Protein AF-A0A059F449-F1 (afdb_monomer)

Foldseek 3Di:
DVVVLLVVFWDFDFQDQVPFHTDTDTAGPQAEEEDEAELQDFFFLLSLLVLLQRLVRHDQHYEYEHEQLDQPRHAPVSVVRRVVLCVVLHPHDYHYHYLVVCFLVLLVVLLLCLVVLFKWKDLPDPVRVVVCLVVLHDDPRSPDHSVRRNVLSVVVFVVNNQSIFMWTDFGSPDPLSLRNGHTFKHFAPRAHNPHGPNGRIGGDCLSSVLQVCLLSLGQAYEEACVCVSSPVSSLVNLVVLQVRDDDLVVLVVSVVVCVVPDPVLVVVVVVCLVPCVVVPDPSLPVVDPPVVVVVLSVVVVVVVVVPPDDDDDDDPPDPSPSSPPRRGRRNRDHHYQYAHGEAEPLADDDPVVLVVLCVVVVHDCQCLQHRGSNNVVLLQADSVLSSVVSSSNPRRNDHDYDYCVSSLVSRCVVVVQVAFEWAKEFPVFKDKAFEPDDDFFAWDWDQSDPVHCVNPTDTAGTDRMKIFGNVLCVVDQPHWAAEPPPAIWYDDPRYIYGDNDDNVPGPHYTYMHHPPQKDKAKEKEAARCDDPNDGDPVRIDITIMIIHNRCLVDARWHDHPQAFIWHCNDRRYTNGNPPTGRPPPD

Organism: NCBI:txid1288291

pLDDT: mean 83.12, std 19.84, range [27.7, 98.69]

Nearest PDB structures (foldseek):
  7wak-assembly1_A  TM=8.424E-01  e=1.335E-43  Plasmodium falciparum 3D7
  7wru-assembly1_A  TM=8.513E-01  e=3.571E-42  Gallus gallus
  1qrt-assembly1_A  TM=7.940E-01  e=1.886E-40  Escherichia coli
  4p2b-assembly1_A  TM=7.651E-01  e=1.302E-36  Toxoplasma gondii
  3aii-assembly1_A  TM=7.739E-01  e=7.321E-32  Methanothermobacter thermautotrophicus str. Delta H

InterPro domains:
  IPR000924 Glutamyl/glutaminyl-tRNA synthetase [PR00987] (34-46)
  IPR000924 Glutamyl/glutaminyl-tRNA synthetase [PR00987] (48-59)
  IPR000924 Glutamyl/glutaminyl-tRNA synthetase [PR00987] (203-213)
  IPR000924 Glutamyl/glutaminyl-tRNA synthetase [PR00987] (219-227)
  IPR001412 Aminoacyl-tRNA synthetase, class I, conserved site [PS00178] (37-48)
  IPR011035 Large ribosomal subunit protein bL25/Gln-tRNA synthetase, anti-codon-binding domain superfamily [SSF50715] (420-578)
  IPR014729 Rossmann-like alpha/beta/alpha sandwich fold [G3DSA:3.40.50.620] (34-241)
  IPR020056 Large ribosomal subunit protein bL25/Gln-tRNA synthetase, N-terminal [G3DSA:2.40.240.10] (431-517)
  IPR020058 Glutamyl/glutaminyl-tRNA synthetase, class Ib, catalytic domain [PF00749] (34-261)
  IPR020058 Glutamyl/glutaminyl-tRNA synthetase, class Ib, catalytic domain [PF00749] (332-416)
  IPR020059 Glutamyl/glutaminyl-tRNA synthetase, class Ib, anti-codon binding domain [PF03950] (421-492)
  IPR020061 Glutamine-tRNA ligase, alpha-bundle domain superfamily [G3DSA:1.10.1160.10] (341-417)
  IPR049437 tRNA synthetases class I (E and Q), anti-codon binding domain [PF20974] (509-569)
  IPR050132 Glutamine/Glutamate--tRNA Ligase [PTHR43097] (28-250)

Secondary structure (DSSP, 8-state):
-HHHHHHHHEEEEEEEETTTEEEEEEEESS--EEE---SSS--BHHHHHHHHHHHHH--S-EEEEE----TTT--HHHHHHHHHHHHHH-SS--EEEEGGGGHHHHHHHHHHHHHTTSEEEE---HHHHHHHHHHTPPPGGGG--HHHHHHHHHHHHTTS--S-EEEE-S-TT-SSGGGSS-EEEEE--SPBTTTBTS-SEEE-HHHHHHHHHHHTT-SEEEEEGGGGGGHHHHHHHHHHHTT----HHHHHHHHHHHTTT-SHHHHHHHHHHHHGGGT--TTTTTTS-HHHHHHHHHHHHHHHHGGGS-----TT---TTSGGGTSS-----PEEEEEPPEEETT----HHHHHHHHHHTT--TT-TTS-BHHHHHHTT--HHHHHHHHHHH-S-SS-EEE-SHHHHHHHHHHHHHHPEEE-EEEGGGEEEEEEESS---EEEEEES-TT-GGG-EEEEEE-SEEEEEHHHHHHHTTS-EEETTS-EEEEETTEEEEE-S-TTT-S-EE--EESTTEEEEEEEEE--SEETTEE-TTSEEEEEEEEEGGGGG--SEEEETTTEEEEEEETTEEEEPTT-------

Sequence (586 aa):
MESEISNITQEKLRIKGKDQGNLEINIHKQPILRFAPEPSGYLHLGHAKAFFLNHHFSKDFFRVRIDDTNPLKETLEYENSIKKDLLMISSKRLFFSRSSDYFNALIFYAHKFIELGYAYADNTPVEQMRDERDKGIENENRNNSVEKNKEIFVSMLNQKNKEYCLRAKIDIKHKNKSLRDPVIFRFNFVHHYIYGDKYFVYPTYDFACPIIDSIECITNVFRSNEYRDRNAQYNWFIKKLKTVTFNKCELSEYIKEEKKENSKIIEDFLFFKNNCNELIHESNFNIYKKENILSLFNFLDEKITNHNNSDKITNNDFNDELIIFNYYLPKFAPEIVDFSRMSFENTILSKRNLKEIISDNKLTWDDPRIPTIRGIIRKGLNIEALKEYVLMQGVAQKNSVFSWDKLWSINKKVIDDLSGRYFCIEEKDLVEFVISDVTLNYYKSVPLHRKNPSLGEKSLFYGDIIYLNKNDVNLIKDSEFTLMYFSCAKIIGNKIFLTDSDVRKSKHKIHWVPKQNSVRIKLINYTDLLREDKFNHESKEEEWGVAEEEVLKAKGVVQFERMGYYYVDQKGIFNLVPYTVQVKKY

Solvent-accessible surface area (backbone atoms only — not comparable to full-atom values): 32582 Å² total; per-residue (Å²): 105,77,77,60,42,54,63,75,51,39,41,80,46,69,40,66,10,84,84,56,52,73,39,77,41,81,39,47,77,80,28,27,23,52,39,66,53,55,26,61,53,82,58,27,58,57,50,49,48,56,42,50,53,35,60,66,66,18,63,90,47,34,37,36,31,39,41,54,56,54,45,88,61,42,41,68,67,28,42,55,49,46,52,52,52,49,62,73,70,46,97,60,74,74,43,81,49,45,50,57,81,42,47,69,61,53,51,52,50,50,52,52,30,22,75,71,63,38,31,34,43,41,60,67,55,70,69,59,47,49,53,31,44,75,72,35,53,85,59,77,45,76,72,55,52,52,67,60,28,49,53,48,51,54,33,31,70,68,66,70,44,62,70,37,31,34,25,37,55,72,37,46,71,43,88,57,64,61,40,21,41,39,69,33,33,37,52,45,94,55,49,30,81,87,60,38,82,78,52,44,55,38,48,31,67,76,48,46,49,44,53,49,38,17,62,72,54,26,40,39,45,70,43,54,52,89,47,53,76,44,50,62,39,34,52,48,50,42,58,51,43,56,68,65,81,83,60,72,66,68,51,55,57,53,50,64,60,48,70,77,76,56,75,64,62,59,53,57,48,56,53,48,64,75,58,35,82,81,68,70,47,82,67,82,41,82,88,51,64,67,67,64,56,52,54,50,51,55,59,48,52,63,52,60,70,60,60,84,59,89,80,87,88,69,99,76,80,75,75,69,69,70,75,68,70,68,83,70,74,39,70,50,73,49,44,76,43,62,22,36,62,64,44,46,65,64,57,77,83,53,69,67,62,47,52,49,54,29,61,80,66,73,55,57,75,52,34,52,65,36,57,21,54,58,0,36,39,53,30,46,51,47,66,68,30,54,46,51,46,44,55,42,42,43,69,25,77,65,72,49,76,35,73,63,66,62,50,37,53,46,24,50,62,60,46,56,80,69,26,45,55,42,41,56,38,49,55,96,35,62,38,77,34,36,52,47,100,65,94,63,73,52,74,44,83,41,65,21,29,90,93,39,66,90,75,38,65,42,69,46,65,43,48,47,37,32,32,37,43,47,71,58,50,70,74,39,56,94,41,71,28,19,43,67,98,70,47,15,32,37,61,57,90,64,32,33,42,73,43,91,57,63,63,87,76,43,88,42,77,40,67,58,28,30,60,68,73,43,35,79,31,40,41,32,43,67,52,55,43,32,54,95,92,35,81,33,86,76,23,63,44,77,48,53,27,41,21,41,48,63,63,62,76,59,67,56,46,32,27,34,58,86,48,27,34,28,12,52,71,47,88,50,33,29,24,44,24,66,96,38,67,46,80,79,84,124

Mean predicted aligned error: 10.11 Å

Radius of gyration: 31.67 Å; Cα contacts (8 Å, |Δi|>4): 987; chains: 1; bounding box: 74×51×98 Å

Structure (mmCIF, N/CA/C/O backbone):
data_AF-A0A059F449-F1
#
_entry.id   AF-A0A059F449-F1
#
loop_
_atom_site.group_PDB
_atom_site.id
_atom_site.type_symbol
_atom_site.label_atom_id
_atom_site.label_alt_id
_atom_site.label_comp_id
_atom_site.label_asym_id
_atom_site.label_entity_id
_atom_site.label_seq_id
_atom_site.pdbx_PDB_ins_code
_atom_site.Cartn_x
_atom_site.Cartn_y
_atom_site.Cartn_z
_atom_site.occupancy
_atom_site.B_iso_or_equiv
_atom_site.auth_seq_id
_atom_site.auth_comp_id
_atom_site.auth_asym_id
_atom_site.auth_atom_id
_atom_site.pdbx_PDB_model_num
ATOM 1 N N . MET A 1 1 ? -13.875 30.190 25.301 1.00 30.31 1 MET A N 1
ATOM 2 C CA . MET A 1 1 ? -12.682 29.506 25.852 1.00 30.31 1 MET A CA 1
ATOM 3 C C . MET A 1 1 ? -12.266 28.254 25.070 1.00 30.31 1 MET A C 1
ATOM 5 O O . MET A 1 1 ? -11.286 28.387 24.355 1.00 30.31 1 MET A O 1
ATOM 9 N N . GLU A 1 2 ? -12.949 27.091 25.080 1.00 28.62 2 GLU A N 1
ATOM 10 C CA . GLU A 1 2 ? -12.524 25.931 24.235 1.00 28.62 2 GLU A CA 1
ATOM 11 C C . GLU A 1 2 ? -12.517 26.252 22.722 1.00 28.62 2 GLU A C 1
ATOM 13 O O . GLU A 1 2 ? -11.577 25.899 22.011 1.00 28.62 2 GLU A O 1
ATOM 18 N N . SER A 1 3 ? -13.516 27.000 22.240 1.00 29.41 3 SER A N 1
ATOM 19 C CA . SER A 1 3 ? -13.619 27.450 20.842 1.00 29.41 3 SER A CA 1
ATOM 20 C C . SER A 1 3 ? -12.566 28.490 20.429 1.00 29.41 3 SER A C 1
ATOM 22 O O . SER A 1 3 ? -12.249 28.605 19.250 1.00 29.41 3 SER A O 1
ATOM 24 N N . GLU A 1 4 ? -12.009 29.244 21.380 1.00 27.70 4 GLU A N 1
ATOM 25 C CA . GLU A 1 4 ? -10.984 30.268 21.117 1.00 27.70 4 GLU A CA 1
ATOM 26 C C . GLU A 1 4 ? -9.575 29.666 21.108 1.00 27.70 4 GLU A C 1
ATOM 28 O O . GLU A 1 4 ? -8.729 30.100 20.335 1.00 27.70 4 GLU A O 1
ATOM 33 N N . ILE A 1 5 ? -9.341 28.617 21.901 1.00 32.59 5 ILE A N 1
ATOM 34 C CA . ILE A 1 5 ? -8.067 27.884 21.970 1.00 32.59 5 ILE A CA 1
ATOM 35 C C . ILE A 1 5 ? -7.846 27.030 20.713 1.00 32.59 5 ILE A C 1
ATOM 37 O O . ILE A 1 5 ? -6.749 27.035 20.156 1.00 32.59 5 ILE A O 1
ATOM 41 N N . SER A 1 6 ? -8.902 26.367 20.224 1.00 39.59 6 SER A N 1
ATOM 42 C CA . SER A 1 6 ? -8.900 25.592 18.971 1.00 39.59 6 SER A CA 1
ATOM 43 C C . SER A 1 6 ? -8.407 26.409 17.770 1.00 39.59 6 SER A C 1
ATOM 45 O O . SER A 1 6 ? -7.678 25.898 16.926 1.00 39.59 6 SER A O 1
ATOM 47 N N . ASN A 1 7 ? -8.762 27.697 17.705 1.00 39.16 7 ASN A N 1
ATOM 48 C CA . ASN A 1 7 ? -8.421 28.577 16.585 1.00 39.16 7 ASN A CA 1
ATOM 49 C C . ASN A 1 7 ? -6.954 29.053 16.586 1.00 39.16 7 ASN A C 1
ATOM 51 O O . ASN A 1 7 ? -6.486 29.557 15.569 1.00 39.16 7 ASN A O 1
ATOM 55 N N . ILE A 1 8 ? -6.216 28.914 17.697 1.00 43.34 8 ILE A N 1
ATOM 56 C CA . ILE A 1 8 ? -4.829 29.409 17.822 1.00 43.34 8 ILE A CA 1
ATOM 57 C C . ILE A 1 8 ? -3.807 28.353 17.367 1.00 43.34 8 ILE A C 1
ATOM 59 O O . ILE A 1 8 ? -2.717 28.699 16.895 1.00 43.34 8 ILE A O 1
ATOM 63 N N . THR A 1 9 ? -4.145 27.066 17.479 1.00 51.50 9 THR A N 1
ATOM 64 C CA . THR A 1 9 ? -3.235 25.935 17.213 1.00 51.50 9 THR A CA 1
ATOM 65 C C . THR A 1 9 ? -3.599 25.114 15.983 1.00 51.50 9 THR A C 1
ATOM 67 O O . THR A 1 9 ? -2.811 24.267 15.560 1.00 51.50 9 THR A O 1
ATOM 70 N N . GLN A 1 10 ? -4.745 25.398 15.368 1.00 56.56 10 GLN A N 1
ATOM 71 C CA . GLN A 1 10 ? -5.161 24.816 14.100 1.00 56.56 10 GLN A CA 1
ATOM 72 C C . GLN A 1 10 ? -4.946 25.796 12.946 1.00 56.56 10 GLN A C 1
ATOM 74 O O . GLN A 1 10 ? -5.046 27.012 13.097 1.00 56.56 10 GLN A O 1
ATOM 79 N N . GLU A 1 11 ? -4.670 25.251 11.771 1.00 63.41 11 GLU A N 1
ATOM 80 C CA . GLU A 1 11 ? -4.626 25.974 10.510 1.00 63.41 11 GLU A CA 1
ATOM 81 C C . GLU A 1 11 ? -5.592 25.321 9.526 1.00 63.41 11 GLU A C 1
ATOM 83 O O . GLU A 1 11 ? -5.731 24.095 9.460 1.00 63.41 11 GLU A O 1
ATOM 88 N N . LYS A 1 12 ? -6.267 26.153 8.733 1.00 62.06 12 LYS A N 1
ATOM 89 C CA . LYS A 1 12 ? -7.050 25.669 7.602 1.00 62.06 12 LYS A CA 1
ATOM 90 C C . LYS A 1 12 ? -6.103 25.342 6.460 1.00 62.06 12 LYS A C 1
ATOM 92 O O . LYS A 1 12 ? -5.614 26.236 5.771 1.00 62.06 12 LYS A O 1
ATOM 97 N N . LEU A 1 13 ? -5.876 24.056 6.224 1.00 63.91 13 LEU A N 1
ATOM 98 C CA . LEU A 1 13 ? -5.194 23.605 5.022 1.00 63.91 13 LEU A CA 1
ATOM 99 C C . LEU A 1 13 ? -6.217 23.393 3.917 1.00 63.91 13 LEU A C 1
ATOM 101 O O . LEU A 1 13 ? -7.069 22.505 3.975 1.00 63.91 13 LEU A O 1
ATOM 105 N N . ARG A 1 14 ? -6.093 24.193 2.860 1.00 56.81 14 ARG A N 1
ATOM 106 C CA . ARG A 1 14 ? -6.814 23.955 1.615 1.00 56.81 14 ARG A CA 1
ATOM 107 C C . ARG A 1 14 ? -6.062 22.908 0.807 1.00 56.81 14 ARG A C 1
ATOM 109 O O . ARG A 1 14 ? -5.086 23.220 0.125 1.00 56.81 14 ARG A O 1
ATOM 116 N N . ILE A 1 15 ? -6.531 21.668 0.859 1.00 62.03 15 ILE A N 1
ATOM 117 C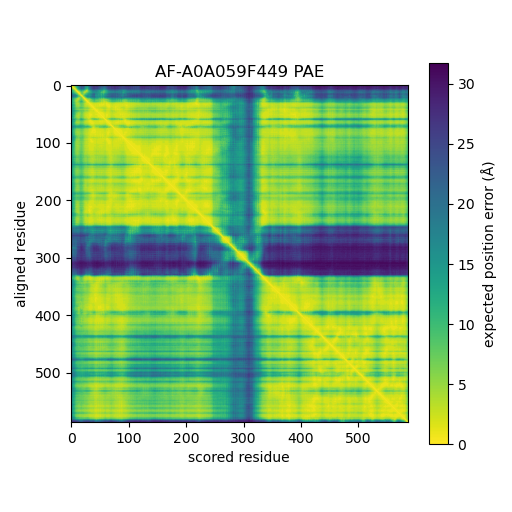 CA . ILE A 1 15 ? -5.985 20.594 0.034 1.00 62.03 15 ILE A CA 1
ATOM 118 C C . ILE A 1 15 ? -6.555 20.766 -1.365 1.00 62.03 15 ILE A C 1
ATOM 120 O O . ILE A 1 15 ? -7.749 20.565 -1.599 1.00 62.03 15 ILE A O 1
ATOM 124 N N . LYS A 1 16 ? -5.691 21.176 -2.295 1.00 54.19 16 LYS A N 1
ATOM 125 C CA . LYS A 1 16 ? -6.050 21.301 -3.704 1.00 54.19 16 LYS A CA 1
ATOM 126 C C . LYS A 1 16 ? -5.995 19.934 -4.376 1.00 54.19 16 LYS A C 1
ATOM 128 O O . LYS A 1 16 ? -4.931 19.518 -4.823 1.00 54.19 16 LYS A O 1
ATOM 133 N N . GLY A 1 17 ? -7.133 19.251 -4.469 1.00 56.28 17 GLY A N 1
ATOM 134 C CA . GLY A 1 17 ? -7.284 18.142 -5.405 1.00 56.28 17 GLY A CA 1
ATOM 135 C C . GLY A 1 17 ? -7.456 18.719 -6.805 1.00 56.28 17 GLY A C 1
ATOM 136 O O . GLY A 1 17 ? -8.468 19.369 -7.065 1.00 56.28 17 GLY A O 1
ATOM 137 N N . LYS A 1 18 ? -6.485 18.510 -7.706 1.00 55.72 18 LYS A N 1
ATOM 138 C CA . LYS A 1 18 ? -6.590 19.015 -9.093 1.00 55.72 18 LYS A CA 1
ATOM 139 C C . LYS A 1 18 ? -7.835 18.469 -9.804 1.00 55.72 18 LYS A C 1
ATOM 141 O O . LYS A 1 18 ? -8.430 19.194 -10.593 1.00 55.72 18 LYS A O 1
ATOM 146 N N . ASP A 1 19 ? -8.252 17.252 -9.443 1.00 55.97 19 ASP A N 1
ATOM 147 C CA . ASP A 1 19 ? -9.297 16.504 -10.151 1.00 55.97 19 ASP A CA 1
ATOM 148 C C . ASP A 1 19 ? -10.572 16.247 -9.317 1.00 55.97 19 ASP A C 1
ATOM 150 O O . ASP A 1 19 ? -11.588 15.838 -9.872 1.00 55.97 19 ASP A O 1
ATOM 154 N N . GLN A 1 20 ? -10.558 16.465 -7.990 1.00 55.06 20 GLN A N 1
ATOM 155 C CA . GLN A 1 20 ? -11.680 16.092 -7.094 1.00 55.06 20 GLN A CA 1
ATOM 156 C C . GLN A 1 20 ? -12.221 17.245 -6.229 1.00 55.06 20 GLN A C 1
ATOM 158 O O . GLN A 1 20 ? -13.019 17.023 -5.317 1.00 55.06 20 GLN A O 1
ATOM 163 N N . GLY A 1 21 ? -11.826 18.482 -6.542 1.00 54.12 21 GLY A N 1
ATOM 164 C CA . GLY A 1 21 ? -12.233 19.680 -5.812 1.00 54.12 21 GLY A CA 1
ATOM 165 C C . GLY A 1 21 ? -11.354 19.972 -4.594 1.00 54.12 21 GLY A C 1
ATOM 166 O O . GLY A 1 21 ? -10.579 19.139 -4.124 1.00 54.12 21 GLY A O 1
ATOM 167 N N . ASN A 1 22 ? -11.454 21.203 -4.095 1.00 58.97 22 ASN A N 1
ATOM 168 C CA . ASN A 1 22 ? -10.685 21.650 -2.937 1.00 58.97 22 ASN A CA 1
ATOM 169 C C . ASN A 1 22 ? -11.450 21.314 -1.655 1.00 58.97 22 ASN A C 1
ATOM 171 O O . ASN A 1 22 ? -12.608 21.708 -1.526 1.00 58.97 22 ASN A O 1
ATOM 175 N N . LEU A 1 23 ? -10.793 20.657 -0.702 1.00 66.19 23 LEU A N 1
ATOM 176 C CA . LEU A 1 23 ? -11.318 20.483 0.651 1.00 66.19 23 LEU A CA 1
ATOM 177 C C . LEU A 1 23 ? -10.516 21.376 1.600 1.00 66.19 23 LEU A C 1
ATOM 179 O O . LEU A 1 23 ? -9.285 21.339 1.593 1.00 66.19 23 LEU A O 1
ATOM 183 N N . GLU A 1 24 ? -11.204 22.185 2.401 1.00 67.69 24 GLU A N 1
ATOM 184 C CA . GLU A 1 24 ? -10.587 22.795 3.579 1.00 67.69 24 GLU A CA 1
ATOM 185 C C . GLU A 1 24 ? -10.649 21.786 4.717 1.00 67.69 24 GLU A C 1
ATOM 187 O O . GLU A 1 24 ? -11.732 21.345 5.101 1.00 67.69 24 GLU A O 1
ATOM 192 N N . ILE A 1 25 ? -9.483 21.408 5.231 1.00 75.44 25 ILE A N 1
ATOM 193 C CA . ILE A 1 25 ? -9.374 20.615 6.449 1.00 75.44 25 ILE A CA 1
ATOM 194 C C . ILE A 1 25 ? -8.778 21.476 7.555 1.00 75.44 25 ILE A C 1
ATOM 196 O O . ILE A 1 25 ? -7.895 22.300 7.307 1.00 75.44 25 ILE A O 1
ATOM 200 N N . ASN A 1 26 ? -9.239 21.255 8.780 1.00 74.88 26 ASN A N 1
ATOM 201 C CA . ASN A 1 26 ? -8.560 21.773 9.957 1.00 74.88 26 ASN A CA 1
ATOM 202 C C . ASN A 1 26 ? -7.421 20.813 10.288 1.00 74.88 26 ASN A C 1
ATOM 204 O O . ASN A 1 26 ? -7.654 19.635 10.566 1.00 74.88 26 ASN A O 1
ATOM 208 N N . ILE A 1 27 ? -6.188 21.305 10.238 1.00 76.19 27 ILE A N 1
ATOM 209 C CA . ILE A 1 27 ? -5.017 20.558 10.683 1.00 76.19 27 ILE A CA 1
ATOM 210 C C . ILE A 1 27 ? -4.402 21.255 11.888 1.00 76.19 27 ILE A C 1
ATOM 212 O O . ILE A 1 27 ? -4.465 22.475 12.002 1.00 76.19 27 ILE A O 1
ATOM 216 N N . HIS A 1 28 ? -3.777 20.503 12.783 1.00 69.81 28 HIS A N 1
ATOM 217 C CA . HIS A 1 28 ? -2.973 21.109 13.838 1.00 69.81 28 HIS A CA 1
ATOM 218 C C . HIS A 1 28 ? -1.656 21.678 13.269 1.00 69.81 28 HIS A C 1
ATOM 220 O O . HIS A 1 28 ? -1.083 21.096 12.349 1.00 69.81 28 HIS A O 1
ATOM 226 N N . LYS A 1 29 ? -1.132 22.778 13.833 1.00 67.94 29 LYS A N 1
ATOM 227 C CA . LYS A 1 29 ? 0.147 23.403 13.421 1.00 67.94 29 LYS A CA 1
ATOM 228 C C . LYS A 1 29 ? 1.335 22.450 13.507 1.00 67.94 29 LYS A C 1
ATOM 230 O O . LYS A 1 29 ? 2.242 22.512 12.682 1.00 67.94 29 LYS A O 1
ATOM 235 N N . GLN A 1 30 ? 1.334 21.575 14.508 1.00 70.00 30 GLN A N 1
ATOM 236 C CA . GLN A 1 30 ? 2.271 20.459 14.653 1.00 70.00 30 GLN A CA 1
ATOM 237 C C . GLN A 1 30 ? 1.461 19.160 14.591 1.00 70.00 30 GLN A C 1
ATOM 239 O O . GLN A 1 30 ? 0.990 18.697 15.632 1.00 70.00 30 GLN A O 1
ATOM 244 N N . PRO A 1 31 ? 1.174 18.637 13.388 1.00 76.81 31 PRO A N 1
ATOM 245 C CA . PRO A 1 31 ? 0.259 17.524 13.239 1.00 76.81 31 PRO A CA 1
ATOM 246 C C . PRO A 1 31 ? 0.945 16.182 13.511 1.00 76.81 31 PRO A C 1
ATOM 248 O O . PRO A 1 31 ? 1.947 15.833 12.878 1.00 76.81 31 PRO A O 1
ATOM 251 N N . ILE A 1 32 ? 0.362 15.416 14.434 1.00 81.00 32 ILE A N 1
ATOM 252 C CA . ILE A 1 32 ? 0.744 14.036 14.751 1.00 81.00 32 ILE A CA 1
ATOM 253 C C . ILE A 1 32 ? -0.328 13.127 14.156 1.00 81.00 32 ILE A C 1
ATOM 255 O O . ILE A 1 32 ? -1.487 13.146 14.577 1.00 81.00 32 ILE A O 1
ATOM 259 N N . LEU A 1 33 ? 0.061 12.357 13.142 1.00 89.38 33 LEU A N 1
ATOM 260 C CA . LEU A 1 33 ? -0.819 11.447 12.411 1.00 89.38 33 LEU A CA 1
ATOM 261 C C . LEU A 1 33 ? -0.360 10.004 12.593 1.00 89.38 33 LEU A C 1
ATOM 263 O O . LEU A 1 33 ? 0.787 9.728 12.962 1.00 89.38 33 LEU A O 1
ATOM 267 N N . ARG A 1 34 ? -1.262 9.078 12.260 1.00 93.25 34 ARG A N 1
ATOM 268 C CA . ARG A 1 34 ? -0.962 7.649 12.232 1.00 93.25 34 ARG A CA 1
ATOM 269 C C . ARG A 1 34 ? -1.584 6.914 11.060 1.00 93.25 34 ARG A C 1
ATOM 271 O O . ARG A 1 34 ? -2.739 7.152 10.696 1.00 93.25 34 ARG A O 1
ATOM 278 N N . PHE A 1 35 ? -0.846 5.940 10.548 1.00 96.44 35 PHE A N 1
ATOM 279 C CA . PHE A 1 35 ? -1.390 4.887 9.702 1.00 96.44 35 PHE A CA 1
ATOM 280 C C . PHE A 1 35 ? -1.597 3.628 10.545 1.00 96.44 35 PHE A C 1
ATOM 282 O O . PHE A 1 35 ? -0.652 3.150 11.166 1.00 96.44 35 PHE A O 1
ATOM 289 N N . ALA A 1 36 ? -2.830 3.114 10.579 1.00 95.62 36 ALA A N 1
ATOM 290 C CA . ALA A 1 36 ? -3.209 1.998 11.443 1.00 95.62 36 ALA A CA 1
ATOM 291 C C . ALA A 1 36 ? -3.716 0.780 10.641 1.00 95.62 36 ALA A C 1
ATOM 293 O O . ALA A 1 36 ? -4.929 0.607 10.513 1.00 95.62 36 ALA A O 1
ATOM 294 N N . PRO A 1 37 ? -2.832 -0.006 9.994 1.00 95.31 37 PRO A N 1
ATOM 295 C CA . PRO A 1 37 ? -3.234 -1.204 9.265 1.00 95.31 37 PRO A CA 1
ATOM 296 C C . PRO A 1 37 ? -3.425 -2.407 10.198 1.00 95.31 37 PRO A C 1
ATOM 298 O O . PRO A 1 37 ? -2.612 -2.649 11.088 1.00 95.31 37 PRO A O 1
ATOM 301 N N . GLU A 1 38 ? -4.433 -3.229 9.912 1.00 94.00 38 GLU A N 1
ATOM 302 C CA . GLU A 1 38 ? -4.556 -4.564 10.507 1.00 94.00 38 GLU A CA 1
ATOM 303 C C . GLU A 1 38 ? -3.530 -5.533 9.887 1.00 94.00 38 GLU A C 1
ATOM 305 O O . GLU A 1 38 ? -3.459 -5.615 8.648 1.00 94.00 38 GLU A O 1
ATOM 310 N N . PRO A 1 39 ? -2.818 -6.358 10.680 1.00 94.62 39 PRO A N 1
ATOM 311 C CA . PRO A 1 39 ? -1.887 -7.364 10.172 1.00 94.62 39 PRO A CA 1
ATOM 312 C C . PRO A 1 39 ? -2.616 -8.625 9.681 1.00 94.62 39 PRO A C 1
ATOM 314 O O . PRO A 1 39 ? -2.279 -9.741 10.056 1.00 94.62 39 PRO A O 1
ATOM 317 N N . SER A 1 40 ? -3.622 -8.454 8.819 1.00 90.88 40 SER A N 1
ATOM 318 C CA . SER A 1 40 ? -4.480 -9.526 8.281 1.00 90.88 40 SER A CA 1
ATOM 319 C C . SER A 1 40 ? -4.318 -9.768 6.769 1.00 90.88 40 SER A C 1
ATOM 321 O O . SER A 1 40 ? -5.063 -10.544 6.155 1.00 90.88 40 SER A O 1
ATOM 323 N N . GLY A 1 41 ? -3.359 -9.082 6.141 1.00 90.94 41 GLY A N 1
ATOM 324 C CA . GLY A 1 41 ? -2.993 -9.250 4.738 1.00 90.94 41 GLY A CA 1
ATOM 325 C C . GLY A 1 41 ? -1.921 -8.260 4.279 1.00 90.94 41 GLY A C 1
ATOM 326 O O . GLY A 1 41 ? -1.549 -7.343 5.006 1.00 90.94 41 GLY A O 1
ATOM 327 N N . TYR A 1 42 ? -1.450 -8.439 3.047 1.00 93.44 42 TYR A N 1
ATOM 328 C CA . TYR A 1 42 ? -0.443 -7.580 2.423 1.00 93.44 42 TYR A CA 1
ATOM 329 C C . TYR A 1 42 ? -0.995 -6.194 2.053 1.00 93.44 42 TYR A C 1
ATOM 331 O O . TYR A 1 42 ? -2.174 -6.043 1.715 1.00 93.44 42 TYR A O 1
ATOM 339 N N . LEU A 1 43 ? -0.128 -5.173 2.070 1.00 94.88 43 LEU A N 1
ATOM 340 C CA . LEU A 1 43 ? -0.497 -3.824 1.642 1.00 94.88 43 LEU A CA 1
ATOM 341 C C . LEU A 1 43 ? -0.747 -3.778 0.131 1.00 94.88 43 LEU A C 1
ATOM 343 O O . LEU A 1 43 ? -0.044 -4.390 -0.671 1.00 94.88 43 LEU A O 1
ATOM 347 N N . HIS A 1 44 ? -1.729 -2.976 -0.260 1.00 92.81 44 HIS A N 1
ATOM 348 C CA . HIS A 1 44 ? -2.171 -2.798 -1.644 1.00 92.81 44 HIS A CA 1
ATOM 349 C C . HIS A 1 44 ? -2.466 -1.332 -1.929 1.00 92.81 44 HIS A C 1
ATOM 351 O O . HIS A 1 44 ? -2.472 -0.519 -1.006 1.00 92.81 44 HIS A O 1
ATOM 357 N N . LEU A 1 45 ? -2.765 -0.978 -3.179 1.00 89.19 45 LEU A N 1
ATOM 358 C CA . LEU A 1 45 ? -2.966 0.421 -3.587 1.00 89.19 45 LEU A CA 1
ATOM 359 C C . LEU A 1 45 ? -4.013 1.183 -2.758 1.00 89.19 45 LEU A C 1
ATOM 361 O O . LEU A 1 45 ? -3.815 2.356 -2.451 1.00 89.19 45 LEU A O 1
ATOM 365 N N . GLY A 1 46 ? -5.080 0.516 -2.303 1.00 85.81 46 GLY A N 1
ATOM 366 C CA . GLY A 1 46 ? -6.027 1.116 -1.349 1.00 85.81 46 GLY A CA 1
ATOM 367 C C . GLY A 1 46 ? -5.373 1.622 -0.048 1.00 85.81 46 GLY A C 1
ATOM 368 O O . GLY A 1 46 ? -5.732 2.690 0.446 1.00 85.81 46 GLY A O 1
ATOM 369 N N . HIS A 1 47 ? -4.366 0.910 0.468 1.00 92.88 47 HIS A N 1
ATOM 370 C CA . HIS A 1 47 ? -3.583 1.324 1.633 1.00 92.88 47 HIS A CA 1
ATOM 371 C C . HIS A 1 47 ? -2.599 2.454 1.303 1.00 92.88 47 HIS A C 1
ATOM 373 O O . HIS A 1 47 ? -2.352 3.295 2.163 1.00 92.88 47 HIS A O 1
ATOM 379 N N . ALA A 1 48 ? -2.086 2.523 0.065 1.00 92.06 48 ALA A N 1
ATOM 380 C CA . ALA A 1 48 ? -1.169 3.583 -0.366 1.00 92.06 48 ALA A CA 1
ATOM 381 C C . ALA A 1 48 ? -1.772 4.975 -0.151 1.00 92.06 48 ALA A C 1
ATOM 383 O O . ALA A 1 48 ? -1.091 5.863 0.355 1.00 92.06 48 ALA A O 1
ATOM 384 N N . LYS A 1 49 ? -3.063 5.160 -0.473 1.00 90.25 49 LYS A N 1
ATOM 385 C CA . LYS A 1 49 ? -3.743 6.447 -0.260 1.00 90.25 49 LYS A CA 1
ATOM 386 C C . LYS A 1 49 ? -3.756 6.840 1.215 1.00 90.25 49 LYS A C 1
ATOM 388 O O . LYS A 1 49 ? -3.363 7.951 1.555 1.00 90.25 49 LYS A O 1
ATOM 393 N N . ALA A 1 50 ? -4.173 5.923 2.085 1.00 92.50 50 ALA A N 1
ATOM 394 C CA . ALA A 1 50 ? -4.202 6.159 3.524 1.00 92.50 50 ALA A CA 1
ATOM 395 C C . ALA A 1 50 ? -2.799 6.466 4.070 1.00 92.50 50 ALA A C 1
ATOM 397 O O . ALA A 1 50 ? -2.628 7.434 4.809 1.00 92.50 50 ALA A O 1
ATOM 398 N N . PHE A 1 51 ? -1.795 5.683 3.672 1.00 95.25 51 PHE A N 1
ATOM 399 C CA . PHE A 1 51 ? -0.418 5.870 4.105 1.00 95.25 51 PHE A CA 1
ATOM 400 C C . PHE A 1 51 ? 0.156 7.211 3.638 1.00 95.25 51 PHE A C 1
ATOM 402 O O . PHE A 1 51 ? 0.553 8.007 4.481 1.00 95.25 51 PHE A O 1
ATOM 409 N N . PHE A 1 52 ? 0.160 7.501 2.331 1.00 94.19 52 PHE A N 1
ATOM 410 C CA . PHE A 1 52 ? 0.799 8.709 1.799 1.00 94.19 52 PHE A CA 1
ATOM 411 C C . PHE A 1 52 ? 0.086 9.997 2.207 1.00 94.19 52 PHE A C 1
ATOM 413 O O . PHE A 1 52 ? 0.761 11.004 2.386 1.00 94.19 52 PHE A O 1
ATOM 420 N N . LEU A 1 53 ? -1.239 9.988 2.412 1.00 91.50 53 LEU A N 1
ATOM 421 C CA . LEU A 1 53 ? -1.928 11.151 2.979 1.00 91.50 53 LEU A CA 1
ATOM 422 C C . LEU A 1 53 ? -1.457 11.414 4.413 1.00 91.50 53 LEU A C 1
ATOM 424 O O . LEU A 1 53 ? -1.017 12.522 4.710 1.00 91.50 53 LEU A O 1
ATOM 428 N N . ASN A 1 54 ? -1.487 10.399 5.285 1.00 93.50 54 ASN A N 1
ATOM 429 C CA . ASN A 1 54 ? -1.032 10.579 6.664 1.00 93.50 54 ASN A CA 1
ATOM 430 C C . ASN A 1 54 ? 0.457 10.956 6.727 1.00 93.50 54 ASN A C 1
ATOM 432 O O . ASN A 1 54 ? 0.835 11.862 7.460 1.00 93.50 54 ASN A O 1
ATOM 436 N N . HIS A 1 55 ? 1.286 10.292 5.922 1.00 93.75 55 HIS A N 1
ATOM 437 C CA . HIS A 1 55 ? 2.726 10.521 5.835 1.00 93.75 55 HIS A CA 1
ATOM 438 C C . HIS A 1 55 ? 3.070 11.915 5.308 1.00 93.75 55 HIS A C 1
ATOM 440 O O . HIS A 1 55 ? 4.009 12.538 5.791 1.00 93.75 55 HIS A O 1
ATOM 446 N N . HIS A 1 56 ? 2.326 12.430 4.329 1.00 90.94 56 HIS A N 1
ATOM 447 C CA . HIS A 1 56 ? 2.578 13.756 3.772 1.00 90.94 56 HIS A CA 1
ATOM 448 C C . HIS A 1 56 ? 2.229 14.866 4.761 1.00 90.94 56 HIS A C 1
ATOM 450 O O . HIS A 1 56 ? 3.023 15.790 4.929 1.00 90.94 56 HIS A O 1
ATOM 456 N N . PHE A 1 57 ? 1.072 14.756 5.423 1.00 88.19 57 PHE A N 1
ATOM 457 C CA . PHE A 1 57 ? 0.592 15.773 6.359 1.00 88.19 57 PHE A CA 1
ATOM 458 C C . PHE A 1 57 ? 1.227 15.689 7.745 1.00 88.19 57 PHE A C 1
ATOM 460 O O . PHE A 1 57 ? 1.184 16.676 8.470 1.00 88.19 57 PHE A O 1
ATOM 467 N N . SER A 1 58 ? 1.825 14.558 8.123 1.00 84.44 58 SER A N 1
ATOM 468 C CA . SER A 1 58 ? 2.630 14.491 9.341 1.00 84.44 58 SER A CA 1
ATOM 469 C C . SER A 1 58 ? 3.871 15.377 9.217 1.00 84.44 58 SER A C 1
ATOM 471 O O . SER A 1 58 ? 4.417 15.545 8.126 1.00 84.44 58 SER A O 1
ATOM 473 N N . LYS A 1 59 ? 4.379 15.906 10.328 1.00 76.38 59 LYS A N 1
ATOM 474 C CA . LYS A 1 59 ? 5.709 16.539 10.351 1.00 76.38 59 LYS A CA 1
ATOM 475 C C . LYS A 1 59 ? 6.783 15.509 10.700 1.00 76.38 59 LYS A C 1
ATOM 477 O O . LYS A 1 59 ? 6.852 14.472 10.032 1.00 76.38 59 LYS A O 1
ATOM 482 N N . ASP A 1 60 ? 7.577 15.774 11.729 1.00 69.06 60 ASP A N 1
ATOM 483 C CA . ASP A 1 60 ? 8.698 14.937 12.166 1.00 69.06 60 ASP A CA 1
ATOM 484 C C . ASP A 1 60 ? 8.234 13.614 12.785 1.00 69.06 60 ASP A C 1
ATOM 486 O O . ASP A 1 60 ? 8.971 12.627 12.807 1.00 69.06 60 ASP A O 1
ATOM 490 N N . PHE A 1 61 ? 6.973 13.566 13.222 1.00 70.69 61 PHE A N 1
ATOM 491 C CA . PHE A 1 61 ? 6.392 12.420 13.905 1.00 70.69 61 PHE A CA 1
ATOM 492 C C . PHE A 1 61 ? 5.268 11.793 13.097 1.00 70.69 61 PHE A C 1
ATOM 494 O O . PHE A 1 61 ? 4.202 12.379 12.902 1.00 70.69 61 PHE A O 1
ATOM 501 N N . PHE A 1 62 ? 5.512 10.562 12.655 1.00 82.31 62 PHE A N 1
ATOM 502 C CA . PHE A 1 62 ? 4.519 9.743 11.985 1.00 82.31 62 PHE A CA 1
ATOM 503 C C . PHE A 1 62 ? 4.454 8.355 12.615 1.00 82.31 62 PHE A C 1
ATOM 505 O O . PHE A 1 62 ? 5.423 7.587 12.579 1.00 82.31 62 PHE A O 1
ATOM 512 N N . ARG A 1 63 ? 3.301 8.045 13.208 1.00 87.38 63 ARG A N 1
ATOM 513 C CA . ARG A 1 63 ? 3.071 6.761 13.866 1.00 87.38 63 ARG A CA 1
ATOM 514 C C . ARG A 1 63 ? 2.550 5.728 12.876 1.00 87.38 63 ARG A C 1
ATOM 516 O O . ARG A 1 63 ? 1.734 6.014 11.999 1.00 87.38 63 ARG A O 1
ATOM 523 N N . VAL A 1 64 ? 3.002 4.499 13.048 1.00 93.75 64 VAL A N 1
ATOM 524 C CA . VAL A 1 64 ? 2.425 3.330 12.400 1.00 93.75 64 VAL A CA 1
ATOM 525 C C . VAL A 1 64 ? 1.980 2.387 13.498 1.00 93.75 64 VAL A C 1
ATOM 527 O O . VAL A 1 64 ? 2.813 1.784 14.172 1.00 93.75 64 VAL A O 1
ATOM 530 N N . ARG A 1 65 ? 0.668 2.260 13.670 1.00 94.75 65 ARG A N 1
ATOM 531 C CA . ARG A 1 65 ? 0.096 1.373 14.677 1.00 94.75 65 ARG A CA 1
ATOM 532 C C . ARG A 1 65 ? -0.389 0.105 14.005 1.00 94.75 65 ARG A C 1
ATOM 534 O O . ARG A 1 65 ? -1.322 0.150 13.213 1.00 94.75 65 ARG A O 1
ATOM 541 N N . ILE A 1 66 ? 0.248 -1.018 14.290 1.00 95.69 66 ILE A N 1
ATOM 542 C CA . ILE A 1 66 ? -0.270 -2.311 13.855 1.00 95.69 66 ILE A CA 1
ATOM 543 C C . ILE A 1 66 ? -1.527 -2.568 14.674 1.00 95.69 66 ILE A C 1
ATOM 545 O O . ILE A 1 66 ? -1.458 -2.726 15.890 1.00 95.69 66 ILE A O 1
ATOM 549 N N . ASP A 1 67 ? -2.677 -2.508 14.015 1.00 95.19 67 ASP A N 1
ATOM 550 C CA . ASP A 1 67 ? -3.948 -2.627 14.705 1.00 95.19 67 ASP A CA 1
ATOM 551 C C . ASP A 1 67 ? -4.334 -4.091 14.850 1.00 95.19 67 ASP A C 1
ATOM 553 O O . ASP A 1 67 ? -4.956 -4.673 13.963 1.00 95.19 67 ASP A O 1
ATOM 557 N N . ASP A 1 68 ? -3.891 -4.677 15.954 1.00 94.38 68 ASP A N 1
ATOM 558 C CA . ASP A 1 68 ? -3.936 -6.105 16.211 1.00 94.38 68 ASP A CA 1
ATOM 559 C C . ASP A 1 68 ? -4.880 -6.492 17.354 1.00 94.38 68 ASP A C 1
ATOM 561 O O . ASP A 1 68 ? -4.580 -7.253 18.270 1.00 94.38 68 ASP A O 1
ATOM 565 N N . THR A 1 69 ? -6.071 -5.904 17.331 1.00 91.62 69 THR A N 1
ATOM 566 C CA . THR A 1 69 ? -7.116 -6.203 18.317 1.00 91.62 69 THR A CA 1
ATOM 567 C C . THR A 1 69 ? -7.891 -7.487 17.996 1.00 91.62 69 THR A C 1
ATOM 569 O O . THR A 1 69 ? -8.717 -7.924 18.804 1.00 91.62 69 THR A O 1
ATOM 572 N N . ASN A 1 70 ? -7.679 -8.105 16.826 1.00 89.12 70 ASN A N 1
ATOM 573 C CA . ASN A 1 70 ? -8.451 -9.249 16.358 1.00 89.12 70 ASN A CA 1
ATOM 574 C C . ASN A 1 70 ? -7.583 -10.506 16.132 1.00 89.12 70 ASN A C 1
ATOM 576 O O . ASN A 1 70 ? -7.223 -10.817 14.989 1.00 89.12 70 ASN A O 1
ATOM 580 N N . PRO A 1 71 ? -7.410 -11.358 17.160 1.00 86.06 71 PRO A N 1
ATOM 581 C CA . PRO A 1 71 ? -6.465 -12.479 17.121 1.00 86.06 71 PRO A CA 1
ATOM 582 C C . PRO A 1 71 ? -6.797 -13.559 16.070 1.00 86.06 71 PRO A C 1
ATOM 584 O O . PRO A 1 71 ? -5.975 -14.418 15.782 1.00 86.06 71 PRO A O 1
ATOM 587 N N . LEU A 1 72 ? -7.994 -13.542 15.466 1.00 85.69 72 LEU A N 1
ATOM 588 C CA . LEU A 1 72 ? -8.444 -14.557 14.501 1.00 85.69 72 LEU A CA 1
ATOM 589 C C . LEU A 1 72 ? -7.776 -14.478 13.126 1.00 85.69 72 LEU A C 1
ATOM 591 O O . LEU A 1 72 ? -7.747 -15.472 12.403 1.00 85.69 72 LEU A O 1
ATOM 595 N N . LYS A 1 73 ? -7.374 -13.282 12.693 1.00 80.88 73 LYS A N 1
ATOM 596 C CA . LYS A 1 73 ? -6.967 -13.031 11.296 1.00 80.88 73 LYS A CA 1
ATOM 597 C C . LYS A 1 73 ? -5.525 -12.561 11.168 1.00 80.88 73 LYS A C 1
ATOM 599 O O . LYS A 1 73 ? -5.074 -12.318 10.049 1.00 80.88 73 LYS A O 1
ATOM 604 N N . GLU A 1 74 ? -4.854 -12.388 12.293 1.00 86.69 74 GLU A N 1
ATOM 605 C CA . GLU A 1 74 ? -3.622 -11.630 12.417 1.00 86.69 74 GLU A CA 1
ATOM 606 C C . GLU A 1 74 ? -2.428 -12.565 12.553 1.00 86.69 74 GLU A C 1
ATOM 608 O O . GLU A 1 74 ? -2.504 -13.593 13.225 1.00 86.69 74 GLU A O 1
ATOM 613 N N . THR A 1 75 ? -1.330 -12.240 11.872 1.00 88.62 75 THR A N 1
ATOM 614 C CA . THR A 1 75 ? -0.128 -13.081 11.873 1.00 88.62 75 THR A CA 1
ATOM 615 C C . THR A 1 75 ? 1.141 -12.242 11.943 1.00 88.62 75 THR A C 1
ATOM 617 O O . THR A 1 75 ? 1.205 -11.116 11.439 1.00 88.62 75 THR A O 1
ATOM 620 N N . LEU A 1 76 ? 2.199 -12.841 12.499 1.00 92.12 76 LEU A N 1
ATOM 621 C CA . LEU A 1 76 ? 3.525 -12.224 12.535 1.00 92.12 76 LEU A CA 1
ATOM 622 C C . LEU A 1 76 ? 4.106 -12.030 11.121 1.00 92.12 76 LEU A C 1
ATOM 624 O O . LEU A 1 76 ? 4.832 -11.070 10.875 1.00 92.12 76 LEU A O 1
ATOM 628 N N . GLU A 1 77 ? 3.758 -12.909 10.175 1.00 93.75 77 GLU A N 1
ATOM 629 C CA . GLU A 1 77 ? 4.122 -12.777 8.758 1.00 93.75 77 GLU A CA 1
ATOM 630 C C . GLU A 1 77 ? 3.592 -11.463 8.169 1.00 93.75 77 GLU A C 1
ATOM 632 O O . GLU A 1 77 ? 4.359 -10.689 7.587 1.00 93.75 77 GLU A O 1
ATOM 637 N N . TYR A 1 78 ? 2.295 -11.187 8.343 1.00 94.31 78 TYR A N 1
ATOM 638 C CA . TYR A 1 78 ? 1.679 -9.975 7.814 1.00 94.31 78 TYR A CA 1
ATOM 639 C C . TYR A 1 78 ? 2.208 -8.724 8.508 1.00 94.31 78 TYR A C 1
ATOM 641 O O . TYR A 1 78 ? 2.515 -7.754 7.816 1.00 94.31 78 TYR A O 1
ATOM 649 N N . GLU A 1 79 ? 2.393 -8.747 9.832 1.00 95.56 79 GLU A N 1
ATOM 650 C CA . GLU A 1 79 ? 3.012 -7.627 10.547 1.00 95.56 79 GLU A CA 1
ATOM 651 C C . GLU A 1 79 ? 4.409 -7.314 9.984 1.00 95.56 79 GLU A C 1
ATOM 653 O O . GLU A 1 79 ? 4.695 -6.173 9.606 1.00 95.56 79 GLU A O 1
ATOM 658 N N . ASN A 1 80 ? 5.271 -8.328 9.871 1.00 95.31 80 ASN A N 1
ATOM 659 C CA . ASN A 1 80 ? 6.627 -8.165 9.351 1.00 95.31 80 ASN A CA 1
ATOM 660 C C . ASN A 1 80 ? 6.624 -7.665 7.903 1.00 95.31 80 ASN A C 1
ATOM 662 O O . ASN A 1 80 ? 7.422 -6.795 7.541 1.00 95.31 80 ASN A O 1
ATOM 666 N N . SER A 1 81 ? 5.706 -8.171 7.075 1.00 94.81 81 SER A N 1
ATOM 667 C CA . SER A 1 81 ? 5.573 -7.711 5.697 1.00 94.81 81 SER A CA 1
ATOM 668 C C . SER A 1 81 ? 5.133 -6.252 5.618 1.00 94.81 81 SER A C 1
ATOM 670 O O . SER A 1 81 ? 5.728 -5.495 4.853 1.00 94.81 81 SER A O 1
ATOM 672 N N . ILE A 1 82 ? 4.138 -5.845 6.414 1.00 96.25 82 ILE A N 1
ATOM 673 C CA . ILE A 1 82 ? 3.668 -4.458 6.491 1.00 96.25 82 ILE A CA 1
ATOM 674 C C . ILE A 1 82 ? 4.825 -3.546 6.897 1.00 96.25 82 ILE A C 1
ATOM 676 O O . ILE A 1 82 ? 5.097 -2.573 6.200 1.00 96.25 82 ILE A O 1
ATOM 680 N N . LYS A 1 83 ? 5.560 -3.872 7.968 1.00 95.06 83 LYS A N 1
ATOM 681 C CA . LYS A 1 83 ? 6.706 -3.063 8.418 1.00 95.06 83 LYS A CA 1
ATOM 682 C C . LYS A 1 83 ? 7.756 -2.902 7.322 1.00 95.06 83 LYS A C 1
ATOM 684 O O . LYS A 1 83 ? 8.197 -1.783 7.067 1.00 95.06 83 LYS A O 1
ATOM 689 N N . LYS A 1 84 ? 8.119 -3.997 6.646 1.00 94.38 84 LYS A N 1
ATOM 690 C CA . LYS A 1 84 ? 9.088 -3.979 5.542 1.00 94.38 84 LYS A CA 1
ATOM 691 C C . LYS A 1 84 ? 8.616 -3.098 4.384 1.00 94.38 84 LYS A C 1
ATOM 693 O O . LYS A 1 84 ? 9.395 -2.295 3.880 1.00 94.38 84 LYS A O 1
ATOM 698 N N . ASP A 1 85 ? 7.349 -3.219 3.995 1.00 94.94 85 ASP A N 1
ATOM 699 C CA . ASP A 1 85 ? 6.777 -2.437 2.896 1.00 94.94 85 ASP A CA 1
ATOM 700 C C . ASP A 1 85 ? 6.729 -0.950 3.238 1.00 94.94 85 ASP A C 1
ATOM 702 O O . ASP A 1 85 ? 7.105 -0.121 2.415 1.00 94.94 85 ASP A O 1
ATOM 706 N N . LEU A 1 86 ? 6.332 -0.604 4.464 1.00 95.75 86 LEU A N 1
ATOM 707 C CA . LEU A 1 86 ? 6.265 0.785 4.912 1.00 95.75 86 LEU A CA 1
ATOM 708 C C . LEU A 1 86 ? 7.648 1.431 5.028 1.00 95.75 86 LEU A C 1
ATOM 710 O O . LEU A 1 86 ? 7.813 2.573 4.608 1.00 95.75 86 LEU A O 1
ATOM 714 N N . LEU A 1 87 ? 8.649 0.708 5.540 1.00 93.69 87 LEU A N 1
ATOM 715 C CA . LEU A 1 87 ? 10.033 1.191 5.584 1.00 93.69 87 LEU A CA 1
ATOM 716 C C . LEU A 1 87 ? 10.612 1.406 4.181 1.00 93.69 87 LEU A C 1
ATOM 718 O O . LEU A 1 87 ? 11.366 2.350 3.978 1.00 93.69 87 LEU A O 1
ATOM 722 N N . MET A 1 88 ? 10.236 0.566 3.213 1.00 91.94 88 MET A N 1
ATOM 723 C CA . MET A 1 88 ? 10.668 0.701 1.820 1.00 91.94 88 MET A CA 1
ATOM 724 C C . MET A 1 88 ? 10.084 1.945 1.135 1.00 91.94 88 MET A C 1
ATOM 726 O O . MET A 1 88 ? 10.760 2.548 0.307 1.00 91.94 88 MET A O 1
ATOM 730 N N . ILE A 1 89 ? 8.839 2.322 1.446 1.00 93.12 89 ILE A N 1
ATOM 731 C CA . ILE A 1 89 ? 8.141 3.429 0.763 1.00 93.12 89 ILE A CA 1
ATOM 732 C C . ILE A 1 89 ? 8.155 4.755 1.536 1.00 93.12 89 ILE A C 1
ATOM 734 O O . ILE A 1 89 ? 7.701 5.775 1.016 1.00 93.12 89 ILE A O 1
ATOM 738 N N . SER A 1 90 ? 8.612 4.760 2.789 1.00 91.69 90 SER A N 1
ATOM 739 C CA . SER A 1 90 ? 8.630 5.962 3.619 1.00 91.69 90 SER A CA 1
ATOM 740 C C . SER A 1 90 ? 9.877 6.799 3.367 1.00 91.69 90 SER A C 1
ATOM 742 O O . SER A 1 90 ? 10.996 6.318 3.499 1.00 91.69 90 SER A O 1
ATOM 744 N N . SER A 1 91 ? 9.691 8.101 3.145 1.00 89.44 91 SER A N 1
ATOM 745 C CA . SER A 1 91 ? 10.792 9.077 3.163 1.00 89.44 91 SER A CA 1
ATOM 746 C C . SER A 1 91 ? 11.044 9.688 4.552 1.00 89.44 91 SER A C 1
ATOM 748 O O . SER A 1 91 ? 11.765 10.674 4.666 1.00 89.44 91 SER A O 1
ATOM 750 N N . LYS A 1 92 ? 10.388 9.170 5.600 1.00 84.62 92 LYS A N 1
ATOM 751 C CA . LYS A 1 92 ? 10.470 9.653 6.991 1.00 84.62 92 LYS A CA 1
ATOM 752 C C . LYS A 1 92 ? 10.715 8.488 7.942 1.00 84.62 92 LYS A C 1
ATOM 754 O O . LYS A 1 92 ? 10.349 7.348 7.644 1.00 84.62 92 LYS A O 1
ATOM 759 N N . ARG A 1 93 ? 11.262 8.784 9.121 1.00 84.12 93 ARG A N 1
ATOM 760 C CA . ARG A 1 93 ? 11.315 7.817 10.221 1.00 84.12 93 ARG A CA 1
ATOM 761 C C . ARG A 1 93 ? 9.891 7.409 10.620 1.00 84.12 93 ARG A C 1
ATOM 763 O O . ARG A 1 93 ? 9.010 8.257 10.726 1.00 84.12 93 ARG A O 1
ATOM 770 N N . LEU A 1 94 ? 9.686 6.110 10.830 1.00 84.12 94 LEU A N 1
ATOM 771 C CA . LEU A 1 94 ? 8.413 5.532 11.263 1.00 84.12 94 LEU A CA 1
ATOM 772 C C . LEU A 1 94 ? 8.510 5.087 12.724 1.00 84.12 94 LEU A C 1
ATOM 774 O O . LEU A 1 94 ? 9.496 4.456 13.110 1.00 84.12 94 LEU A O 1
ATOM 778 N N . PHE A 1 95 ? 7.483 5.391 13.517 1.00 82.31 95 PHE A N 1
ATOM 779 C CA . PHE A 1 95 ? 7.383 4.981 14.921 1.00 82.31 95 PHE A CA 1
ATOM 780 C C . PHE A 1 95 ? 6.326 3.887 15.061 1.00 82.31 95 PHE A C 1
ATOM 782 O O . PHE A 1 95 ? 5.144 4.150 14.848 1.00 82.31 95 PHE A O 1
ATOM 789 N N . PHE A 1 96 ? 6.756 2.662 15.377 1.00 83.81 96 PHE A N 1
ATOM 790 C CA . PHE A 1 96 ? 5.879 1.491 15.405 1.00 83.81 96 PHE A CA 1
ATOM 791 C C . PHE A 1 96 ? 5.337 1.180 16.806 1.00 83.81 96 PHE A C 1
ATOM 793 O O . PHE A 1 96 ? 6.101 0.929 17.744 1.00 83.81 96 PHE A O 1
ATOM 800 N N . SER A 1 97 ? 4.018 1.075 16.906 1.00 85.25 97 SER A N 1
ATOM 801 C CA . SER A 1 97 ? 3.284 0.551 18.064 1.00 85.25 97 SER A CA 1
ATOM 802 C C . SER A 1 97 ? 2.353 -0.584 17.629 1.00 85.25 97 SER A C 1
ATOM 804 O O . SER A 1 97 ? 2.137 -0.799 16.431 1.00 85.25 97 SER A O 1
ATOM 806 N N . ARG A 1 98 ? 1.815 -1.326 18.597 1.00 89.19 98 ARG A N 1
ATOM 807 C CA . ARG A 1 98 ? 0.697 -2.254 18.391 1.00 89.19 98 ARG A CA 1
ATOM 808 C C . ARG A 1 98 ? -0.498 -1.800 19.206 1.00 89.19 98 ARG A C 1
ATOM 810 O O . ARG A 1 98 ? -0.308 -1.280 20.300 1.00 89.19 98 ARG A O 1
ATOM 817 N N . SER A 1 99 ? -1.716 -2.038 18.732 1.00 92.62 99 SER A N 1
ATOM 818 C CA . SER A 1 99 ? -2.900 -1.854 19.581 1.00 92.62 99 SER A CA 1
ATOM 819 C C . SER A 1 99 ? -2.820 -2.746 20.829 1.00 92.62 99 SER A C 1
ATOM 821 O O . SER A 1 99 ? -3.218 -2.326 21.917 1.00 92.62 99 SER A O 1
ATOM 823 N N . SER A 1 100 ? -2.231 -3.936 20.694 1.00 89.75 100 SER A N 1
ATOM 824 C CA . SER A 1 100 ? -2.002 -4.882 21.781 1.00 89.75 100 SER A CA 1
ATOM 825 C C . SER A 1 100 ? -1.024 -4.390 22.849 1.00 89.75 100 SER A C 1
ATOM 827 O O . SER A 1 100 ? -1.151 -4.798 24.002 1.00 89.75 100 SER A O 1
ATOM 829 N N . ASP A 1 101 ? -0.093 -3.484 22.503 1.00 81.19 101 ASP A N 1
ATOM 830 C CA . ASP A 1 101 ? 0.821 -2.854 23.476 1.00 81.19 101 ASP A CA 1
ATOM 831 C C . ASP A 1 101 ? 0.016 -2.082 24.557 1.00 81.19 101 ASP A C 1
ATOM 833 O O . ASP A 1 101 ? 0.516 -1.846 25.654 1.00 81.19 101 ASP A O 1
ATOM 837 N N . TYR A 1 102 ? -1.252 -1.737 24.273 1.00 85.06 102 TYR A N 1
ATOM 838 C CA . TYR A 1 102 ? -2.147 -0.957 25.134 1.00 85.06 102 TYR A CA 1
ATOM 839 C C . TYR A 1 102 ? -3.266 -1.781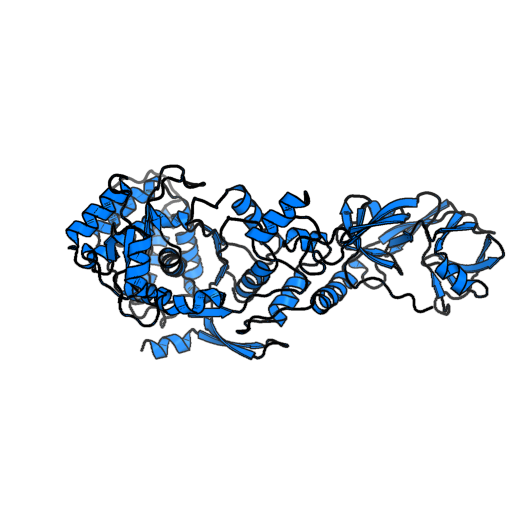 25.801 1.00 85.06 102 TYR A C 1
ATOM 841 O O . TYR A 1 102 ? -4.175 -1.196 26.392 1.00 85.06 102 TYR A O 1
ATOM 849 N N . PHE A 1 103 ? -3.261 -3.121 25.730 1.00 85.44 103 PHE A N 1
ATOM 850 C CA . PHE A 1 103 ? -4.371 -3.936 26.257 1.00 85.44 103 PHE A CA 1
ATOM 851 C C . PHE A 1 103 ? -4.658 -3.712 27.742 1.00 85.44 103 PHE A C 1
ATOM 853 O O . PHE A 1 103 ? -5.825 -3.557 28.105 1.00 85.44 103 PHE A O 1
ATOM 860 N N . ASN A 1 104 ? -3.631 -3.625 28.588 1.00 79.69 104 ASN A N 1
ATOM 861 C CA . ASN A 1 104 ? -3.838 -3.350 30.010 1.00 79.69 104 ASN A CA 1
ATOM 862 C C . ASN A 1 104 ? -4.527 -1.990 30.213 1.00 79.69 104 ASN A C 1
ATOM 864 O O . ASN A 1 104 ? -5.484 -1.886 30.980 1.00 79.69 104 ASN A O 1
ATOM 868 N N . ALA A 1 105 ? -4.112 -0.960 29.468 1.00 79.88 105 ALA A N 1
ATOM 869 C CA . ALA A 1 105 ? -4.708 0.366 29.575 1.00 79.88 105 ALA A CA 1
ATOM 870 C C . ALA A 1 105 ? -6.161 0.377 29.095 1.00 79.88 105 ALA A C 1
ATOM 872 O O . ALA A 1 105 ? -7.025 1.006 29.704 1.00 79.88 105 ALA A O 1
ATOM 873 N N . LEU A 1 106 ? -6.463 -0.366 28.030 1.00 89.06 106 LEU A N 1
ATOM 874 C CA . LEU A 1 106 ? -7.829 -0.544 27.548 1.00 89.06 106 LEU A CA 1
ATOM 875 C C . LEU A 1 106 ? -8.707 -1.266 28.580 1.00 89.06 106 LEU A C 1
ATOM 877 O O . LEU A 1 106 ? -9.854 -0.866 28.778 1.00 89.06 106 LEU A O 1
ATOM 881 N N . ILE A 1 107 ? -8.177 -2.283 29.267 1.00 87.50 107 ILE A N 1
ATOM 882 C CA . ILE A 1 107 ? -8.861 -2.971 30.374 1.00 87.50 107 ILE A CA 1
ATOM 883 C C . ILE A 1 107 ? -9.102 -2.001 31.538 1.00 87.50 107 ILE A C 1
ATOM 885 O O . ILE A 1 107 ? -10.215 -1.925 32.060 1.00 87.50 107 ILE A O 1
ATOM 889 N N . PHE A 1 108 ? -8.098 -1.200 31.900 1.00 85.25 108 PHE A N 1
ATOM 890 C CA . PHE A 1 108 ? -8.224 -0.163 32.921 1.00 85.25 108 PHE A CA 1
ATOM 891 C C . PHE A 1 108 ? -9.346 0.832 32.584 1.00 85.25 108 PHE A C 1
ATOM 893 O O . PHE A 1 108 ? -10.231 1.088 33.405 1.00 85.25 108 PHE A O 1
ATOM 900 N N . TYR A 1 109 ? -9.380 1.356 31.355 1.00 87.69 109 TYR A N 1
ATOM 901 C CA . TYR A 1 109 ? -10.453 2.260 30.941 1.00 87.69 109 TYR A CA 1
ATOM 902 C C . TYR A 1 109 ? -11.815 1.576 30.901 1.00 87.69 109 TYR A C 1
ATOM 904 O O . TYR A 1 109 ? -12.808 2.217 31.234 1.00 87.69 109 TYR A O 1
ATOM 912 N N . ALA A 1 110 ? -11.894 0.291 30.550 1.00 93.69 110 ALA A N 1
ATOM 913 C CA . ALA A 1 110 ? -13.142 -0.457 30.653 1.00 93.69 110 ALA A CA 1
ATOM 914 C C . ALA A 1 110 ? -13.653 -0.518 32.101 1.00 93.69 110 ALA A C 1
ATOM 916 O O . ALA A 1 110 ? -14.833 -0.249 32.325 1.00 93.69 110 ALA A O 1
ATOM 917 N N . HIS A 1 111 ? -12.780 -0.759 33.087 1.00 90.62 111 HIS A N 1
ATOM 918 C CA . HIS A 1 111 ? -13.152 -0.669 34.503 1.00 90.62 111 HIS A CA 1
ATOM 919 C C . HIS A 1 111 ? -13.675 0.722 34.872 1.00 90.62 111 HIS A C 1
ATOM 921 O O . HIS A 1 111 ? -14.752 0.830 35.458 1.00 90.62 111 HIS A O 1
ATOM 927 N N . LYS A 1 112 ? -12.983 1.793 34.461 1.00 88.81 112 LYS A N 1
ATOM 928 C CA . LYS A 1 112 ? -13.443 3.170 34.709 1.00 88.81 112 LYS A CA 1
ATOM 929 C C . LYS A 1 112 ? -14.769 3.491 34.030 1.00 88.81 112 LYS A C 1
ATOM 931 O O . LYS A 1 112 ? -15.607 4.181 34.603 1.00 88.81 112 LYS A O 1
ATOM 936 N N . PHE A 1 113 ? -15.002 2.964 32.835 1.00 95.31 113 PHE A N 1
ATOM 937 C CA . PHE A 1 113 ? -16.278 3.124 32.148 1.00 95.31 113 PHE A CA 1
ATOM 938 C C . PHE A 1 113 ? -17.408 2.395 32.879 1.00 95.31 113 PHE A C 1
ATOM 940 O O . PHE A 1 113 ? -18.512 2.928 32.932 1.00 95.31 113 PHE A O 1
ATOM 947 N N . ILE A 1 114 ? -17.157 1.229 33.480 1.00 97.12 114 ILE A N 1
ATOM 948 C CA . ILE A 1 114 ? -18.140 0.545 34.333 1.00 97.12 114 ILE A CA 1
ATOM 949 C C . ILE A 1 114 ? -18.433 1.380 35.588 1.00 97.12 114 ILE A C 1
ATOM 951 O O . ILE A 1 114 ? -19.598 1.636 35.884 1.00 97.12 114 ILE A O 1
ATOM 955 N N . GLU A 1 115 ? -17.395 1.861 36.280 1.00 93.81 115 GLU A N 1
ATOM 956 C CA . GLU A 1 115 ? -17.518 2.670 37.507 1.00 93.81 115 GLU A CA 1
ATOM 957 C C . GLU A 1 115 ? -18.322 3.959 37.290 1.00 93.81 115 GLU A C 1
ATOM 959 O O . GLU A 1 115 ? -19.136 4.339 38.127 1.00 93.81 115 GLU A O 1
ATOM 964 N N . LEU A 1 116 ? -18.149 4.600 36.132 1.00 94.69 116 LEU A N 1
ATOM 965 C CA . LEU A 1 116 ? -18.880 5.810 35.747 1.00 94.69 116 LEU A CA 1
ATOM 966 C C . LEU A 1 116 ? -20.270 5.526 35.142 1.00 94.69 116 LEU A C 1
ATOM 968 O O . LEU A 1 116 ? -20.950 6.453 34.699 1.00 94.69 116 LEU A O 1
ATOM 972 N N . GLY A 1 117 ? -20.700 4.261 35.077 1.00 96.88 117 GLY A N 1
ATOM 973 C CA . GLY A 1 117 ? -21.991 3.861 34.505 1.00 96.88 117 GLY A CA 1
ATOM 974 C C . GLY A 1 117 ? -22.073 3.982 32.977 1.00 96.88 117 GLY A C 1
ATOM 975 O O . GLY A 1 117 ? -23.164 4.023 32.408 1.00 96.88 117 GLY A O 1
ATOM 976 N N . TYR A 1 118 ? -20.930 4.053 32.296 1.00 97.94 118 TYR A N 1
ATOM 977 C CA . TYR A 1 118 ? -20.805 4.145 30.838 1.00 97.94 118 TYR A CA 1
ATOM 978 C C . TYR A 1 118 ? -20.677 2.789 30.144 1.00 97.94 118 TYR A C 1
ATOM 980 O O . TYR A 1 118 ? -20.625 2.755 28.914 1.00 97.94 118 TYR A O 1
ATOM 988 N N . ALA A 1 119 ? -20.609 1.684 30.884 1.00 98.31 119 ALA A N 1
ATOM 989 C CA . ALA A 1 119 ? -20.554 0.340 30.328 1.00 98.31 119 ALA A CA 1
ATOM 990 C C . ALA A 1 119 ? -21.256 -0.684 31.229 1.00 98.31 119 ALA A C 1
ATOM 992 O O . ALA A 1 119 ? -21.363 -0.486 32.437 1.00 98.31 119 ALA A O 1
ATOM 993 N N . TYR A 1 120 ? -21.726 -1.775 30.627 1.00 98.44 120 TYR A N 1
ATOM 994 C CA . TYR A 1 120 ? -22.361 -2.900 31.315 1.00 98.44 120 TYR A CA 1
ATOM 995 C C . TYR A 1 120 ? -22.015 -4.224 30.632 1.00 98.44 120 TYR A C 1
ATOM 997 O O . TYR A 1 120 ? -21.714 -4.256 29.435 1.00 98.44 120 TYR A O 1
ATOM 1005 N N . ALA A 1 121 ? -22.036 -5.313 31.399 1.00 98.06 121 ALA A N 1
ATOM 1006 C CA . ALA A 1 121 ? -21.797 -6.658 30.899 1.00 98.06 121 ALA A CA 1
ATOM 1007 C C . ALA A 1 121 ? -23.101 -7.286 30.394 1.00 98.06 121 ALA A C 1
ATOM 1009 O O . ALA A 1 121 ? -24.148 -7.129 31.020 1.00 98.06 121 ALA A O 1
ATOM 1010 N N . ASP A 1 122 ? -23.027 -8.003 29.276 1.00 97.62 122 ASP A N 1
ATOM 1011 C CA . ASP A 1 122 ? -24.182 -8.554 28.574 1.00 97.62 122 ASP A CA 1
ATOM 1012 C C . ASP A 1 122 ? -23.883 -9.942 27.990 1.00 97.62 122 ASP A C 1
ATOM 1014 O O . ASP A 1 122 ? -22.931 -10.096 27.224 1.00 97.62 122 ASP A O 1
ATOM 1018 N N . ASN A 1 123 ? -24.705 -10.932 28.340 1.00 96.88 123 ASN A N 1
ATOM 1019 C CA . ASN A 1 123 ? -24.660 -12.308 27.831 1.00 96.88 123 ASN A CA 1
ATOM 1020 C C . ASN A 1 123 ? -25.791 -12.637 26.843 1.00 96.88 123 ASN A C 1
ATOM 1022 O O . ASN A 1 123 ? -26.028 -13.809 26.546 1.00 96.88 123 ASN A O 1
ATOM 1026 N N . THR A 1 124 ? -26.504 -11.629 26.335 1.00 96.12 124 THR A N 1
ATOM 1027 C CA . THR A 1 124 ? -27.533 -11.830 25.309 1.00 96.12 124 THR A CA 1
ATOM 1028 C C . THR A 1 124 ? -26.910 -12.496 24.071 1.00 96.12 124 THR A C 1
ATOM 1030 O O . THR A 1 124 ? -25.888 -12.006 23.575 1.00 96.12 124 THR A O 1
ATOM 1033 N N . PRO A 1 125 ? -27.499 -13.579 23.525 1.00 95.50 125 PRO A N 1
ATOM 1034 C CA . PRO A 1 125 ? -26.996 -14.225 22.315 1.00 95.50 125 PRO A CA 1
ATOM 1035 C C . PRO A 1 125 ? -26.816 -13.241 21.152 1.00 95.50 125 PRO A C 1
ATOM 1037 O O . PRO A 1 125 ? -27.628 -12.339 20.958 1.00 95.50 125 PRO A O 1
ATOM 1040 N N . VAL A 1 126 ? -25.773 -13.429 20.336 1.00 93.38 126 VAL A N 1
ATOM 1041 C CA . VAL A 1 126 ? -25.342 -12.447 19.318 1.00 93.38 126 VAL A CA 1
ATOM 1042 C C . VAL A 1 126 ? -26.459 -12.037 18.352 1.00 93.38 126 VAL A C 1
ATOM 1044 O O . VAL A 1 126 ? -26.608 -10.847 18.076 1.00 93.38 126 VAL A O 1
ATOM 1047 N N . GLU A 1 127 ? -27.243 -12.988 17.836 1.00 95.25 127 GLU A N 1
ATOM 1048 C CA . GLU A 1 127 ? -28.328 -12.675 16.891 1.00 95.25 127 GLU A CA 1
ATOM 1049 C C . GLU A 1 127 ? -29.482 -11.922 17.564 1.00 95.25 127 GLU A C 1
ATOM 1051 O O . GLU A 1 127 ? -29.993 -10.955 17.002 1.00 95.25 127 GLU A O 1
ATOM 1056 N N . GLN A 1 128 ? -29.823 -12.284 18.804 1.00 96.38 128 GLN A N 1
ATOM 1057 C CA . GLN A 1 128 ? -30.819 -11.559 19.592 1.00 96.38 128 GLN A CA 1
ATOM 1058 C C . GLN A 1 128 ? -30.340 -10.135 19.904 1.00 96.38 128 GLN A C 1
ATOM 1060 O O . GLN A 1 128 ? -31.064 -9.177 19.660 1.00 96.38 128 GLN A O 1
ATOM 1065 N N . MET A 1 129 ? -29.091 -9.972 20.348 1.00 95.94 129 MET A N 1
ATOM 1066 C CA . MET A 1 129 ? -28.502 -8.660 20.616 1.00 95.94 129 MET A CA 1
ATOM 1067 C C . MET A 1 129 ? -28.517 -7.766 19.369 1.00 95.94 129 MET A C 1
ATOM 1069 O O . MET A 1 129 ? -28.745 -6.560 19.470 1.00 95.94 129 MET A O 1
ATOM 1073 N N . ARG A 1 130 ? -28.255 -8.326 18.181 1.00 94.75 130 ARG A N 1
ATOM 1074 C CA . ARG A 1 130 ? -28.337 -7.579 16.917 1.00 94.75 130 ARG A CA 1
ATOM 1075 C C . ARG A 1 130 ? -29.757 -7.099 16.646 1.00 94.75 130 ARG A C 1
ATOM 1077 O O . ARG A 1 130 ? -29.927 -5.908 16.395 1.00 94.75 130 ARG A O 1
ATOM 1084 N N . ASP A 1 131 ? -30.744 -7.985 16.751 1.00 96.00 131 ASP A N 1
ATOM 1085 C CA . ASP A 1 131 ? -32.155 -7.654 16.534 1.00 96.00 131 ASP A CA 1
ATOM 1086 C C . ASP A 1 131 ? -32.664 -6.602 17.536 1.00 96.00 131 ASP A C 1
ATOM 1088 O O . ASP A 1 131 ? -33.249 -5.591 17.142 1.00 96.00 131 ASP A O 1
ATOM 1092 N N . GLU A 1 132 ? -32.353 -6.767 18.824 1.00 95.62 132 GLU A N 1
ATOM 1093 C CA . GLU A 1 132 ? -32.684 -5.801 19.876 1.00 95.62 132 GLU A CA 1
ATOM 1094 C C . GLU A 1 132 ? -32.056 -4.432 19.601 1.00 95.62 132 GLU A C 1
ATOM 1096 O O . GLU A 1 132 ? -32.741 -3.409 19.661 1.00 95.62 132 GLU A O 1
ATOM 1101 N N . ARG A 1 133 ? -30.770 -4.387 19.221 1.00 95.00 133 ARG A N 1
ATOM 1102 C CA . ARG A 1 133 ? -30.088 -3.138 18.841 1.00 95.00 133 ARG A CA 1
ATOM 1103 C C . ARG A 1 133 ? -30.700 -2.507 17.596 1.00 95.00 133 ARG A C 1
ATOM 1105 O O . ARG A 1 133 ? -30.829 -1.282 17.532 1.00 95.00 133 ARG A O 1
ATOM 1112 N N . ASP A 1 134 ? -31.087 -3.300 16.605 1.00 93.62 134 ASP A N 1
ATOM 1113 C CA . ASP A 1 134 ? -31.724 -2.799 15.388 1.00 93.62 134 ASP A CA 1
ATOM 1114 C C . ASP A 1 134 ? -33.118 -2.220 15.656 1.00 93.62 134 ASP A C 1
ATOM 1116 O O . ASP A 1 134 ? -33.475 -1.191 15.066 1.00 93.62 134 ASP A O 1
ATOM 1120 N N . LYS A 1 135 ? -33.855 -2.798 16.608 1.00 96.00 135 LYS A N 1
ATOM 1121 C CA . LYS A 1 135 ? -35.176 -2.331 17.057 1.00 96.00 135 LYS A CA 1
ATOM 1122 C C . LYS A 1 135 ? -35.125 -1.271 18.165 1.00 96.00 135 LYS A C 1
ATOM 1124 O O . LYS A 1 135 ? -36.130 -0.617 18.420 1.00 96.00 135 LYS A O 1
ATOM 1129 N N . GLY A 1 136 ? -33.967 -1.060 18.791 1.00 95.44 136 GLY A N 1
ATOM 1130 C CA . GLY A 1 136 ? -33.791 -0.122 19.904 1.00 95.44 136 GLY A CA 1
ATOM 1131 C C . GLY A 1 136 ? -34.426 -0.596 21.216 1.00 95.44 136 GLY A C 1
ATOM 1132 O O . GLY A 1 136 ? -34.928 0.221 21.990 1.00 95.44 136 GLY A O 1
ATOM 1133 N N . ILE A 1 137 ? -34.435 -1.912 21.436 1.00 95.25 137 ILE A N 1
ATOM 1134 C CA . ILE A 1 137 ? -34.962 -2.572 22.634 1.00 95.25 137 ILE A CA 1
ATOM 1135 C C . ILE A 1 137 ? -33.848 -2.652 23.684 1.00 95.25 137 ILE A C 1
ATOM 1137 O O . ILE A 1 137 ? -32.714 -3.019 23.376 1.00 95.25 137 ILE A O 1
ATOM 1141 N N . GLU A 1 138 ? -34.169 -2.280 24.923 1.00 93.56 138 GLU A N 1
ATOM 1142 C CA . GLU A 1 138 ? -33.269 -2.440 26.067 1.00 93.56 138 GLU A CA 1
ATOM 1143 C C . GLU A 1 138 ? -33.354 -3.865 26.602 1.00 93.56 138 GLU A C 1
ATOM 1145 O O . GLU A 1 138 ? -34.454 -4.350 26.864 1.00 93.56 138 GLU A O 1
ATOM 1150 N N . ASN A 1 139 ? -32.206 -4.512 26.802 1.00 89.75 139 ASN A N 1
ATOM 1151 C CA . ASN A 1 139 ? -32.158 -5.781 27.520 1.00 89.75 139 ASN A CA 1
ATOM 1152 C C . ASN A 1 139 ? -32.010 -5.572 29.030 1.00 89.75 139 ASN A C 1
ATOM 1154 O O . ASN A 1 139 ? -31.601 -4.507 29.499 1.00 89.75 139 ASN A O 1
ATOM 1158 N N . GLU A 1 140 ? -32.326 -6.613 29.795 1.00 90.69 140 GLU A N 1
ATOM 1159 C CA . GLU A 1 140 ? -32.315 -6.580 31.261 1.00 90.69 140 GLU A CA 1
ATOM 1160 C C . GLU A 1 140 ? -30.918 -6.267 31.824 1.00 90.69 140 GLU A C 1
ATOM 1162 O O . GLU A 1 140 ? -30.779 -5.503 32.784 1.00 90.69 140 GLU A O 1
ATOM 1167 N N . ASN A 1 141 ? -29.869 -6.772 31.165 1.00 95.44 141 ASN A N 1
ATOM 1168 C CA . ASN A 1 141 ? -28.471 -6.573 31.551 1.00 95.44 141 ASN A CA 1
ATOM 1169 C C . ASN A 1 141 ? -28.035 -5.100 31.539 1.00 95.44 141 ASN A C 1
ATOM 1171 O O . ASN A 1 141 ? -27.149 -4.710 32.303 1.00 95.44 141 ASN A O 1
ATOM 1175 N N . ARG A 1 142 ? -28.683 -4.253 30.730 1.00 96.56 142 ARG A N 1
ATOM 1176 C CA . ARG A 1 142 ? -28.411 -2.809 30.661 1.00 96.56 142 ARG A CA 1
ATOM 1177 C C . ARG A 1 142 ? -28.574 -2.094 32.005 1.00 96.56 142 ARG A C 1
ATOM 1179 O O . ARG A 1 142 ? -27.961 -1.041 32.222 1.00 96.56 142 ARG A O 1
ATOM 1186 N N . ASN A 1 143 ? -29.381 -2.657 32.903 1.00 95.25 143 ASN A N 1
ATOM 1187 C CA . ASN A 1 143 ? -29.677 -2.114 34.229 1.00 95.25 143 ASN A CA 1
ATOM 1188 C C . ASN A 1 143 ? -28.936 -2.832 35.370 1.00 95.25 143 ASN A C 1
ATOM 1190 O O . ASN A 1 143 ? -29.226 -2.569 36.534 1.00 9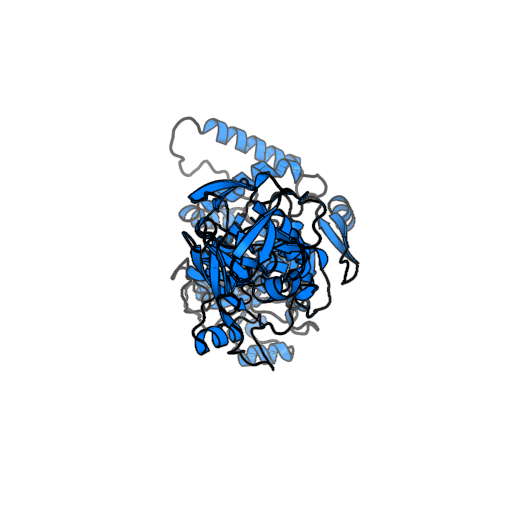5.25 143 ASN A O 1
ATOM 1194 N N . ASN A 1 144 ? -27.962 -3.698 35.060 1.00 96.56 144 ASN A N 1
ATOM 1195 C CA . ASN A 1 144 ? -27.062 -4.272 36.063 1.00 96.56 144 ASN A CA 1
ATOM 1196 C C . ASN A 1 144 ? -26.376 -3.165 36.887 1.00 96.56 144 ASN A C 1
ATOM 1198 O O . ASN A 1 144 ? -26.000 -2.123 36.339 1.00 96.56 144 ASN A O 1
ATOM 1202 N N . SER A 1 145 ? -26.176 -3.408 38.188 1.00 97.81 145 SER A N 1
ATOM 1203 C CA . SER A 1 145 ? -25.426 -2.485 39.047 1.00 97.81 145 SER A CA 1
ATOM 1204 C C . SER A 1 145 ? -23.953 -2.406 38.632 1.00 97.81 145 SER A C 1
ATOM 1206 O O . SER A 1 145 ? -23.432 -3.281 37.931 1.00 97.81 145 SER A O 1
ATOM 1208 N N . VAL A 1 146 ? -23.269 -1.348 39.067 1.00 97.44 146 VAL A N 1
ATOM 1209 C CA . VAL A 1 146 ? -21.838 -1.145 38.799 1.00 97.44 146 VAL A CA 1
ATOM 1210 C C . VAL A 1 146 ? -21.014 -2.314 39.347 1.00 97.44 146 VAL A C 1
ATOM 1212 O O . VAL A 1 146 ? -20.154 -2.841 38.643 1.00 97.44 146 VAL A O 1
ATOM 1215 N N . GLU A 1 147 ? -21.327 -2.772 40.557 1.00 97.50 147 GLU A N 1
ATOM 1216 C CA . GLU A 1 147 ? -20.649 -3.872 41.252 1.00 97.50 147 GLU A CA 1
ATOM 1217 C C . GLU A 1 147 ? -20.798 -5.175 40.468 1.00 97.50 147 GLU A C 1
ATOM 1219 O O . GLU A 1 147 ? -19.798 -5.810 40.134 1.00 97.50 147 GLU A O 1
ATOM 1224 N N . LYS A 1 148 ? -22.031 -5.512 40.065 1.00 97.62 148 LYS A N 1
ATOM 1225 C CA . LYS A 1 148 ? -22.311 -6.710 39.265 1.00 97.62 148 LYS A CA 1
ATOM 1226 C C . LYS A 1 148 ? -21.561 -6.682 37.932 1.00 97.62 148 LYS A C 1
ATOM 1228 O O . LYS A 1 148 ? -20.964 -7.677 37.532 1.00 97.62 148 LYS A O 1
ATOM 1233 N N . ASN A 1 149 ? -21.556 -5.541 37.241 1.00 98.31 149 ASN A N 1
ATOM 1234 C CA . ASN A 1 149 ? -20.820 -5.394 35.983 1.00 98.31 149 ASN A CA 1
ATOM 1235 C C . ASN A 1 149 ? -19.304 -5.544 36.180 1.00 98.31 149 ASN A C 1
ATOM 1237 O O . ASN A 1 149 ? -18.643 -6.178 35.355 1.00 98.31 149 ASN A O 1
ATOM 1241 N N . LYS A 1 150 ? -18.752 -4.994 37.269 1.00 96.50 150 LYS A N 1
ATOM 1242 C CA . LYS A 1 150 ? -17.327 -5.103 37.611 1.00 96.50 150 LYS A CA 1
ATOM 1243 C C . LYS A 1 150 ? -16.944 -6.552 37.912 1.00 96.50 150 LYS A C 1
ATOM 1245 O O . LYS A 1 150 ? -15.963 -7.034 37.350 1.00 96.50 150 LYS A O 1
ATOM 1250 N N . GLU A 1 151 ? -17.736 -7.259 38.714 1.00 97.12 151 GLU A N 1
ATOM 1251 C CA . GLU A 1 151 ? -17.543 -8.685 39.010 1.00 97.12 151 GLU A CA 1
ATOM 1252 C C . GLU A 1 151 ? -17.571 -9.542 37.739 1.00 97.12 151 GLU A C 1
ATOM 1254 O O . GLU A 1 151 ? -16.666 -10.352 37.515 1.00 97.12 151 GLU A O 1
ATOM 1259 N N . ILE A 1 152 ? -18.560 -9.323 36.863 1.00 97.62 152 ILE A N 1
ATOM 1260 C CA . ILE A 1 152 ? -18.650 -10.044 35.592 1.00 97.62 152 ILE A CA 1
ATOM 1261 C C . ILE A 1 152 ? -17.422 -9.750 34.731 1.00 97.62 152 ILE A C 1
ATOM 1263 O O . ILE A 1 152 ? -16.783 -10.688 34.261 1.00 97.62 152 ILE A O 1
ATOM 1267 N N . PHE A 1 153 ? -17.025 -8.489 34.559 1.00 97.19 153 PHE A N 1
ATOM 1268 C CA . PHE A 1 153 ? -15.870 -8.167 33.722 1.00 97.19 153 PHE A CA 1
ATOM 1269 C C . PHE A 1 153 ? -14.563 -8.772 34.268 1.00 97.19 153 PHE A C 1
ATOM 1271 O O . PHE A 1 153 ? -13.821 -9.394 33.511 1.00 97.19 153 PHE A O 1
ATOM 1278 N N . VAL A 1 154 ? -14.323 -8.723 35.585 1.00 94.56 154 VAL A N 1
ATOM 1279 C CA . VAL A 1 154 ? -13.182 -9.416 36.221 1.00 94.56 154 VAL A CA 1
ATOM 1280 C C . VAL A 1 154 ? -13.242 -10.925 35.974 1.00 94.56 154 VAL A C 1
ATOM 1282 O O . VAL A 1 154 ? -12.231 -11.564 35.682 1.00 94.56 154 VAL A O 1
ATOM 1285 N N . SER A 1 155 ? -14.424 -11.530 36.062 1.00 95.12 155 SER A N 1
ATOM 1286 C CA . SER A 1 155 ? -14.584 -12.960 35.793 1.00 95.12 155 SER A CA 1
ATOM 1287 C C . SER A 1 155 ? -14.392 -13.322 34.311 1.00 95.12 155 SER A C 1
ATOM 1289 O O . SER A 1 155 ? -13.905 -14.416 34.026 1.00 95.12 155 SER A O 1
ATOM 1291 N N . MET A 1 156 ? -14.706 -12.415 33.373 1.00 95.25 156 MET A N 1
ATOM 1292 C CA . MET A 1 156 ? -14.394 -12.570 31.947 1.00 95.25 156 MET A CA 1
ATOM 1293 C C . MET A 1 156 ? -12.878 -12.599 31.735 1.00 95.25 156 MET A C 1
ATOM 1295 O O . MET A 1 156 ? -12.381 -13.494 31.054 1.00 95.25 156 MET A O 1
ATOM 1299 N N . LEU A 1 157 ? -12.141 -11.660 32.348 1.00 91.31 157 LEU A N 1
ATOM 1300 C CA . LEU A 1 157 ? -10.670 -11.606 32.289 1.00 91.31 157 LEU A CA 1
ATOM 1301 C C . LEU A 1 157 ? -10.039 -12.896 32.837 1.00 91.31 157 LEU A C 1
ATOM 1303 O O . LEU A 1 157 ? -9.080 -13.410 32.272 1.00 91.31 157 LEU A O 1
ATOM 1307 N N . ASN A 1 158 ? -10.650 -13.472 33.875 1.00 90.94 158 ASN A N 1
ATOM 1308 C CA . ASN A 1 158 ? -10.278 -14.765 34.456 1.00 90.94 158 ASN A CA 1
ATOM 1309 C C . ASN A 1 158 ? -10.877 -15.983 33.723 1.00 90.94 158 ASN A C 1
ATOM 1311 O O . ASN A 1 158 ? -10.855 -17.093 34.255 1.00 90.94 158 ASN A O 1
ATOM 1315 N N . GLN A 1 159 ? -11.437 -15.794 32.526 1.00 92.06 159 GLN A N 1
ATOM 1316 C CA . GLN A 1 159 ? -11.977 -16.849 31.662 1.00 92.06 159 GLN A CA 1
ATOM 1317 C C . GLN A 1 159 ? -13.115 -17.687 32.277 1.00 92.06 159 GLN A C 1
ATOM 1319 O O . GLN A 1 159 ? -13.336 -18.824 31.860 1.00 92.06 159 GLN A O 1
ATOM 1324 N N . LYS A 1 160 ? -13.856 -17.163 33.260 1.00 91.81 160 LYS A N 1
ATOM 1325 C CA . LYS A 1 160 ? -14.988 -17.872 33.886 1.00 91.81 160 LYS A CA 1
ATOM 1326 C C . LYS A 1 160 ? -16.306 -17.636 33.147 1.00 91.81 160 LYS A C 1
ATOM 1328 O O . LYS A 1 160 ? -17.016 -18.596 32.880 1.00 91.81 160 LYS A O 1
ATOM 1333 N N . ASN A 1 161 ? -16.586 -16.389 32.770 1.00 91.25 161 ASN A N 1
ATOM 1334 C CA . ASN A 1 161 ? -17.828 -15.977 32.104 1.00 91.25 161 ASN A CA 1
ATOM 1335 C C . ASN A 1 161 ? -17.555 -15.661 30.630 1.00 91.25 161 ASN A C 1
ATOM 1337 O O . ASN A 1 161 ? -17.246 -14.529 30.266 1.00 91.25 161 ASN A O 1
ATOM 1341 N N . LYS A 1 162 ? -17.592 -16.690 29.785 1.00 92.75 162 LYS A N 1
ATOM 1342 C CA . LYS A 1 162 ? -17.123 -16.636 28.385 1.00 92.75 162 LYS A CA 1
ATOM 1343 C C . LYS A 1 162 ? -18.217 -16.209 27.405 1.00 92.75 162 LYS A C 1
ATOM 1345 O O . LYS A 1 162 ? -17.929 -15.810 26.282 1.00 92.75 162 LYS A O 1
ATOM 1350 N N . GLU A 1 163 ? -19.466 -16.303 27.834 1.00 94.19 163 GLU A N 1
ATOM 1351 C CA . GLU A 1 163 ? -20.674 -15.911 27.116 1.00 94.19 163 GLU A CA 1
ATOM 1352 C C . GLU A 1 163 ? -20.954 -14.405 27.189 1.00 94.19 163 GLU A C 1
ATOM 1354 O O . GLU A 1 163 ? -21.749 -13.886 26.410 1.00 94.19 163 GLU A O 1
ATOM 1359 N N . TYR A 1 164 ? -20.296 -13.699 28.112 1.00 96.69 164 TYR A N 1
ATOM 1360 C CA . TYR A 1 164 ? -20.470 -12.265 28.290 1.00 96.69 164 TYR A CA 1
ATOM 1361 C C . TYR A 1 164 ? -19.590 -11.456 27.332 1.00 96.69 164 TYR A C 1
ATOM 1363 O O . TYR A 1 164 ? -18.461 -11.813 26.986 1.00 96.69 164 TYR A O 1
ATOM 1371 N N . CYS A 1 165 ? -20.102 -10.292 26.958 1.00 97.25 165 CYS A N 1
ATOM 1372 C CA . CYS A 1 165 ? -19.348 -9.195 26.377 1.00 97.25 165 CYS A CA 1
ATOM 1373 C C . CYS A 1 165 ? -19.543 -7.936 27.231 1.00 97.25 165 CYS A C 1
ATOM 1375 O O . CYS A 1 165 ? -20.476 -7.853 28.029 1.00 97.25 165 CYS A O 1
ATOM 1377 N N . LEU A 1 166 ? -18.677 -6.941 27.057 1.00 98.19 166 LEU A N 1
ATOM 1378 C CA . LEU A 1 166 ? -18.877 -5.620 27.646 1.00 98.19 166 LEU A CA 1
ATOM 1379 C C . LEU A 1 166 ? -19.424 -4.686 26.570 1.00 98.19 166 LEU A C 1
ATOM 1381 O O . LEU A 1 166 ? -18.874 -4.634 25.467 1.00 98.19 166 LEU A O 1
ATOM 1385 N N . ARG A 1 167 ? -20.475 -3.929 26.880 1.00 98.25 167 ARG A N 1
ATOM 1386 C CA . ARG A 1 167 ? -21.105 -2.955 25.980 1.00 98.25 167 ARG A CA 1
ATOM 1387 C C . ARG A 1 167 ? -21.007 -1.556 26.564 1.00 98.25 167 ARG A C 1
ATOM 1389 O O . ARG A 1 167 ? -21.135 -1.377 27.772 1.00 98.25 167 ARG A O 1
ATOM 1396 N N . ALA A 1 168 ? -20.810 -0.556 25.710 1.00 98.12 168 ALA A N 1
ATOM 1397 C CA . ALA A 1 168 ? -20.977 0.835 26.113 1.00 98.12 168 ALA A CA 1
ATOM 1398 C C . ALA A 1 168 ? -22.465 1.127 26.371 1.00 98.12 168 ALA A C 1
ATOM 1400 O O . ALA A 1 168 ? -23.329 0.617 25.663 1.00 98.12 168 ALA A O 1
ATOM 1401 N N . LYS A 1 169 ? -22.762 1.973 27.356 1.00 97.75 169 LYS A N 1
ATOM 1402 C CA . LYS A 1 169 ? -24.100 2.474 27.686 1.00 97.75 169 LYS A CA 1
ATOM 1403 C C . LYS A 1 169 ? -24.232 3.894 27.142 1.00 97.75 169 LYS A C 1
ATOM 1405 O O . LYS A 1 169 ? -23.759 4.849 27.757 1.00 97.75 169 LYS A O 1
ATOM 1410 N N . ILE A 1 170 ? -24.820 4.020 25.956 1.00 97.38 170 ILE A N 1
ATOM 1411 C CA . ILE A 1 170 ? -24.913 5.276 25.206 1.00 97.38 170 ILE A CA 1
ATOM 1412 C C . ILE A 1 170 ? -26.388 5.676 25.083 1.00 97.38 170 ILE A C 1
ATOM 1414 O O . ILE A 1 170 ? -26.922 6.327 25.976 1.00 97.38 170 ILE A O 1
ATOM 1418 N N . ASP A 1 171 ? -27.045 5.285 23.992 1.00 96.69 171 ASP A N 1
ATOM 1419 C CA . ASP A 1 171 ? -28.460 5.514 23.727 1.00 96.69 171 ASP A CA 1
ATOM 1420 C C . ASP A 1 171 ? -28.958 4.426 22.766 1.00 96.69 171 ASP A C 1
ATOM 1422 O O . ASP A 1 171 ? -28.693 4.433 21.562 1.00 96.69 171 ASP A O 1
ATOM 1426 N N . ILE A 1 172 ? -29.701 3.469 23.314 1.00 95.88 172 ILE A N 1
ATOM 1427 C CA . ILE A 1 172 ? -30.243 2.325 22.578 1.00 95.88 172 ILE A CA 1
ATOM 1428 C C . ILE A 1 172 ? -31.276 2.733 21.514 1.00 95.88 172 ILE A C 1
ATOM 1430 O O . ILE A 1 172 ? -31.461 2.016 20.533 1.00 95.88 172 ILE A O 1
ATOM 1434 N N . LYS A 1 173 ? -31.904 3.909 21.652 1.00 96.56 173 LYS A N 1
ATOM 1435 C CA . LYS A 1 173 ? -32.907 4.444 20.719 1.00 96.56 173 LYS A CA 1
ATOM 1436 C C . LYS A 1 173 ? -32.307 5.454 19.743 1.00 96.56 173 LYS A C 1
ATOM 1438 O O . LYS A 1 173 ? -33.032 6.022 18.923 1.00 96.56 173 LYS A O 1
ATOM 1443 N N . HIS A 1 174 ? -30.989 5.655 19.778 1.00 97.31 174 HIS A N 1
ATOM 1444 C CA . HIS A 1 174 ? -30.324 6.653 18.956 1.00 97.31 174 HIS A CA 1
ATOM 1445 C C . HIS A 1 174 ? -30.575 6.416 17.456 1.00 97.31 174 HIS A C 1
ATOM 1447 O O . HIS A 1 174 ? -30.571 5.279 16.970 1.00 97.31 174 HIS A O 1
ATOM 1453 N N . LYS A 1 175 ? -30.762 7.494 16.681 1.00 95.88 175 LYS A N 1
ATOM 1454 C CA . LYS A 1 175 ? -30.993 7.397 15.224 1.00 95.88 175 LYS A CA 1
ATOM 1455 C C . LYS A 1 175 ? -29.802 6.768 14.497 1.00 95.88 175 LYS A C 1
ATOM 1457 O O . LYS A 1 175 ? -29.980 5.896 13.654 1.00 95.88 175 LYS A O 1
ATOM 1462 N N . ASN A 1 176 ? -28.588 7.181 14.858 1.00 95.75 176 ASN A N 1
ATOM 1463 C CA . ASN A 1 176 ? -27.363 6.522 14.411 1.00 95.75 176 ASN A CA 1
ATOM 1464 C C . ASN A 1 176 ? -27.165 5.201 15.173 1.00 95.75 176 ASN A C 1
ATOM 1466 O O . ASN A 1 176 ? -26.897 5.219 16.376 1.00 95.75 176 ASN A O 1
ATOM 1470 N N . LYS A 1 177 ? -27.256 4.077 14.453 1.00 95.06 177 LYS A N 1
ATOM 1471 C CA . LYS A 1 177 ? -27.143 2.716 14.996 1.00 95.06 177 LYS A CA 1
ATOM 1472 C C . LYS A 1 177 ? -25.776 2.404 15.617 1.00 95.06 177 LYS A C 1
ATOM 1474 O O . LYS A 1 177 ? -25.701 1.537 16.486 1.00 95.06 177 LYS A O 1
ATOM 1479 N N . SER A 1 178 ? -24.704 3.103 15.233 1.00 95.19 178 SER A N 1
ATOM 1480 C CA . SER A 1 178 ? -23.377 2.900 15.840 1.00 95.19 178 SER A CA 1
ATOM 1481 C C . SER A 1 178 ? -23.332 3.321 17.314 1.00 95.19 178 SER A C 1
ATOM 1483 O O . SER A 1 178 ? -22.498 2.831 18.069 1.00 95.19 178 SER A O 1
ATOM 1485 N N . LEU A 1 179 ? -24.242 4.206 17.734 1.00 96.94 179 LEU A N 1
ATOM 1486 C CA . LEU A 1 179 ? -24.379 4.680 19.112 1.00 96.94 179 LEU A CA 1
ATOM 1487 C C . LEU A 1 179 ? -25.348 3.833 19.947 1.00 96.94 179 LEU A C 1
ATOM 1489 O O . LEU A 1 179 ? -25.535 4.115 21.123 1.00 96.94 179 LEU A O 1
ATOM 1493 N N . ARG A 1 180 ? -25.946 2.782 19.377 1.00 97.06 180 ARG A N 1
ATOM 1494 C CA . ARG A 1 180 ? -26.836 1.880 20.115 1.00 97.06 180 ARG A CA 1
ATOM 1495 C C . ARG A 1 180 ? -26.022 0.837 20.850 1.00 97.06 180 ARG A C 1
ATOM 1497 O O . ARG A 1 180 ? -25.756 -0.235 20.302 1.00 97.06 180 ARG A O 1
ATOM 1504 N N . ASP A 1 181 ? -25.587 1.203 22.049 1.00 97.44 181 ASP A N 1
ATOM 1505 C CA . ASP A 1 181 ? -24.859 0.380 23.015 1.00 97.44 181 ASP A CA 1
ATOM 1506 C C . ASP A 1 181 ? -23.900 -0.639 22.360 1.00 97.44 181 ASP A C 1
ATOM 1508 O O . ASP A 1 181 ? -24.158 -1.851 22.393 1.00 97.44 181 ASP A O 1
ATOM 1512 N N . PRO A 1 182 ? -22.858 -0.163 21.650 1.00 97.12 182 PRO A N 1
ATOM 1513 C CA . PRO A 1 182 ? -21.926 -1.020 20.926 1.00 97.12 182 PRO A CA 1
ATOM 1514 C C . PRO A 1 182 ? -21.098 -1.887 21.883 1.00 97.12 182 PRO A C 1
ATOM 1516 O O . PRO A 1 182 ? -20.753 -1.460 22.985 1.00 97.12 182 PRO A O 1
ATOM 1519 N N . VAL A 1 183 ? -20.739 -3.092 21.437 1.00 97.44 183 VAL A N 1
ATOM 1520 C CA . VAL A 1 183 ? -19.786 -3.965 22.143 1.00 97.44 183 VAL A CA 1
ATOM 1521 C C . VAL A 1 183 ? -18.415 -3.288 22.178 1.00 97.44 183 VAL A C 1
ATOM 1523 O O . VAL A 1 183 ? -17.948 -2.810 21.147 1.00 97.44 183 VAL A O 1
ATOM 1526 N N . ILE A 1 184 ? -17.773 -3.264 23.345 1.00 97.81 184 ILE A N 1
ATOM 1527 C CA . ILE A 1 184 ? -16.443 -2.684 23.567 1.00 97.81 184 ILE A CA 1
ATOM 1528 C C . ILE A 1 184 ? -15.382 -3.729 23.916 1.00 97.81 184 ILE A C 1
ATOM 1530 O O . ILE A 1 184 ? -14.241 -3.549 23.509 1.00 97.81 184 ILE A O 1
ATOM 1534 N N . PHE A 1 185 ? -15.761 -4.844 24.547 1.00 97.56 185 PHE A N 1
ATOM 1535 C CA . PHE A 1 185 ? -14.901 -6.012 24.766 1.00 97.56 185 PHE A CA 1
ATOM 1536 C C . PHE A 1 185 ? -15.670 -7.308 24.534 1.00 97.56 185 PHE A C 1
ATOM 1538 O O . PHE A 1 185 ? -16.867 -7.384 24.811 1.00 97.56 185 PHE A O 1
ATOM 1545 N N . ARG A 1 186 ? -14.973 -8.346 24.070 1.00 94.56 186 ARG A N 1
ATOM 1546 C CA . ARG A 1 186 ? -15.540 -9.686 23.864 1.00 94.56 186 ARG A CA 1
ATOM 1547 C C . ARG A 1 186 ? -14.548 -10.774 24.247 1.00 94.56 186 ARG A C 1
ATOM 1549 O O . ARG A 1 186 ? -13.349 -10.618 24.017 1.00 94.56 186 ARG A O 1
ATOM 1556 N N . PHE A 1 187 ? -15.058 -11.881 24.772 1.00 93.31 187 PHE A N 1
ATOM 1557 C CA . PHE A 1 187 ? -14.260 -13.083 24.975 1.00 93.31 187 PHE A CA 1
ATOM 1558 C C . PHE A 1 187 ? -13.952 -13.767 23.630 1.00 93.31 187 PHE A C 1
ATOM 1560 O O . PHE A 1 187 ? -14.793 -13.792 22.728 1.00 93.31 187 PHE A O 1
ATOM 1567 N N . ASN A 1 188 ? -12.748 -14.316 23.479 1.00 90.50 188 ASN A N 1
ATOM 1568 C CA . ASN A 1 188 ? -12.349 -15.142 22.346 1.00 90.50 188 ASN A CA 1
ATOM 1569 C C . ASN A 1 188 ? -11.311 -16.178 22.798 1.00 90.50 188 ASN A C 1
ATOM 1571 O O . ASN A 1 188 ? -10.321 -15.816 23.421 1.00 90.50 188 ASN A O 1
ATOM 1575 N N . PHE A 1 189 ? -11.515 -17.449 22.441 1.00 88.62 189 PHE A N 1
ATOM 1576 C CA . PHE A 1 189 ? -10.603 -18.555 22.764 1.00 88.62 189 PHE A CA 1
ATOM 1577 C C . PHE A 1 189 ? -9.293 -18.536 21.969 1.00 88.62 189 PHE A C 1
ATOM 1579 O O . PHE A 1 189 ? -8.410 -19.345 22.232 1.00 88.62 189 PHE A O 1
ATOM 1586 N N . VAL A 1 190 ? -9.178 -17.661 20.971 1.00 89.88 190 VAL A N 1
ATOM 1587 C CA . VAL A 1 190 ? -8.000 -17.609 20.108 1.00 89.88 190 VAL A CA 1
ATOM 1588 C C . VAL A 1 190 ? -6.858 -16.848 20.769 1.00 89.88 190 VAL A C 1
ATOM 1590 O O . VAL A 1 190 ? -7.025 -15.720 21.236 1.00 89.88 190 VAL A O 1
ATOM 1593 N N . HIS A 1 191 ? -5.695 -17.491 20.760 1.00 91.69 191 HIS A N 1
ATOM 1594 C CA . HIS A 1 191 ? -4.429 -16.972 21.260 1.00 91.69 191 HIS A CA 1
ATOM 1595 C C . HIS A 1 191 ? -3.966 -15.756 20.455 1.00 91.69 191 HIS A C 1
ATOM 1597 O O . HIS A 1 191 ? -4.066 -15.736 19.225 1.00 91.69 191 HIS A O 1
ATOM 1603 N N . HIS A 1 192 ? -3.410 -14.754 21.132 1.00 93.25 192 HIS A N 1
ATOM 1604 C CA . HIS A 1 192 ? -2.840 -13.595 20.453 1.00 93.25 192 HIS A CA 1
ATOM 1605 C C . HIS A 1 192 ? -1.478 -13.956 19.846 1.00 93.25 192 HIS A C 1
ATOM 1607 O O . HIS A 1 192 ? -0.605 -14.453 20.553 1.00 93.25 192 HIS A O 1
ATOM 1613 N N . TYR A 1 193 ? -1.238 -13.650 18.569 1.00 91.00 193 TYR A N 1
ATOM 1614 C CA . TYR A 1 193 ? 0.014 -14.015 17.880 1.00 91.00 193 TYR A CA 1
ATOM 1615 C C . TYR A 1 193 ? 1.294 -13.421 18.514 1.00 91.00 193 TYR A C 1
ATOM 1617 O O . TYR A 1 193 ? 2.382 -13.933 18.259 1.00 91.00 193 TYR A O 1
ATOM 1625 N N . ILE A 1 194 ? 1.174 -12.373 19.344 1.00 89.75 194 ILE A N 1
ATOM 1626 C CA . ILE A 1 194 ? 2.283 -11.797 20.136 1.00 89.75 194 ILE A CA 1
ATOM 1627 C C . ILE A 1 194 ? 2.290 -12.270 21.594 1.00 89.75 194 ILE A C 1
ATOM 1629 O O . ILE A 1 194 ? 3.355 -12.531 22.145 1.00 89.75 194 ILE A O 1
ATOM 1633 N N . TYR A 1 195 ? 1.120 -12.349 22.234 1.00 88.12 195 TYR A N 1
ATOM 1634 C CA . TYR A 1 195 ? 1.009 -12.506 23.693 1.00 88.12 195 TYR A CA 1
ATOM 1635 C C . TYR A 1 195 ? 0.534 -13.898 24.131 1.00 88.12 195 TYR A C 1
ATOM 1637 O O . TYR A 1 195 ? 0.384 -14.140 25.329 1.00 88.12 195 TYR A O 1
ATOM 1645 N N . GLY A 1 196 ? 0.290 -14.812 23.188 1.00 90.62 196 GLY A N 1
ATOM 1646 C CA . GLY A 1 196 ? -0.191 -16.163 23.461 1.00 90.62 196 GLY A CA 1
ATOM 1647 C C . GLY A 1 196 ? -1.473 -16.154 24.296 1.00 90.62 196 GLY A C 1
ATOM 1648 O O . GLY A 1 196 ? -2.469 -15.547 23.901 1.00 90.62 196 GLY A O 1
ATOM 1649 N N . ASP A 1 197 ? -1.402 -16.797 25.462 1.00 90.31 197 ASP A N 1
ATOM 1650 C CA . ASP A 1 197 ? -2.506 -17.017 26.409 1.00 90.31 197 ASP A CA 1
ATOM 1651 C C . ASP A 1 197 ? -2.697 -15.901 27.435 1.00 90.31 197 ASP A C 1
ATOM 1653 O O . ASP A 1 197 ? -3.497 -16.028 28.361 1.00 90.31 197 ASP A O 1
ATOM 1657 N N . LYS A 1 198 ? -1.954 -14.798 27.325 1.00 87.88 198 LYS A N 1
ATOM 1658 C CA . LYS A 1 198 ? -2.048 -13.731 28.325 1.00 87.88 198 LYS A CA 1
ATOM 1659 C C . LYS A 1 198 ? -3.435 -13.083 28.365 1.00 87.88 198 LYS A C 1
ATOM 1661 O O . LYS A 1 198 ? -3.896 -12.683 29.430 1.00 87.88 198 LYS A O 1
ATOM 1666 N N . TYR A 1 199 ? -4.098 -12.985 27.213 1.00 90.38 199 TYR A N 1
ATOM 1667 C CA . TYR A 1 199 ? -5.394 -12.328 27.075 1.00 90.38 199 TYR A CA 1
ATOM 1668 C C . TYR A 1 199 ? -6.383 -13.233 26.341 1.00 90.38 199 TYR A C 1
ATOM 1670 O O . TYR A 1 199 ? -6.050 -13.839 25.330 1.00 90.38 199 TYR A O 1
ATOM 1678 N N . PHE A 1 200 ? -7.626 -13.263 26.823 1.00 91.69 200 PHE A N 1
ATOM 1679 C CA . PHE A 1 200 ? -8.759 -13.923 26.155 1.00 91.69 200 PHE A CA 1
ATOM 1680 C C . PHE A 1 200 ? -9.971 -12.996 26.005 1.00 91.69 200 PHE A C 1
ATOM 1682 O O . PHE A 1 200 ? -11.007 -13.385 25.472 1.00 91.69 200 PHE A O 1
ATOM 1689 N N . VAL A 1 201 ? -9.856 -11.753 26.473 1.00 94.12 201 VAL A N 1
ATOM 1690 C CA . VAL A 1 201 ? -10.895 -10.727 26.392 1.00 94.12 201 VAL A CA 1
ATOM 1691 C C . VAL A 1 201 ? -10.311 -9.560 25.618 1.00 94.12 201 VAL A C 1
ATOM 1693 O O . VAL A 1 201 ? -9.421 -8.866 26.100 1.00 94.12 201 VAL A O 1
ATOM 1696 N N . TYR A 1 202 ? -10.794 -9.372 24.395 1.00 95.50 202 TYR A N 1
ATOM 1697 C CA . TYR A 1 202 ? -10.197 -8.456 23.432 1.00 95.50 202 TYR A CA 1
ATOM 1698 C C . TYR A 1 202 ? -11.090 -7.235 23.208 1.00 95.50 202 TYR A C 1
ATOM 1700 O O . TYR A 1 202 ? -12.316 -7.391 23.082 1.00 95.50 202 TYR A O 1
ATOM 1708 N N . PRO A 1 203 ? -10.507 -6.026 23.149 1.00 96.94 203 PRO A N 1
ATOM 1709 C CA . PRO A 1 203 ? -11.255 -4.816 22.863 1.00 96.94 203 PRO A CA 1
ATOM 1710 C C . PRO A 1 203 ? -11.716 -4.817 21.405 1.00 96.94 203 PRO A C 1
ATOM 1712 O O . PRO A 1 203 ? -11.093 -5.407 20.524 1.00 96.94 203 PRO A O 1
ATOM 1715 N N . THR A 1 204 ? -12.818 -4.133 21.122 1.00 96.00 204 THR A N 1
ATOM 1716 C CA . THR A 1 204 ? -13.203 -3.846 19.736 1.00 96.00 204 THR A CA 1
ATOM 1717 C C . THR A 1 204 ? -12.442 -2.635 19.205 1.00 96.00 204 THR A C 1
ATOM 1719 O O . THR A 1 204 ? -12.062 -1.749 19.973 1.00 96.00 204 THR A O 1
ATOM 1722 N N . TYR A 1 205 ? -12.298 -2.555 17.880 1.00 92.88 205 TYR A N 1
ATOM 1723 C CA . TYR A 1 205 ? -11.705 -1.401 17.197 1.00 92.88 205 TYR A CA 1
ATOM 1724 C C . TYR A 1 205 ? -12.306 -0.063 17.648 1.00 92.88 205 TYR A C 1
ATOM 1726 O O . TYR A 1 205 ? -11.576 0.872 17.966 1.00 92.88 205 TYR A O 1
ATOM 1734 N N . ASP A 1 206 ? -13.639 0.020 17.717 1.00 94.69 206 ASP A N 1
ATOM 1735 C CA . ASP A 1 206 ? -14.334 1.274 18.023 1.00 94.69 206 ASP A CA 1
ATOM 1736 C C . ASP A 1 206 ? -14.070 1.776 19.448 1.00 94.69 206 ASP A C 1
ATOM 1738 O O . ASP A 1 206 ? -14.187 2.975 19.693 1.00 94.69 206 ASP A O 1
ATOM 1742 N N . PHE A 1 207 ? -13.724 0.878 20.376 1.00 96.38 207 PHE A N 1
ATOM 1743 C CA . PHE A 1 207 ? -13.307 1.234 21.731 1.00 96.38 207 PHE A CA 1
ATOM 1744 C C . PHE A 1 207 ? -11.804 1.519 21.800 1.00 96.38 207 PHE A C 1
ATOM 1746 O O . PHE A 1 207 ? -11.394 2.545 22.337 1.00 96.38 207 PHE A O 1
ATOM 1753 N N . ALA A 1 208 ? -10.985 0.636 21.222 1.00 95.44 208 ALA A N 1
ATOM 1754 C CA . ALA A 1 208 ? -9.531 0.725 21.288 1.00 95.44 208 ALA A CA 1
ATOM 1755 C C . ALA A 1 208 ? -8.985 1.964 20.569 1.00 95.44 208 ALA A C 1
ATOM 1757 O O . ALA A 1 208 ? -8.196 2.715 21.138 1.00 95.44 208 ALA A O 1
ATOM 1758 N N . CYS A 1 209 ? -9.429 2.205 19.332 1.00 94.56 209 CYS A N 1
ATOM 1759 C CA . CYS A 1 209 ? -8.878 3.248 18.473 1.00 94.56 209 CYS A CA 1
ATOM 1760 C C . CYS A 1 209 ? -8.941 4.662 19.081 1.00 94.56 209 CYS A C 1
ATOM 1762 O O . CYS A 1 209 ? -7.889 5.296 19.116 1.00 94.56 209 CYS A O 1
ATOM 1764 N N . PRO A 1 210 ? -10.088 5.186 19.571 1.00 93.81 210 PRO A N 1
ATOM 1765 C CA . PRO A 1 210 ? -10.133 6.532 20.155 1.00 93.81 210 PRO A CA 1
ATOM 1766 C C . PRO A 1 210 ? -9.298 6.665 21.428 1.00 93.81 210 PRO A C 1
ATOM 1768 O O . PRO A 1 210 ? -8.704 7.716 21.660 1.00 93.81 210 PRO A O 1
ATOM 1771 N N . ILE A 1 211 ? -9.235 5.610 22.243 1.00 90.81 211 ILE A N 1
ATOM 1772 C CA . ILE A 1 211 ? -8.423 5.603 23.460 1.00 90.81 211 ILE A CA 1
ATOM 1773 C C . ILE A 1 211 ? -6.948 5.698 23.077 1.00 90.81 211 ILE A C 1
ATOM 1775 O O . ILE A 1 211 ? -6.277 6.641 23.489 1.00 90.81 211 ILE A O 1
ATOM 1779 N N . ILE A 1 212 ? -6.467 4.784 22.228 1.00 90.06 212 ILE A N 1
ATOM 1780 C CA . ILE A 1 212 ? -5.062 4.745 21.805 1.00 90.06 212 ILE A CA 1
ATOM 1781 C C . ILE A 1 212 ? -4.676 6.007 21.032 1.00 90.06 212 ILE A C 1
ATOM 1783 O O . ILE A 1 212 ? -3.620 6.568 21.296 1.00 90.06 212 ILE A O 1
ATOM 1787 N N . ASP A 1 213 ? -5.530 6.515 20.138 1.00 89.88 213 ASP A N 1
ATOM 1788 C CA . ASP A 1 213 ? -5.270 7.780 19.438 1.00 89.88 213 ASP A CA 1
ATOM 1789 C C . ASP A 1 213 ? -5.102 8.945 20.432 1.00 89.88 213 ASP A C 1
ATOM 1791 O O . ASP A 1 213 ? -4.241 9.803 20.236 1.00 89.88 213 ASP A O 1
ATOM 1795 N N . SER A 1 214 ? -5.862 8.957 21.532 1.00 82.88 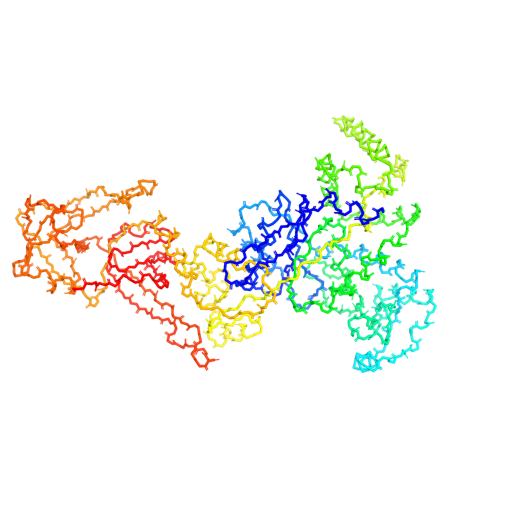214 SER A N 1
ATOM 1796 C CA . SER A 1 214 ? -5.685 9.956 22.585 1.00 82.88 214 SER A CA 1
ATOM 1797 C C . SER A 1 214 ? -4.392 9.773 23.390 1.00 82.88 214 SER A C 1
ATOM 1799 O O . SER A 1 214 ? -3.842 10.772 23.847 1.00 82.88 214 SER A O 1
ATOM 1801 N N . ILE A 1 215 ? -3.930 8.538 23.590 1.00 76.69 215 ILE A N 1
ATOM 1802 C CA . ILE A 1 215 ? -2.696 8.202 24.326 1.00 76.69 215 ILE A CA 1
ATOM 1803 C C . ILE A 1 215 ? -1.461 8.530 23.497 1.00 76.69 215 ILE A C 1
ATOM 1805 O O . ILE A 1 215 ? -0.491 9.096 23.985 1.00 76.69 215 ILE A O 1
ATOM 1809 N N . GLU A 1 216 ? -1.518 8.209 22.209 1.00 75.62 216 GLU A N 1
ATOM 1810 C CA . GLU A 1 216 ? -0.461 8.472 21.238 1.00 75.62 216 GLU A CA 1
ATOM 1811 C C . GLU A 1 216 ? -0.386 9.950 20.815 1.00 75.62 216 GLU A C 1
ATOM 1813 O O . GLU A 1 216 ? 0.447 10.301 19.968 1.00 75.62 216 GLU A O 1
ATOM 1818 N N . CYS A 1 217 ? -1.230 10.804 21.412 1.00 77.31 217 CYS A N 1
ATOM 1819 C CA . CYS A 1 217 ? -1.354 12.236 21.145 1.00 77.31 217 CYS A CA 1
ATOM 1820 C C . CYS A 1 217 ? -1.636 12.545 19.669 1.00 77.31 217 CYS A C 1
ATOM 1822 O O . CYS A 1 217 ? -1.127 13.522 19.119 1.00 77.31 217 CYS A O 1
ATOM 1824 N N . ILE A 1 218 ? -2.434 11.707 19.005 1.00 82.62 218 ILE A N 1
ATOM 1825 C CA . ILE A 1 218 ? -2.834 11.939 17.619 1.00 82.62 218 ILE A CA 1
ATOM 1826 C C . ILE A 1 218 ? -3.635 13.239 17.554 1.00 82.62 218 ILE A C 1
ATOM 1828 O O . ILE A 1 218 ? -4.630 13.411 18.252 1.00 82.62 218 ILE A O 1
ATOM 1832 N N . THR A 1 219 ? -3.220 14.167 16.696 1.00 80.88 219 THR A N 1
ATOM 1833 C CA . THR A 1 219 ? -3.926 15.445 16.522 1.00 80.88 219 THR A CA 1
ATOM 1834 C C . THR A 1 219 ? -4.994 15.344 15.444 1.00 80.88 219 THR A C 1
ATOM 1836 O O . THR A 1 219 ? -6.030 15.999 15.526 1.00 80.88 219 THR A O 1
ATOM 1839 N N . ASN A 1 220 ? -4.739 14.522 14.423 1.00 87.81 220 ASN A N 1
ATOM 1840 C CA . ASN A 1 220 ? -5.603 14.367 13.266 1.00 87.81 220 ASN A CA 1
ATOM 1841 C C . ASN A 1 220 ? -5.728 12.892 12.883 1.00 87.81 220 ASN A C 1
ATOM 1843 O O . ASN A 1 220 ? -4.736 12.197 12.658 1.00 87.81 220 ASN A O 1
ATOM 1847 N N . VAL A 1 221 ? -6.967 12.424 12.761 1.00 92.12 221 VAL A N 1
ATOM 1848 C CA . VAL A 1 221 ? -7.292 11.043 12.406 1.00 92.12 221 VAL A CA 1
ATOM 1849 C C . VAL A 1 221 ? -7.818 11.005 10.986 1.00 92.12 221 VAL A C 1
ATOM 1851 O O . VAL A 1 221 ? -8.964 11.355 10.720 1.00 92.12 221 VAL A O 1
ATOM 1854 N N . PHE A 1 222 ? -6.981 10.546 10.061 1.00 92.06 222 PHE A N 1
ATOM 1855 C CA . PHE A 1 222 ? -7.395 10.344 8.681 1.00 92.06 222 PHE A CA 1
ATOM 1856 C C . PHE A 1 222 ? -7.957 8.934 8.545 1.00 92.06 222 PHE A C 1
ATOM 1858 O O . PHE A 1 222 ? -7.265 7.950 8.833 1.00 92.06 222 PHE A O 1
ATOM 1865 N N . ARG A 1 223 ? -9.201 8.816 8.084 1.00 90.38 223 ARG A N 1
ATOM 1866 C CA . ARG A 1 223 ? -9.882 7.521 7.950 1.00 90.38 223 ARG A CA 1
ATOM 1867 C C . ARG A 1 223 ? -10.781 7.458 6.723 1.00 90.38 223 ARG A C 1
ATOM 1869 O O . ARG A 1 223 ? -11.168 8.483 6.174 1.00 90.38 223 ARG A O 1
ATOM 1876 N N . SER A 1 224 ? -11.109 6.249 6.272 1.00 89.62 224 SER A N 1
ATOM 1877 C CA . SER A 1 224 ? -11.989 6.099 5.114 1.00 89.62 224 SER A CA 1
ATOM 1878 C C . SER A 1 224 ? -13.432 6.502 5.452 1.00 89.62 224 SER A C 1
ATOM 1880 O O . SER A 1 224 ? -13.904 6.308 6.573 1.00 89.62 224 SER A O 1
ATOM 1882 N N . ASN A 1 225 ? -14.174 6.987 4.455 1.00 88.38 225 ASN A N 1
ATOM 1883 C CA . ASN A 1 225 ? -15.599 7.326 4.578 1.00 88.38 225 ASN A CA 1
ATOM 1884 C C . ASN A 1 225 ? -16.491 6.169 5.057 1.00 88.38 225 ASN A C 1
ATOM 1886 O O . ASN A 1 225 ? -17.609 6.411 5.501 1.00 88.38 225 ASN A O 1
ATOM 1890 N N . GLU A 1 226 ? -16.030 4.921 4.975 1.00 85.69 226 GLU A N 1
ATOM 1891 C CA . GLU A 1 226 ? -16.767 3.750 5.473 1.00 85.69 226 GLU A CA 1
ATOM 1892 C C . GLU A 1 226 ? -16.995 3.813 6.985 1.00 85.69 226 GLU A C 1
ATOM 1894 O O . GLU A 1 226 ? -17.946 3.232 7.500 1.00 85.69 226 GLU A O 1
ATOM 1899 N N . TYR A 1 227 ? -16.150 4.559 7.697 1.00 86.88 227 TYR A N 1
ATOM 1900 C CA . TYR A 1 227 ? -16.288 4.761 9.128 1.00 86.88 227 TYR A CA 1
ATOM 1901 C C . TYR A 1 227 ? -17.193 5.938 9.476 1.00 86.88 227 TYR A C 1
ATOM 1903 O O . TYR A 1 227 ? -17.453 6.121 10.662 1.00 86.88 227 TYR A O 1
ATOM 1911 N N . ARG A 1 228 ? -17.679 6.738 8.511 1.00 89.38 228 ARG A N 1
ATOM 1912 C CA . ARG A 1 228 ? -18.318 8.047 8.757 1.00 89.38 228 ARG A CA 1
ATOM 1913 C C . ARG A 1 228 ? -19.400 8.009 9.836 1.00 89.38 228 ARG A C 1
ATOM 1915 O O . ARG A 1 228 ? -19.357 8.835 10.742 1.00 89.38 228 ARG A O 1
ATOM 1922 N N . ASP A 1 229 ? -20.290 7.020 9.819 1.00 90.25 229 ASP A N 1
ATOM 1923 C CA . ASP A 1 229 ? -21.332 6.879 10.849 1.00 90.25 229 ASP A CA 1
ATOM 1924 C C . ASP A 1 229 ? -20.740 6.653 12.251 1.00 90.25 229 ASP A C 1
ATOM 1926 O O . ASP A 1 229 ? -21.251 7.156 13.251 1.00 90.25 229 ASP A O 1
ATOM 1930 N N . ARG A 1 230 ? -19.580 5.998 12.341 1.00 94.56 230 ARG A N 1
ATOM 1931 C CA . ARG A 1 230 ? -18.822 5.792 13.583 1.00 94.56 230 ARG A CA 1
ATOM 1932 C C . ARG A 1 230 ? -18.053 7.031 14.057 1.00 94.56 230 ARG A C 1
ATOM 1934 O O . ARG A 1 230 ? -17.442 6.967 15.117 1.00 94.56 230 ARG A O 1
ATOM 1941 N N . ASN A 1 231 ? -18.071 8.165 13.339 1.00 94.62 231 ASN A N 1
ATOM 1942 C CA . ASN A 1 231 ? -17.485 9.432 13.835 1.00 94.62 231 ASN A CA 1
ATOM 1943 C C . ASN A 1 231 ? -18.105 9.815 15.179 1.00 94.62 231 ASN A C 1
ATOM 1945 O O . ASN A 1 231 ? -17.408 10.151 16.131 1.00 94.62 231 ASN A O 1
ATOM 1949 N N . ALA A 1 232 ? -19.434 9.728 15.263 1.00 95.38 232 ALA A N 1
ATOM 1950 C CA . ALA A 1 232 ? -20.161 10.099 16.469 1.00 95.38 232 ALA A CA 1
ATOM 1951 C C . ALA A 1 232 ? -19.823 9.168 17.644 1.00 95.38 232 ALA A C 1
ATOM 1953 O O . ALA A 1 232 ? -19.688 9.626 18.775 1.00 95.38 232 ALA A O 1
ATOM 1954 N N . GLN A 1 233 ? -19.635 7.875 17.363 1.00 96.12 233 GLN A N 1
ATOM 1955 C CA . GLN A 1 233 ? -19.208 6.878 18.346 1.00 96.12 233 GLN A CA 1
ATOM 1956 C C . GLN A 1 233 ? -17.781 7.148 18.839 1.00 96.12 233 GLN A C 1
ATOM 1958 O O . GLN A 1 233 ? -17.557 7.198 20.045 1.00 96.12 233 GLN A O 1
ATOM 1963 N N . TYR A 1 234 ? -16.842 7.401 17.924 1.00 95.75 234 TYR A N 1
ATOM 1964 C CA . TYR A 1 234 ? -15.469 7.787 18.251 1.00 95.75 234 TYR A CA 1
ATOM 1965 C C . TYR A 1 234 ? -15.443 9.022 19.168 1.00 95.75 234 TYR A C 1
ATOM 1967 O O . TYR A 1 234 ? -14.851 9.000 20.247 1.00 95.75 234 TYR A O 1
ATOM 1975 N N . ASN A 1 235 ? -16.164 10.080 18.786 1.00 93.81 235 ASN A N 1
ATOM 1976 C CA . ASN A 1 235 ? -16.240 11.320 19.558 1.00 93.81 235 ASN A CA 1
ATOM 1977 C C . ASN A 1 235 ? -16.922 11.129 20.918 1.00 93.81 235 ASN A C 1
ATOM 1979 O O . ASN A 1 235 ? -16.556 11.799 21.884 1.00 93.81 235 ASN A O 1
ATOM 1983 N N . TRP A 1 236 ? -17.889 10.211 21.023 1.00 96.12 236 TRP A N 1
ATOM 1984 C CA . TRP A 1 236 ? -18.490 9.855 22.306 1.00 96.12 236 TRP A CA 1
ATOM 1985 C C . TRP A 1 236 ? -17.447 9.259 23.255 1.00 96.12 236 TRP A C 1
ATOM 1987 O O . TRP A 1 236 ? -17.345 9.724 24.390 1.00 96.12 236 TRP A O 1
ATOM 1997 N N . PHE A 1 237 ? -16.622 8.316 22.784 1.00 95.38 237 PHE A N 1
ATOM 1998 C CA . PHE A 1 237 ? -15.536 7.754 23.592 1.00 95.38 237 PHE A CA 1
ATOM 1999 C C . PHE A 1 237 ? -14.542 8.833 24.026 1.00 95.38 237 PHE A C 1
ATOM 2001 O O . PHE A 1 237 ? -14.298 8.957 25.221 1.00 95.38 237 PHE A O 1
ATOM 2008 N N . ILE A 1 238 ? -14.065 9.685 23.110 1.00 90.50 238 ILE A N 1
ATOM 2009 C CA . ILE A 1 238 ? -13.191 10.830 23.438 1.00 90.50 238 ILE A CA 1
ATOM 2010 C C . ILE A 1 238 ? -13.819 11.739 24.504 1.00 90.50 238 ILE A C 1
ATOM 2012 O O . ILE A 1 238 ? -13.163 12.125 25.471 1.00 90.50 238 ILE A O 1
ATOM 2016 N N . LYS A 1 239 ? -15.111 12.063 24.375 1.00 90.88 239 LYS A N 1
ATOM 2017 C CA . LYS A 1 239 ? -15.819 12.897 25.354 1.00 90.88 239 LYS A CA 1
ATOM 2018 C C . LYS A 1 239 ? -15.902 12.226 26.726 1.00 90.88 239 LYS A C 1
ATOM 2020 O O . LYS A 1 239 ? -15.726 12.904 27.734 1.00 90.88 239 LYS A O 1
ATOM 2025 N N . LYS A 1 240 ? -16.186 10.922 26.784 1.00 92.06 240 LYS A N 1
ATOM 2026 C CA . LYS A 1 240 ? -16.270 10.174 28.050 1.00 92.06 240 LYS A CA 1
ATOM 2027 C C . LYS A 1 240 ? -14.911 9.976 28.697 1.00 92.06 240 LYS A C 1
ATOM 2029 O O . LYS A 1 240 ? -14.799 10.139 29.909 1.00 92.06 240 LYS A O 1
ATOM 2034 N N . LEU A 1 241 ? -13.884 9.736 27.896 1.00 85.94 241 LEU A N 1
ATOM 2035 C CA . LEU A 1 241 ? -12.503 9.649 28.344 1.00 85.94 241 LEU A CA 1
ATOM 2036 C C . LEU A 1 241 ? -12.072 10.904 29.114 1.00 85.94 241 LEU A C 1
ATOM 2038 O O . LEU A 1 241 ? -11.516 10.779 30.200 1.00 85.94 241 LEU A O 1
ATOM 2042 N N . LYS A 1 242 ? -12.444 12.105 28.647 1.00 81.44 242 LYS A N 1
ATOM 2043 C CA . LYS A 1 242 ? -12.169 13.372 29.357 1.00 81.44 242 LYS A CA 1
ATOM 2044 C C . LYS A 1 242 ? -12.795 13.470 30.757 1.00 81.44 242 LYS A C 1
ATOM 2046 O O . LYS A 1 242 ? -12.372 14.315 31.541 1.00 81.44 242 LYS A O 1
ATOM 2051 N N . THR A 1 243 ? -13.805 12.651 31.062 1.00 82.81 243 THR A N 1
ATOM 2052 C CA . THR A 1 243 ? -14.462 12.615 32.383 1.00 82.81 243 THR A CA 1
ATOM 2053 C C . THR A 1 243 ? -13.843 11.600 33.341 1.00 82.81 243 THR A C 1
ATOM 2055 O O . THR A 1 243 ? -14.185 11.605 34.519 1.00 82.81 243 THR A O 1
ATOM 2058 N N . VAL A 1 244 ? -12.941 10.738 32.859 1.00 79.19 244 VAL A N 1
ATOM 2059 C CA . VAL A 1 244 ? -12.238 9.767 33.701 1.00 79.19 244 VAL A CA 1
ATOM 2060 C C . VAL A 1 244 ? -11.244 10.508 34.592 1.00 79.19 244 VAL A C 1
ATOM 2062 O O . VAL A 1 244 ? -10.382 11.245 34.108 1.00 79.19 244 VAL A O 1
ATOM 2065 N N . THR A 1 245 ? -11.372 10.310 35.900 1.00 69.00 245 THR A N 1
ATOM 2066 C CA . THR A 1 245 ? -10.449 10.823 36.914 1.00 69.00 245 THR A CA 1
ATOM 2067 C C . THR A 1 245 ? -9.639 9.679 37.516 1.00 69.00 245 THR A C 1
ATOM 2069 O O . THR A 1 245 ? -10.044 8.516 37.478 1.00 69.00 245 THR A O 1
ATOM 2072 N N . PHE A 1 246 ? -8.470 10.017 38.057 1.00 61.31 246 PHE A N 1
ATOM 2073 C CA . PHE A 1 246 ? -7.533 9.064 38.643 1.00 61.31 246 PHE A CA 1
ATOM 2074 C C . PHE A 1 246 ? -7.324 9.420 40.111 1.00 61.31 246 PHE A C 1
ATOM 2076 O O . PHE A 1 246 ? -7.084 10.589 40.422 1.00 61.31 246 PHE A O 1
ATOM 2083 N N . ASN A 1 247 ? -7.398 8.429 41.002 1.00 54.22 247 ASN A N 1
ATOM 2084 C CA . ASN A 1 247 ? -6.900 8.583 42.365 1.00 54.22 247 ASN A CA 1
ATOM 2085 C C . ASN A 1 247 ? -5.476 7.997 42.477 1.00 54.22 247 ASN A C 1
ATOM 2087 O O . ASN A 1 247 ? -5.058 7.156 41.680 1.00 54.22 247 ASN A O 1
ATOM 2091 N N . LYS A 1 248 ? -4.712 8.492 43.454 1.00 45.69 248 LYS A N 1
ATOM 2092 C CA . LYS A 1 248 ? -3.284 8.192 43.644 1.00 45.69 248 LYS A CA 1
ATOM 2093 C C . LYS A 1 248 ? -3.010 6.707 43.944 1.00 45.69 248 LYS A C 1
ATOM 2095 O O . LYS A 1 248 ? -2.003 6.172 43.489 1.00 45.69 248 LYS A O 1
ATOM 2100 N N . CYS A 1 249 ? -3.909 6.042 44.670 1.00 48.19 249 CYS A N 1
ATOM 2101 C CA . CYS A 1 249 ? -3.738 4.655 45.113 1.00 48.19 249 CYS A CA 1
ATOM 2102 C C . CYS A 1 249 ? -3.992 3.628 43.997 1.00 48.19 249 CYS A C 1
ATOM 2104 O O . CYS A 1 249 ? -3.202 2.710 43.823 1.00 48.19 249 CYS A O 1
ATOM 2106 N N . GLU A 1 250 ? -5.049 3.800 43.201 1.00 52.66 250 GLU A N 1
ATOM 2107 C CA . GLU A 1 250 ? -5.363 2.900 42.077 1.00 52.66 250 GLU A CA 1
ATOM 2108 C C . GLU A 1 250 ? -4.252 2.898 41.023 1.00 52.66 250 GLU A C 1
ATOM 2110 O O . GLU A 1 250 ? -3.941 1.872 40.420 1.00 52.66 250 GLU A O 1
ATOM 2115 N N . LEU A 1 251 ? -3.632 4.061 40.807 1.00 47.69 251 LEU A N 1
ATOM 2116 C CA . LEU A 1 251 ? -2.549 4.190 39.846 1.00 47.69 251 LEU A CA 1
ATOM 2117 C C . LEU A 1 251 ? -1.285 3.464 40.327 1.00 47.69 251 LEU A C 1
ATOM 2119 O O . LEU A 1 251 ? -0.630 2.788 39.535 1.00 47.69 251 LEU A O 1
ATOM 2123 N N . SER A 1 252 ? -0.943 3.575 41.614 1.00 46.91 252 SER A N 1
ATOM 2124 C CA . SER A 1 252 ? 0.280 2.980 42.162 1.00 46.91 252 SER A CA 1
ATOM 2125 C C . SER A 1 252 ? 0.244 1.447 42.177 1.00 46.91 252 SER A C 1
ATOM 2127 O O . SER A 1 252 ? 1.281 0.819 41.949 1.00 46.91 252 SER A O 1
ATOM 2129 N N . GLU A 1 253 ? -0.925 0.832 42.371 1.00 52.69 253 GLU A N 1
ATOM 2130 C CA . GLU A 1 253 ? -1.114 -0.620 42.242 1.00 52.69 253 GLU A CA 1
ATOM 2131 C C . GLU A 1 253 ? -0.943 -1.091 40.794 1.00 52.69 253 GLU A C 1
ATOM 2133 O O . GLU A 1 253 ? -0.133 -1.980 40.530 1.00 52.69 253 GLU A O 1
ATOM 2138 N N . TYR A 1 254 ? -1.598 -0.425 39.842 1.00 49.25 254 TYR A N 1
ATOM 2139 C CA . TYR A 1 254 ? -1.499 -0.755 38.418 1.00 49.25 254 TYR A CA 1
ATOM 2140 C C . TYR A 1 254 ? -0.064 -0.601 37.867 1.00 49.25 254 TYR A C 1
ATOM 2142 O O . TYR A 1 254 ? 0.436 -1.443 37.121 1.00 49.25 254 TYR A O 1
ATOM 2150 N N . ILE A 1 255 ? 0.660 0.445 38.286 1.00 47.47 255 ILE A N 1
ATOM 2151 C CA . ILE A 1 255 ? 2.059 0.678 37.883 1.00 47.47 255 ILE A CA 1
ATOM 2152 C C . ILE A 1 255 ? 2.994 -0.432 38.384 1.00 47.47 255 ILE A C 1
ATOM 2154 O O . ILE A 1 255 ? 3.957 -0.785 37.697 1.00 47.47 255 ILE A O 1
ATOM 2158 N N . LYS A 1 256 ? 2.754 -0.979 39.583 1.00 50.56 256 LYS A N 1
ATOM 2159 C CA . LYS A 1 256 ? 3.560 -2.088 40.121 1.00 50.56 256 LYS A CA 1
ATOM 2160 C C . LYS A 1 256 ? 3.421 -3.350 39.268 1.00 50.56 256 LYS A C 1
ATOM 2162 O O . LYS A 1 256 ? 4.389 -4.104 39.162 1.00 50.56 256 LYS A O 1
ATOM 2167 N N . GLU A 1 257 ? 2.262 -3.555 38.651 1.00 48.91 257 GLU A N 1
ATOM 2168 C CA . GLU A 1 257 ? 2.016 -4.664 37.730 1.00 48.91 257 GLU A CA 1
ATOM 2169 C C . GLU A 1 257 ? 2.682 -4.428 36.362 1.00 48.91 257 GLU A C 1
ATOM 2171 O O . GLU A 1 257 ? 3.409 -5.303 35.894 1.00 48.91 257 GLU A O 1
ATOM 2176 N N . GLU A 1 258 ? 2.565 -3.233 35.764 1.00 49.00 258 GLU A N 1
ATOM 2177 C CA . GLU A 1 258 ? 3.174 -2.930 34.449 1.00 49.00 258 GLU A CA 1
ATOM 2178 C C . GLU A 1 258 ? 4.711 -2.859 34.456 1.00 49.00 258 GLU A C 1
ATOM 2180 O O . GLU A 1 258 ? 5.361 -3.290 33.496 1.00 49.00 258 GLU A O 1
ATOM 2185 N N . LYS A 1 259 ? 5.329 -2.356 35.537 1.00 46.31 259 LYS A N 1
ATOM 2186 C CA . LYS A 1 259 ? 6.800 -2.258 35.658 1.00 46.31 259 LYS A CA 1
ATOM 2187 C C . LYS A 1 259 ? 7.513 -3.612 35.570 1.00 46.31 259 LYS A C 1
ATOM 2189 O O . LYS A 1 259 ? 8.709 -3.637 35.289 1.00 46.31 259 LYS A O 1
ATOM 2194 N N . LYS A 1 260 ? 6.815 -4.728 35.805 1.00 47.09 260 LYS A N 1
ATOM 2195 C CA . LYS A 1 260 ? 7.387 -6.071 35.640 1.00 47.09 260 LYS A CA 1
ATOM 2196 C C . LYS A 1 260 ? 7.565 -6.483 34.175 1.00 47.09 260 LYS A C 1
ATOM 2198 O O . LYS A 1 260 ? 8.294 -7.440 33.936 1.00 47.09 260 LYS A O 1
ATOM 2203 N N . GLU A 1 261 ? 6.938 -5.797 33.214 1.00 46.66 261 GLU A N 1
ATOM 2204 C CA . GLU A 1 261 ? 6.775 -6.342 31.858 1.00 46.66 261 GLU A CA 1
ATOM 2205 C C . GLU A 1 261 ? 7.171 -5.414 30.692 1.00 46.66 261 GLU A C 1
ATOM 2207 O O . GLU A 1 261 ? 7.415 -5.937 29.607 1.00 46.66 261 GLU A O 1
ATOM 2212 N N . ASN A 1 262 ? 7.283 -4.085 30.855 1.00 47.16 262 ASN A N 1
ATOM 2213 C CA . ASN A 1 262 ? 7.405 -3.175 29.696 1.00 47.16 262 ASN A CA 1
ATOM 2214 C C . ASN A 1 262 ? 8.546 -2.131 29.773 1.00 47.16 262 ASN A C 1
ATOM 2216 O O . ASN A 1 262 ? 8.429 -1.101 30.434 1.00 47.16 262 ASN A O 1
ATOM 2220 N N . SER A 1 263 ? 9.621 -2.329 28.992 1.00 46.72 263 SER A N 1
ATOM 2221 C CA . SER A 1 263 ? 10.705 -1.342 28.788 1.00 46.72 263 SER A CA 1
ATOM 2222 C C . SER A 1 263 ? 10.327 -0.185 27.845 1.00 46.72 263 SER A C 1
ATOM 2224 O O . SER A 1 263 ? 10.869 0.913 27.956 1.00 46.72 263 SER A O 1
ATOM 2226 N N . LYS A 1 264 ? 9.365 -0.403 26.941 1.00 46.75 264 LYS A N 1
ATOM 2227 C CA . LYS A 1 264 ? 8.987 0.522 25.857 1.00 46.75 264 LYS A CA 1
ATOM 2228 C C . LYS A 1 264 ? 8.281 1.799 26.339 1.00 46.75 264 LYS A C 1
ATOM 2230 O O . LYS A 1 264 ? 8.413 2.853 25.727 1.00 46.75 264 LYS A O 1
ATOM 2235 N N . ILE A 1 265 ? 7.608 1.734 27.487 1.00 46.66 265 ILE A N 1
ATOM 2236 C CA . ILE A 1 265 ? 6.882 2.875 28.069 1.00 46.66 265 ILE A CA 1
ATOM 2237 C C . ILE A 1 265 ? 7.845 3.973 28.549 1.00 46.66 265 ILE A C 1
ATOM 2239 O O . ILE A 1 265 ? 7.551 5.165 28.462 1.00 46.66 265 ILE A O 1
ATOM 2243 N N . ILE A 1 266 ? 9.027 3.575 29.020 1.00 43.47 266 ILE A N 1
ATOM 2244 C CA . ILE A 1 266 ? 10.082 4.503 29.437 1.00 43.47 266 ILE A CA 1
ATOM 2245 C C . ILE A 1 266 ? 10.671 5.223 28.212 1.00 43.47 266 ILE A C 1
ATOM 2247 O O . ILE A 1 266 ? 10.943 6.421 28.282 1.00 43.47 266 ILE A O 1
ATOM 2251 N N . GLU A 1 267 ? 10.808 4.534 27.075 1.00 45.28 267 GLU A N 1
ATOM 2252 C CA . GLU A 1 267 ? 11.271 5.132 25.815 1.00 45.28 267 GLU A CA 1
ATOM 2253 C C . GLU A 1 267 ? 10.265 6.147 25.246 1.00 45.28 267 GLU A C 1
ATOM 2255 O O . GLU A 1 267 ? 10.663 7.260 24.896 1.00 45.28 267 GLU A O 1
ATOM 2260 N N . ASP A 1 268 ? 8.968 5.815 25.219 1.00 44.66 268 ASP A N 1
ATOM 2261 C CA . ASP A 1 268 ? 7.901 6.730 24.777 1.00 44.66 268 ASP A CA 1
ATOM 2262 C C . ASP A 1 268 ? 7.795 7.979 25.680 1.00 44.66 268 ASP A C 1
ATOM 2264 O O . ASP A 1 268 ? 7.552 9.091 25.198 1.00 44.66 268 ASP A O 1
ATOM 2268 N N . PHE A 1 269 ? 8.054 7.829 26.984 1.00 47.12 269 PHE A N 1
ATOM 2269 C CA . PHE A 1 269 ? 8.113 8.935 27.944 1.00 47.12 269 PHE A CA 1
ATOM 2270 C C . PHE A 1 269 ? 9.324 9.856 27.723 1.00 47.12 269 PHE A C 1
ATOM 2272 O O . PHE A 1 269 ? 9.167 11.079 27.662 1.00 47.12 269 PHE A O 1
ATOM 2279 N N . LEU A 1 270 ? 10.531 9.293 27.577 1.00 43.44 270 LEU A N 1
ATOM 2280 C CA . LEU A 1 270 ? 11.749 10.066 27.292 1.00 43.44 270 LEU A CA 1
ATOM 2281 C C . LEU A 1 270 ? 11.625 10.816 25.959 1.00 43.44 270 LEU A C 1
ATOM 2283 O O . LEU A 1 270 ? 12.025 11.975 25.845 1.00 43.44 270 LEU A O 1
ATOM 2287 N N . PHE A 1 271 ? 10.997 10.183 24.970 1.00 47.22 271 PHE A N 1
ATOM 2288 C CA . PHE A 1 271 ? 10.647 10.803 23.702 1.00 47.22 271 PHE A CA 1
ATOM 2289 C C . PHE A 1 271 ? 9.696 11.999 23.874 1.00 47.22 271 PHE A C 1
ATOM 2291 O O . PHE A 1 271 ? 9.955 13.065 23.310 1.00 47.22 271 PHE A O 1
ATOM 2298 N N . PHE A 1 272 ? 8.626 11.860 24.665 1.00 46.00 272 PHE A N 1
ATOM 2299 C CA . PHE A 1 272 ? 7.679 12.949 24.924 1.00 46.00 272 PHE A CA 1
ATOM 2300 C C . PHE A 1 272 ? 8.362 14.130 25.624 1.00 46.00 272 PHE A C 1
ATOM 2302 O O . PHE A 1 272 ? 8.212 15.272 25.192 1.00 46.00 272 PHE A O 1
ATOM 2309 N N . LYS A 1 273 ? 9.178 13.856 26.649 1.00 41.97 273 LYS A N 1
ATOM 2310 C CA . LYS A 1 273 ? 9.950 14.868 27.384 1.00 41.97 273 LYS A CA 1
ATOM 2311 C C . LYS A 1 273 ? 10.863 15.685 26.460 1.00 41.97 273 LYS A C 1
ATOM 2313 O O . LYS A 1 273 ? 10.835 16.911 26.514 1.00 41.97 273 LYS A O 1
ATOM 2318 N N . ASN A 1 274 ? 11.608 15.027 25.572 1.00 42.25 274 ASN A N 1
ATOM 2319 C CA . ASN A 1 274 ? 12.587 15.690 24.702 1.00 42.25 274 ASN A CA 1
ATOM 2320 C C . ASN A 1 274 ? 11.965 16.599 23.628 1.00 42.25 274 ASN A C 1
ATOM 2322 O O . ASN A 1 274 ? 12.635 17.501 23.138 1.00 42.25 274 ASN A O 1
ATOM 2326 N N . ASN A 1 275 ? 10.697 16.382 23.266 1.00 42.94 275 ASN A N 1
ATOM 2327 C CA . ASN A 1 275 ? 10.031 17.098 22.169 1.00 42.94 275 ASN A CA 1
ATOM 2328 C C . ASN A 1 275 ? 8.891 18.020 22.645 1.00 42.94 275 ASN A C 1
ATOM 2330 O O . ASN A 1 275 ? 8.244 18.692 21.843 1.00 42.94 275 ASN A O 1
ATOM 2334 N N . CYS A 1 276 ? 8.637 18.076 23.956 1.00 42.66 276 CYS A N 1
ATOM 2335 C CA . CYS A 1 276 ? 7.539 18.845 24.539 1.00 42.66 276 CYS A CA 1
ATOM 2336 C C . CYS A 1 276 ? 7.759 20.356 24.589 1.00 42.66 276 CYS A C 1
ATOM 2338 O O . CYS A 1 276 ? 6.777 21.097 24.605 1.00 42.66 276 CYS A O 1
ATOM 2340 N N . ASN A 1 277 ? 9.004 20.833 24.582 1.00 41.09 277 ASN A N 1
ATOM 2341 C CA . ASN A 1 277 ? 9.283 22.268 24.701 1.00 41.09 277 ASN A CA 1
ATOM 2342 C C . ASN A 1 277 ? 8.657 23.104 23.564 1.00 41.09 277 ASN A C 1
ATOM 2344 O O . ASN A 1 277 ? 8.348 24.271 23.782 1.00 41.09 277 ASN A O 1
ATOM 2348 N N . GLU A 1 278 ? 8.383 22.508 22.396 1.00 39.44 278 GLU A N 1
ATOM 2349 C CA . GLU A 1 278 ? 7.661 23.163 21.291 1.00 39.44 278 GLU A CA 1
ATOM 2350 C C . GLU A 1 278 ? 6.132 22.945 21.313 1.00 39.44 278 GLU A C 1
ATOM 2352 O O . GLU A 1 278 ? 5.385 23.718 20.711 1.00 39.44 278 GLU A O 1
ATOM 2357 N N . LEU A 1 279 ? 5.640 21.905 22.001 1.00 37.19 279 LEU A N 1
ATOM 2358 C CA . LEU A 1 279 ? 4.212 21.551 22.085 1.00 37.19 279 LEU A CA 1
ATOM 2359 C C . LEU A 1 279 ? 3.494 22.232 23.265 1.00 37.19 279 LEU A C 1
ATOM 2361 O O . LEU A 1 279 ? 2.269 22.393 23.238 1.00 37.19 279 LEU A O 1
ATOM 2365 N N . ILE A 1 280 ? 4.245 22.664 24.282 1.00 40.94 280 ILE A N 1
ATOM 2366 C CA . ILE A 1 280 ? 3.760 23.410 25.452 1.00 40.94 280 ILE A CA 1
ATOM 2367 C C . ILE A 1 280 ? 3.593 24.888 25.071 1.00 40.94 280 ILE A C 1
ATOM 2369 O O . ILE A 1 280 ? 4.288 25.779 25.553 1.00 40.94 280 ILE A O 1
ATOM 2373 N N . HIS A 1 281 ? 2.646 25.169 24.178 1.00 38.38 281 HIS A N 1
ATOM 2374 C CA . HIS A 1 281 ? 2.106 26.517 24.039 1.00 38.38 281 HIS A CA 1
ATOM 2375 C C . HIS A 1 281 ? 0.957 26.695 25.041 1.00 38.38 281 HIS A C 1
ATOM 2377 O O . HIS A 1 281 ? 0.067 25.847 25.136 1.00 38.38 281 HIS A O 1
ATOM 2383 N N . GLU A 1 282 ? 0.990 27.801 25.792 1.00 37.78 282 GLU A N 1
ATOM 2384 C CA . GLU A 1 282 ? 0.131 28.114 26.953 1.00 37.78 282 GLU A CA 1
ATOM 2385 C C . GLU A 1 282 ? -1.378 27.933 26.726 1.00 37.78 282 GLU A C 1
ATOM 2387 O O . GLU A 1 282 ? -2.115 27.696 27.679 1.00 37.78 282 GLU A O 1
ATOM 2392 N N . SER A 1 283 ? -1.852 27.977 25.482 1.00 39.47 283 SER A N 1
ATOM 2393 C CA . SER A 1 283 ? -3.270 27.822 25.159 1.00 39.47 283 SER A CA 1
ATOM 2394 C C . SER A 1 283 ? -3.777 26.375 25.231 1.00 39.47 283 SER A C 1
ATOM 2396 O O . SER A 1 283 ? -4.945 26.172 25.548 1.00 39.47 283 SER A O 1
ATOM 2398 N N . ASN A 1 284 ? -2.936 25.361 24.988 1.00 38.72 284 ASN A N 1
ATOM 2399 C CA . ASN A 1 284 ? -3.373 23.955 24.889 1.00 38.72 284 ASN A CA 1
ATOM 2400 C C . ASN A 1 284 ? -3.572 23.258 26.246 1.00 38.72 284 ASN A C 1
ATOM 2402 O O . ASN A 1 284 ? -4.224 22.218 26.321 1.00 38.72 284 ASN A O 1
ATOM 2406 N N . PHE A 1 285 ? -3.023 23.825 27.321 1.00 42.78 285 PHE A N 1
ATOM 2407 C CA . PHE A 1 285 ? -2.969 23.204 28.646 1.00 42.78 285 PHE A CA 1
ATOM 2408 C C . PHE A 1 285 ? -3.729 24.007 29.705 1.00 42.78 285 PHE A C 1
ATOM 2410 O O . PHE A 1 285 ? -3.379 23.966 30.875 1.00 42.78 285 PHE A O 1
ATOM 2417 N N . ASN A 1 286 ? -4.822 24.686 29.347 1.00 35.69 286 ASN A N 1
ATOM 2418 C CA . ASN A 1 286 ? -5.605 25.510 30.287 1.00 35.69 286 ASN A CA 1
ATOM 2419 C C . ASN A 1 286 ? -6.234 24.755 31.487 1.00 35.69 286 ASN A C 1
ATOM 2421 O O . ASN A 1 286 ? -6.926 25.361 32.299 1.00 35.69 286 ASN A O 1
ATOM 2425 N N . ILE A 1 287 ? -5.987 23.448 31.630 1.00 36.03 287 ILE A N 1
ATOM 2426 C CA . ILE A 1 287 ? -6.370 22.641 32.800 1.00 36.03 287 ILE A CA 1
ATOM 2427 C C . ILE A 1 287 ? -5.184 22.431 33.772 1.00 36.03 287 ILE A C 1
ATOM 2429 O O . ILE A 1 287 ? -5.410 22.141 34.943 1.00 36.03 287 ILE A O 1
ATOM 2433 N N . TYR A 1 288 ? -3.930 22.631 33.343 1.00 36.00 288 TYR A N 1
ATOM 2434 C CA . TYR A 1 288 ? -2.735 22.524 34.191 1.00 36.00 288 TYR A CA 1
ATOM 2435 C C . TYR A 1 288 ? -1.816 23.729 33.970 1.00 36.00 288 TYR A C 1
ATOM 2437 O O . TYR A 1 288 ? -1.323 23.949 32.867 1.00 36.00 288 TYR A O 1
ATOM 2445 N N . LYS A 1 289 ? -1.562 24.515 35.025 1.00 39.50 289 LYS A N 1
ATOM 2446 C CA . LYS A 1 289 ? -0.648 25.665 34.958 1.00 39.50 289 LYS A CA 1
ATOM 2447 C C . LYS A 1 289 ? 0.718 25.225 34.412 1.00 39.50 289 LYS A C 1
ATOM 2449 O O . LYS A 1 289 ? 1.299 24.271 34.921 1.00 39.50 289 LYS A O 1
ATOM 2454 N N . LYS A 1 290 ? 1.240 25.948 33.414 1.00 40.06 290 LYS A N 1
ATOM 2455 C CA . LYS A 1 290 ? 2.571 25.761 32.794 1.00 40.06 290 LYS A CA 1
ATOM 2456 C C . LYS A 1 290 ? 3.701 25.605 33.824 1.00 40.06 290 LYS A C 1
ATOM 2458 O O . LYS A 1 290 ? 4.622 24.816 33.628 1.00 40.06 290 LYS A O 1
ATOM 2463 N N . GLU A 1 291 ? 3.575 26.295 34.951 1.00 40.06 291 GLU A N 1
ATOM 2464 C CA . GLU A 1 291 ? 4.466 26.231 36.115 1.00 40.06 291 GLU A CA 1
ATOM 2465 C C . GLU A 1 291 ? 4.584 24.814 36.705 1.00 40.06 291 GLU A C 1
ATOM 2467 O O . GLU A 1 291 ? 5.684 24.381 37.038 1.00 40.06 291 GLU A O 1
ATOM 2472 N N . ASN A 1 292 ? 3.489 24.046 36.743 1.00 40.53 292 ASN A N 1
ATOM 2473 C CA . ASN A 1 292 ? 3.479 22.680 37.276 1.00 40.53 292 ASN A CA 1
ATOM 2474 C C . ASN A 1 292 ? 4.214 21.697 36.353 1.00 40.53 292 ASN A C 1
ATOM 2476 O O . ASN A 1 292 ? 4.803 20.734 36.828 1.00 40.53 292 ASN A O 1
ATOM 2480 N N . ILE A 1 293 ? 4.201 21.947 35.040 1.00 42.91 293 ILE A N 1
ATOM 2481 C CA . ILE A 1 293 ? 4.857 21.098 34.032 1.00 42.91 293 ILE A CA 1
ATOM 2482 C C . ILE A 1 293 ? 6.367 21.369 34.000 1.00 42.91 293 ILE A C 1
ATOM 2484 O O . ILE A 1 293 ? 7.174 20.445 33.970 1.00 42.91 293 ILE A O 1
ATOM 2488 N N . LEU A 1 294 ? 6.761 22.643 34.066 1.00 43.75 294 LEU A N 1
ATOM 2489 C CA . LEU A 1 294 ? 8.169 23.050 34.121 1.00 43.75 294 LEU A CA 1
ATOM 2490 C C . LEU A 1 294 ? 8.838 22.641 35.441 1.00 43.75 294 LEU A C 1
ATOM 2492 O O . LEU A 1 294 ? 9.974 22.171 35.433 1.00 43.75 294 LEU A O 1
ATOM 2496 N N . SER A 1 295 ? 8.120 22.749 36.564 1.00 42.59 295 SER A N 1
ATOM 2497 C CA . SER A 1 295 ? 8.588 22.257 37.866 1.00 42.59 295 SER A CA 1
ATOM 2498 C C . SER A 1 295 ? 8.846 20.743 37.849 1.00 42.59 295 SER A C 1
ATOM 2500 O O . SER A 1 295 ? 9.841 20.286 38.409 1.00 42.59 295 SER A O 1
ATOM 2502 N N . LEU A 1 296 ? 8.015 19.981 37.130 1.00 42.00 296 LEU A N 1
ATOM 2503 C CA . LEU A 1 296 ? 8.160 18.537 36.937 1.00 42.00 296 LEU A CA 1
ATOM 2504 C C . LEU A 1 296 ? 9.399 18.162 36.110 1.00 42.00 296 LEU A C 1
ATOM 2506 O O . LEU A 1 296 ? 10.109 17.214 36.446 1.00 42.00 296 LEU A O 1
ATOM 2510 N N . PHE A 1 297 ? 9.659 18.891 35.018 1.00 42.38 297 PHE A N 1
ATOM 2511 C CA . PHE A 1 297 ? 10.805 18.621 34.147 1.00 42.38 297 PHE A CA 1
ATOM 2512 C C . PHE A 1 297 ? 12.137 18.942 34.824 1.00 42.38 297 PHE A C 1
ATOM 2514 O O . PHE A 1 297 ? 13.042 18.108 34.775 1.00 42.38 297 PHE A O 1
ATOM 2521 N N . ASN A 1 298 ? 12.216 20.072 35.530 1.00 46.00 298 ASN A N 1
ATOM 2522 C CA . ASN A 1 298 ? 13.419 20.473 36.260 1.00 46.00 298 ASN A CA 1
ATOM 2523 C C . ASN A 1 298 ? 13.779 19.474 37.374 1.00 46.00 298 ASN A C 1
ATOM 2525 O O . ASN A 1 298 ? 14.936 19.083 37.497 1.00 46.00 298 ASN A O 1
ATOM 2529 N N . PHE A 1 299 ? 12.788 18.980 38.124 1.00 41.72 299 PHE A N 1
ATOM 2530 C CA . PHE A 1 299 ? 12.989 17.979 39.181 1.00 41.72 299 PHE A CA 1
ATOM 2531 C C . PHE A 1 299 ? 13.492 16.619 38.646 1.00 41.72 299 PHE A C 1
ATOM 2533 O O . PHE A 1 299 ? 14.251 15.914 39.313 1.00 41.72 299 PHE A O 1
ATOM 2540 N N . LEU A 1 300 ? 13.105 16.241 37.421 1.00 41.19 300 LEU A N 1
ATOM 2541 C CA . LEU A 1 300 ? 13.542 14.994 36.777 1.00 41.19 300 LEU A CA 1
ATOM 2542 C C . LEU A 1 300 ? 14.934 15.089 36.148 1.00 41.19 300 LEU A C 1
ATOM 2544 O O . LEU A 1 300 ? 15.679 14.108 36.186 1.00 41.19 300 LEU A O 1
ATOM 2548 N N . ASP A 1 301 ? 15.293 16.235 35.565 1.00 41.06 301 ASP A N 1
ATOM 2549 C CA . ASP A 1 301 ? 16.648 16.473 35.046 1.00 41.06 301 ASP A CA 1
ATOM 2550 C C . ASP A 1 301 ? 17.693 16.457 36.167 1.00 41.06 301 ASP A C 1
ATOM 2552 O O . ASP A 1 301 ? 18.763 15.863 36.018 1.00 41.06 301 ASP A O 1
ATOM 2556 N N . GLU A 1 302 ? 17.346 16.983 37.341 1.00 41.31 302 GLU A N 1
ATOM 2557 C CA . GLU A 1 302 ? 18.201 16.956 38.530 1.00 41.31 302 GLU A CA 1
ATOM 2558 C C . GLU A 1 302 ? 18.508 15.521 39.013 1.00 41.31 302 GLU A C 1
ATOM 2560 O O . GLU A 1 302 ? 19.574 15.246 39.565 1.00 41.31 302 GLU A O 1
ATOM 2565 N N . LYS A 1 303 ? 17.616 14.555 38.755 1.00 39.09 303 LYS A N 1
ATOM 2566 C CA . LYS A 1 303 ? 17.785 13.145 39.157 1.00 39.09 303 LYS A CA 1
ATOM 2567 C C . LYS A 1 303 ? 18.457 12.272 38.092 1.00 39.09 303 LYS A C 1
ATOM 2569 O O . LYS A 1 303 ? 19.225 11.387 38.458 1.00 39.09 303 LYS A O 1
ATOM 2574 N N . ILE A 1 304 ? 18.239 12.539 36.800 1.00 38.19 304 ILE A N 1
ATOM 2575 C CA . ILE A 1 304 ? 18.930 11.844 35.692 1.00 38.19 304 ILE A CA 1
ATOM 2576 C C . ILE A 1 304 ? 20.422 12.200 35.674 1.00 38.19 304 ILE A C 1
ATOM 2578 O O . ILE A 1 304 ? 21.268 11.332 35.470 1.00 38.19 304 ILE A O 1
ATOM 2582 N N . THR A 1 305 ? 20.762 13.456 35.961 1.00 41.50 305 THR A N 1
ATOM 2583 C CA . THR A 1 305 ? 22.160 13.916 35.989 1.00 41.50 305 THR A CA 1
ATOM 2584 C C . THR A 1 305 ? 22.952 13.289 37.148 1.00 41.50 305 THR A C 1
ATOM 2586 O O . THR A 1 305 ? 24.137 12.996 37.007 1.00 41.50 305 THR A O 1
ATOM 2589 N N . ASN A 1 306 ? 22.282 12.977 38.262 1.00 39.19 306 ASN A N 1
ATOM 2590 C CA . ASN A 1 306 ? 22.865 12.278 39.414 1.00 39.19 306 ASN A CA 1
ATOM 2591 C C . ASN A 1 306 ? 23.006 10.751 39.218 1.00 39.19 306 ASN A C 1
ATOM 2593 O O . ASN A 1 306 ? 23.571 10.077 40.074 1.00 39.19 306 ASN A O 1
ATOM 2597 N N . HIS A 1 307 ? 22.525 10.194 38.101 1.00 40.25 307 HIS A N 1
ATOM 2598 C CA . HIS A 1 307 ? 22.452 8.748 37.860 1.00 40.25 307 HIS A CA 1
ATOM 2599 C C . HIS A 1 307 ? 23.710 8.141 37.210 1.00 40.25 307 HIS A C 1
ATOM 2601 O O . HIS A 1 307 ? 23.810 6.920 37.098 1.00 40.25 307 HIS A O 1
ATOM 2607 N N . ASN A 1 308 ? 24.685 8.971 36.818 1.00 42.00 308 ASN A N 1
ATOM 2608 C CA . ASN A 1 308 ? 25.959 8.512 36.249 1.00 42.00 308 ASN A CA 1
ATOM 2609 C C . ASN A 1 308 ? 26.947 7.949 37.291 1.00 42.00 308 ASN A C 1
ATOM 2611 O O . ASN A 1 308 ? 28.012 7.480 36.903 1.00 42.00 308 ASN A O 1
ATOM 2615 N N . ASN A 1 309 ? 26.599 7.940 38.584 1.00 35.38 309 ASN A N 1
ATOM 2616 C CA . ASN A 1 309 ? 27.400 7.326 39.645 1.00 35.38 309 ASN A CA 1
ATOM 2617 C C . ASN A 1 309 ? 26.542 6.335 40.461 1.00 35.38 309 ASN A C 1
ATOM 2619 O O . ASN A 1 309 ? 25.621 6.738 41.158 1.00 35.38 309 ASN A O 1
ATOM 2623 N N . SER A 1 310 ? 26.841 5.041 40.291 1.00 41.19 310 SER A N 1
ATOM 2624 C CA . SER A 1 310 ? 26.515 3.857 41.119 1.00 41.19 310 SER A CA 1
ATOM 2625 C C . SER A 1 310 ? 25.452 3.963 42.235 1.00 41.19 310 SER A C 1
ATOM 2627 O O . SER A 1 310 ? 25.699 4.593 43.256 1.00 41.19 310 SER A O 1
ATOM 2629 N N . ASP A 1 311 ? 24.332 3.237 42.096 1.00 36.00 311 ASP A N 1
ATOM 2630 C CA . ASP A 1 311 ? 23.889 2.120 42.970 1.00 36.00 311 ASP A CA 1
ATOM 2631 C C . ASP A 1 311 ? 22.381 1.808 42.841 1.00 36.00 311 ASP A C 1
ATOM 2633 O O . ASP A 1 311 ? 21.569 2.622 42.403 1.00 36.00 311 ASP A O 1
ATOM 2637 N N . LYS A 1 312 ? 22.023 0.555 43.163 1.00 40.81 312 LYS A N 1
ATOM 2638 C CA . LYS A 1 312 ? 20.688 -0.061 43.033 1.00 40.81 312 LYS A CA 1
ATOM 2639 C C . LYS A 1 312 ? 19.588 0.730 43.757 1.00 40.81 312 LYS A C 1
ATOM 2641 O O . LYS A 1 312 ? 19.645 0.921 44.967 1.00 40.81 312 LYS A O 1
ATOM 2646 N N . ILE A 1 313 ? 18.523 1.057 43.026 1.00 37.19 313 ILE A N 1
ATOM 2647 C CA . ILE A 1 313 ? 17.284 1.645 43.558 1.00 37.19 313 ILE A CA 1
ATOM 2648 C C . ILE A 1 313 ? 16.601 0.659 44.529 1.00 37.19 313 ILE A C 1
ATOM 2650 O O . ILE A 1 313 ? 16.348 -0.491 44.166 1.00 37.19 313 ILE A O 1
ATOM 2654 N N . THR A 1 314 ? 16.262 1.116 45.741 1.00 36.66 314 THR A N 1
ATOM 2655 C CA . THR A 1 314 ? 15.376 0.425 46.698 1.00 36.66 314 THR A CA 1
ATOM 2656 C C . THR A 1 314 ? 13.991 1.090 46.775 1.00 36.66 314 THR A C 1
ATOM 2658 O O . THR A 1 314 ? 13.779 2.221 46.346 1.00 36.66 314 THR A O 1
ATOM 2661 N N . ASN A 1 315 ? 13.018 0.324 47.276 1.00 37.50 315 ASN A N 1
ATOM 2662 C CA . ASN A 1 315 ? 11.571 0.420 47.031 1.00 37.50 315 ASN A CA 1
ATOM 2663 C C . ASN A 1 315 ? 10.785 1.634 47.587 1.00 37.50 315 ASN A C 1
ATOM 2665 O O . ASN A 1 315 ? 9.564 1.605 47.464 1.00 37.50 315 ASN A O 1
ATOM 2669 N N . ASN A 1 316 ? 11.392 2.681 48.163 1.00 36.38 316 ASN A N 1
ATOM 2670 C CA . ASN A 1 316 ? 10.626 3.678 48.945 1.00 36.38 316 ASN A CA 1
ATOM 2671 C C . ASN A 1 316 ? 10.764 5.167 48.561 1.00 36.38 316 ASN A C 1
ATOM 2673 O O . ASN A 1 316 ? 10.059 5.977 49.152 1.00 36.38 316 ASN A O 1
ATOM 2677 N N . ASP A 1 317 ? 11.562 5.547 47.558 1.00 37.19 317 ASP A N 1
ATOM 2678 C CA . ASP A 1 317 ? 11.795 6.978 47.237 1.00 37.19 317 ASP A CA 1
ATOM 2679 C C . ASP A 1 317 ? 10.961 7.533 46.068 1.00 37.19 317 ASP A C 1
ATOM 2681 O O . ASP A 1 317 ? 11.143 8.668 45.619 1.00 37.19 317 ASP A O 1
ATOM 2685 N N . PHE A 1 318 ? 10.003 6.757 45.569 1.00 40.25 318 PHE A N 1
ATOM 2686 C CA . PHE A 1 318 ? 9.029 7.241 44.600 1.00 40.25 318 PHE A CA 1
ATOM 2687 C C . PHE A 1 318 ? 7.849 7.872 45.342 1.00 40.25 318 PHE A C 1
ATOM 2689 O O . PHE A 1 318 ? 6.865 7.195 45.613 1.00 40.25 318 PHE A O 1
ATOM 2696 N N . ASN A 1 319 ? 7.903 9.170 45.642 1.00 40.25 319 ASN A N 1
ATOM 2697 C CA . ASN A 1 319 ? 6.681 9.907 45.968 1.00 40.25 319 ASN A CA 1
ATOM 2698 C C . ASN A 1 319 ? 5.806 9.976 44.703 1.00 40.25 319 ASN A C 1
ATOM 2700 O O . ASN A 1 319 ? 5.984 10.844 43.852 1.00 40.25 319 ASN A O 1
ATOM 2704 N N . ASP A 1 320 ? 4.934 8.977 44.576 1.00 39.12 320 ASP A N 1
ATOM 2705 C CA . ASP A 1 320 ? 3.627 8.816 43.925 1.00 39.12 320 ASP A CA 1
ATOM 2706 C C . ASP A 1 320 ? 2.983 9.942 43.066 1.00 39.12 320 ASP A C 1
ATOM 2708 O O . ASP A 1 320 ? 1.983 9.670 42.418 1.00 39.12 320 ASP A O 1
ATOM 2712 N N . GLU A 1 321 ? 3.474 11.181 42.999 1.00 40.31 321 GLU A N 1
ATOM 2713 C CA . GLU A 1 321 ? 2.829 12.322 42.311 1.00 40.31 321 GLU A CA 1
ATOM 2714 C C . GLU A 1 321 ? 3.444 12.684 40.948 1.00 40.31 321 GLU A C 1
ATOM 2716 O O . GLU A 1 321 ? 2.775 13.273 40.102 1.00 40.31 321 GLU A O 1
ATOM 2721 N N . LEU A 1 322 ? 4.677 12.249 40.672 1.00 35.41 322 LEU A N 1
ATOM 2722 C CA . LEU A 1 322 ? 5.352 12.435 39.377 1.00 35.41 322 LEU A CA 1
ATOM 2723 C C . LEU A 1 322 ? 5.054 11.318 38.361 1.00 35.41 322 LEU A C 1
ATOM 2725 O O . LEU A 1 322 ? 5.122 11.516 37.150 1.00 35.41 322 LEU A O 1
ATOM 2729 N N . ILE A 1 323 ? 4.702 10.133 38.861 1.00 38.50 323 ILE A N 1
ATOM 2730 C CA . ILE A 1 323 ? 4.374 8.944 38.059 1.00 38.50 323 ILE A CA 1
ATOM 2731 C C . ILE A 1 323 ? 2.928 9.045 37.518 1.00 38.50 323 ILE A C 1
ATOM 2733 O O . ILE A 1 323 ? 2.598 8.482 36.475 1.00 38.50 323 ILE A O 1
ATOM 2737 N N . ILE A 1 324 ? 2.118 9.882 38.186 1.00 38.75 324 ILE A N 1
ATOM 2738 C CA . ILE A 1 324 ? 0.772 10.364 37.837 1.00 38.75 324 ILE A CA 1
ATOM 2739 C C . ILE A 1 324 ? 0.741 11.233 36.568 1.00 38.75 324 ILE A C 1
ATOM 2741 O O . ILE A 1 324 ? -0.321 11.389 35.967 1.00 38.75 324 ILE A O 1
ATOM 2745 N N . PHE A 1 325 ? 1.869 11.789 36.112 1.00 39.94 325 PHE A N 1
ATOM 2746 C CA . PHE A 1 325 ? 1.808 12.892 35.153 1.00 39.94 325 PHE A CA 1
ATOM 2747 C C . PHE A 1 325 ? 1.514 12.521 33.690 1.00 39.94 325 PHE A C 1
ATOM 2749 O O . PHE A 1 325 ? 1.054 13.396 32.972 1.00 39.94 325 PHE A O 1
ATOM 2756 N N . ASN A 1 326 ? 1.722 11.294 33.192 1.00 37.06 326 ASN A N 1
ATOM 2757 C CA . ASN A 1 326 ? 1.571 11.097 31.733 1.00 37.06 326 ASN A CA 1
ATOM 2758 C C . ASN A 1 326 ? 1.198 9.710 31.219 1.00 37.06 326 ASN A C 1
ATOM 2760 O O . ASN A 1 326 ? 1.138 9.538 30.006 1.00 37.06 326 ASN A O 1
ATOM 2764 N N . TYR A 1 327 ? 0.937 8.728 32.083 1.00 40.56 327 TYR A N 1
ATOM 2765 C CA . TYR A 1 327 ? 0.648 7.379 31.601 1.00 40.56 327 TYR A CA 1
ATOM 2766 C C . TYR A 1 327 ? -0.558 7.359 30.642 1.00 40.56 327 TYR A C 1
ATOM 2768 O O . TYR A 1 327 ? -0.444 6.776 29.577 1.00 40.56 327 TYR A O 1
ATOM 2776 N N . TYR A 1 328 ? -1.673 8.045 30.923 1.00 44.47 328 TYR A N 1
ATOM 2777 C CA . TYR A 1 328 ? -2.891 7.884 30.115 1.00 44.47 328 TYR A CA 1
ATOM 2778 C C . TYR A 1 328 ? -3.908 9.019 30.364 1.00 44.47 328 TYR A C 1
ATOM 2780 O O . TYR A 1 328 ? -5.021 8.740 30.788 1.00 44.47 328 TYR A O 1
ATOM 2788 N N . LEU A 1 329 ? -3.581 10.310 30.202 1.00 48.22 329 LEU A N 1
ATOM 2789 C CA . LEU A 1 329 ? -4.587 11.382 30.370 1.00 48.22 329 LEU A CA 1
ATOM 2790 C C . LEU A 1 329 ? -5.231 11.715 29.014 1.00 48.22 329 LEU A C 1
ATOM 2792 O O . LEU A 1 329 ? -4.655 12.463 28.222 1.00 48.22 329 LEU A O 1
ATOM 2796 N N . PRO A 1 330 ? -6.430 11.181 28.719 1.00 48.50 330 PRO A N 1
ATOM 2797 C CA . PRO A 1 330 ? -7.026 11.325 27.415 1.00 48.50 330 PRO A CA 1
ATOM 2798 C C . PRO A 1 330 ? -7.683 12.701 27.328 1.00 48.50 330 PRO A C 1
ATOM 2800 O O . PRO A 1 330 ? -8.783 12.931 27.835 1.00 48.50 330 PRO A O 1
ATOM 2803 N N . LYS A 1 331 ? -6.965 13.672 26.769 1.00 52.84 331 LYS A N 1
ATOM 2804 C CA . LYS A 1 331 ? -7.481 15.042 26.621 1.00 52.84 331 LYS A CA 1
ATOM 2805 C C . LYS A 1 331 ? -7.289 15.615 25.228 1.00 52.84 331 LYS A C 1
ATOM 2807 O O . LYS A 1 331 ? -7.947 16.606 24.906 1.00 52.84 331 LYS A O 1
ATOM 2812 N N . PHE A 1 332 ? -6.492 14.956 24.385 1.00 61.28 332 PHE A N 1
ATOM 2813 C CA . PHE A 1 332 ? -6.488 15.256 22.964 1.00 61.28 332 PHE A CA 1
ATOM 2814 C C . PHE A 1 332 ? -7.772 14.712 22.349 1.00 61.28 332 PHE A C 1
ATOM 2816 O O . PHE A 1 332 ? -8.094 13.536 22.481 1.00 61.28 332 PHE A O 1
ATOM 2823 N N . ALA A 1 333 ? -8.540 15.600 21.728 1.00 73.50 333 ALA A N 1
ATOM 2824 C CA . ALA A 1 333 ? -9.660 15.227 20.887 1.00 73.50 333 ALA A CA 1
ATOM 2825 C C . ALA A 1 333 ? -9.161 15.324 19.445 1.00 73.50 333 ALA A C 1
ATOM 2827 O O . ALA A 1 333 ? -9.051 16.442 18.941 1.00 73.50 333 ALA A O 1
ATOM 2828 N N . PRO A 1 334 ? -8.781 14.200 18.812 1.00 82.62 334 PRO A N 1
ATOM 2829 C CA . PRO A 1 334 ? -8.228 14.253 17.473 1.00 82.62 334 PRO A CA 1
ATOM 2830 C C . PRO A 1 334 ? -9.304 14.720 16.498 1.00 82.62 334 PRO A C 1
ATOM 2832 O O . PRO A 1 334 ? -10.434 14.228 16.534 1.00 82.62 334 PRO A O 1
ATOM 2835 N N . GLU A 1 335 ? -8.944 15.631 15.603 1.00 85.38 335 GLU A N 1
ATOM 2836 C CA . GLU A 1 335 ? -9.837 16.054 14.530 1.00 85.38 335 GLU A CA 1
ATOM 2837 C C . GLU A 1 335 ? -9.911 14.957 13.475 1.00 85.38 335 GLU A C 1
ATOM 2839 O O . GLU A 1 335 ? -8.890 14.519 12.928 1.00 85.38 335 GLU A O 1
ATOM 2844 N N . ILE A 1 336 ? -11.123 14.500 13.179 1.00 89.94 336 ILE A N 1
ATOM 2845 C CA . ILE A 1 336 ? -11.322 13.438 12.203 1.00 89.94 336 ILE A CA 1
ATOM 2846 C C . ILE A 1 336 ? -11.430 14.033 10.804 1.00 89.94 336 ILE A C 1
ATOM 2848 O O . ILE A 1 336 ? -12.250 14.908 10.534 1.00 89.94 336 ILE A O 1
ATOM 2852 N N . VAL A 1 337 ? -10.627 13.495 9.893 1.00 89.75 337 VAL A N 1
ATOM 2853 C CA . VAL A 1 337 ? -10.643 13.826 8.474 1.00 89.75 337 VAL A CA 1
ATOM 2854 C C . VAL A 1 337 ? -11.006 12.564 7.701 1.00 89.75 337 VAL A C 1
ATOM 2856 O O . VAL A 1 337 ? -10.192 11.653 7.528 1.00 89.75 337 VAL A O 1
ATOM 2859 N N . ASP A 1 338 ? -12.247 12.492 7.230 1.00 90.25 338 ASP A N 1
ATOM 2860 C CA . ASP A 1 338 ? -12.668 11.375 6.389 1.00 90.25 338 ASP A CA 1
ATOM 2861 C C . ASP A 1 338 ? -12.130 11.545 4.954 1.00 90.25 338 ASP A C 1
ATOM 2863 O O . ASP A 1 338 ? -12.020 12.660 4.445 1.00 90.25 338 ASP A O 1
ATOM 2867 N N . PHE A 1 339 ? -11.815 10.446 4.270 1.00 89.12 339 PHE A N 1
ATOM 2868 C CA . PHE A 1 339 ? -11.452 10.441 2.853 1.00 89.12 339 PHE A CA 1
ATOM 2869 C C . PHE A 1 339 ? -12.055 9.247 2.106 1.00 89.12 339 PHE A C 1
ATOM 2871 O O . PHE A 1 339 ? -12.319 8.175 2.650 1.00 89.12 339 PHE A O 1
ATOM 2878 N N . SER A 1 340 ? -12.264 9.414 0.808 1.00 87.81 340 SER A N 1
ATOM 2879 C CA . SER A 1 340 ? -12.747 8.359 -0.082 1.00 87.81 340 SER A CA 1
ATOM 2880 C C . SER A 1 340 ? -11.659 7.348 -0.426 1.00 87.81 340 SER A C 1
ATOM 2882 O O . SER A 1 340 ? -10.481 7.691 -0.584 1.00 87.81 340 SER A O 1
ATOM 2884 N N . ARG A 1 341 ? -12.061 6.093 -0.630 1.00 85.00 341 ARG A N 1
ATOM 2885 C CA . ARG A 1 341 ? -11.141 5.057 -1.110 1.00 85.00 341 ARG A CA 1
ATOM 2886 C C . ARG A 1 341 ? -10.735 5.333 -2.557 1.00 85.00 341 ARG A C 1
ATOM 2888 O O . ARG A 1 341 ? -11.512 5.872 -3.340 1.00 85.00 341 ARG A O 1
ATOM 2895 N N . MET A 1 342 ? -9.517 4.929 -2.899 1.00 85.06 342 MET A N 1
ATOM 2896 C CA . MET A 1 342 ? -9.015 4.916 -4.271 1.00 85.06 342 MET A CA 1
ATOM 2897 C C . MET A 1 342 ? -9.191 3.514 -4.846 1.00 85.06 342 MET A C 1
ATOM 2899 O O . MET A 1 342 ? -8.694 2.555 -4.258 1.00 85.06 342 MET A O 1
ATOM 2903 N N . SER A 1 343 ? -9.908 3.411 -5.963 1.00 88.44 343 SER A N 1
ATOM 2904 C CA . SER A 1 343 ? -10.086 2.169 -6.724 1.00 88.44 343 SER A CA 1
ATOM 2905 C C . SER A 1 343 ? -9.641 2.397 -8.163 1.00 88.44 343 SER A C 1
ATOM 2907 O O . SER A 1 343 ? -9.720 3.524 -8.643 1.00 88.44 343 SER A O 1
ATOM 2909 N N . PHE A 1 344 ? -9.194 1.347 -8.843 1.00 90.00 344 PHE A N 1
ATOM 2910 C CA . PHE A 1 344 ? -8.793 1.412 -10.246 1.00 90.00 344 PHE A CA 1
ATOM 2911 C C . PHE A 1 344 ? -9.679 0.511 -11.099 1.00 90.00 344 PHE A C 1
ATOM 2913 O O . PHE A 1 344 ? -10.216 -0.481 -10.602 1.00 90.00 344 PHE A O 1
ATOM 2920 N N . GLU A 1 345 ? -9.827 0.860 -12.372 1.00 90.12 345 GLU A N 1
ATOM 2921 C CA . GLU A 1 345 ? -10.503 0.019 -13.363 1.00 90.12 345 GLU A CA 1
ATOM 2922 C C . GLU A 1 345 ? -9.815 -1.354 -13.465 1.00 90.12 345 GLU A C 1
ATOM 2924 O O . GLU A 1 345 ? -8.605 -1.482 -13.236 1.00 90.12 345 GLU A O 1
ATOM 2929 N N . ASN A 1 346 ? -10.606 -2.399 -13.733 1.00 88.25 346 ASN A N 1
ATOM 2930 C CA . ASN A 1 346 ? -10.155 -3.792 -13.887 1.00 88.25 346 ASN A CA 1
ATOM 2931 C C . ASN A 1 346 ? -9.278 -4.314 -12.727 1.00 88.25 346 ASN A C 1
ATOM 2933 O O . ASN A 1 346 ? -8.415 -5.172 -12.913 1.00 88.25 346 ASN A O 1
ATOM 2937 N N . THR A 1 347 ? -9.487 -3.786 -11.512 1.00 89.06 347 THR A N 1
ATOM 2938 C CA . THR A 1 347 ? -8.646 -4.054 -10.337 1.00 89.06 347 THR A CA 1
ATOM 2939 C C . THR A 1 347 ? -9.479 -4.417 -9.113 1.00 89.06 347 THR A C 1
ATOM 2941 O O . THR A 1 347 ? -10.381 -3.685 -8.711 1.00 89.06 347 THR A O 1
ATOM 2944 N N . ILE A 1 348 ? -9.114 -5.511 -8.441 1.00 89.69 348 ILE A N 1
ATOM 2945 C CA . ILE A 1 348 ? -9.725 -5.938 -7.177 1.00 89.69 348 ILE A CA 1
ATOM 2946 C C . ILE A 1 348 ? -8.810 -5.577 -6.007 1.00 89.69 348 ILE A C 1
ATOM 2948 O O . ILE A 1 348 ? -7.645 -5.955 -5.977 1.00 89.69 348 ILE A O 1
ATOM 2952 N N . LEU A 1 349 ? -9.353 -4.890 -5.000 1.00 89.94 349 LEU A N 1
ATOM 2953 C CA . LEU A 1 349 ? -8.625 -4.546 -3.769 1.00 89.94 349 LEU A CA 1
ATOM 2954 C C . LEU A 1 349 ? -9.152 -5.277 -2.528 1.00 89.94 349 LEU A C 1
ATOM 2956 O O . LEU A 1 349 ? -8.546 -5.208 -1.462 1.00 89.94 349 LEU A O 1
ATOM 2960 N N . SER A 1 350 ? -10.281 -5.980 -2.625 1.00 88.94 350 SER A N 1
ATOM 2961 C CA . SER A 1 350 ? -10.830 -6.705 -1.479 1.00 88.94 350 SER A CA 1
ATOM 2962 C C . SER A 1 350 ? -9.943 -7.897 -1.111 1.00 88.94 350 SER A C 1
ATOM 2964 O O . SER A 1 350 ? -9.704 -8.770 -1.948 1.00 88.94 350 SER A O 1
ATOM 2966 N N . LYS A 1 351 ? -9.540 -7.989 0.164 1.00 87.06 351 LYS A N 1
ATOM 2967 C CA . LYS A 1 351 ? -8.686 -9.073 0.688 1.00 87.06 351 LYS A CA 1
ATOM 2968 C C . LYS A 1 351 ? -9.219 -10.479 0.366 1.00 87.06 351 LYS A C 1
ATOM 2970 O O . LYS A 1 351 ? -8.427 -11.353 0.037 1.00 87.06 351 LYS A O 1
ATOM 2975 N N . ARG A 1 352 ? -10.539 -10.697 0.458 1.00 89.00 352 ARG A N 1
ATOM 2976 C CA . ARG A 1 352 ? -11.180 -11.997 0.175 1.00 89.00 352 ARG A CA 1
ATOM 2977 C C . ARG A 1 352 ? -10.986 -12.410 -1.286 1.00 89.00 352 ARG A C 1
ATOM 2979 O O . ARG A 1 352 ? -10.377 -13.441 -1.528 1.00 89.00 352 ARG A O 1
ATOM 2986 N N . ASN A 1 353 ? -11.425 -11.575 -2.226 1.00 90.44 353 ASN A N 1
ATOM 2987 C CA . ASN A 1 353 ? -11.336 -11.902 -3.651 1.00 90.44 353 ASN A CA 1
ATOM 2988 C C . ASN A 1 353 ? -9.875 -11.985 -4.125 1.00 90.44 353 ASN A C 1
ATOM 2990 O O . ASN A 1 353 ? -9.565 -12.795 -4.986 1.00 90.44 353 ASN A O 1
ATOM 2994 N N . LEU A 1 3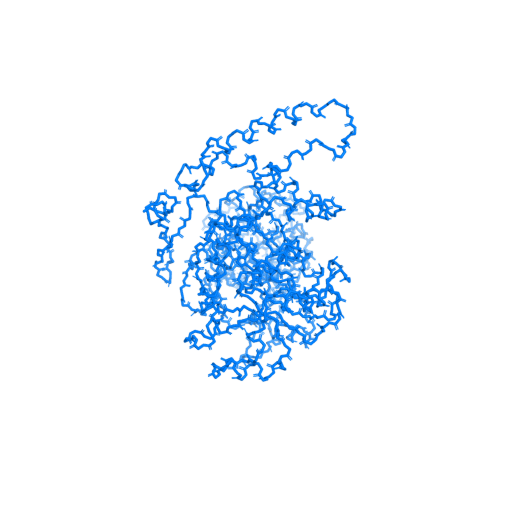54 ? -8.956 -11.195 -3.545 1.00 92.19 354 LEU A N 1
ATOM 2995 C CA . LEU A 1 354 ? -7.525 -11.340 -3.836 1.00 92.19 354 LEU A CA 1
ATOM 2996 C C . LEU A 1 354 ? -6.984 -12.700 -3.383 1.00 92.19 354 LEU A C 1
ATOM 2998 O O . LEU A 1 354 ? -6.271 -13.336 -4.148 1.00 92.19 354 LEU A O 1
ATOM 3002 N N . LYS A 1 355 ? -7.332 -13.164 -2.174 1.00 92.00 355 LYS A N 1
ATOM 3003 C CA . LYS A 1 355 ? -6.933 -14.499 -1.691 1.00 92.00 355 LYS A CA 1
ATOM 3004 C C . LYS A 1 355 ? -7.431 -15.608 -2.617 1.00 92.00 355 LYS A C 1
ATOM 3006 O O . LYS A 1 355 ? -6.665 -16.512 -2.926 1.00 92.00 355 LYS A O 1
ATOM 3011 N N . GLU A 1 356 ? -8.681 -15.507 -3.055 1.00 93.25 356 GLU A N 1
ATOM 3012 C CA . GLU A 1 356 ? -9.314 -16.449 -3.983 1.00 93.25 356 GLU A CA 1
ATOM 3013 C C . GLU A 1 356 ? -8.593 -16.465 -5.338 1.00 93.25 356 GLU A C 1
ATOM 3015 O O . GLU A 1 356 ? -8.040 -17.491 -5.716 1.00 93.25 356 GLU A O 1
ATOM 3020 N N . ILE A 1 357 ? -8.441 -15.305 -5.992 1.00 93.88 357 ILE A N 1
ATOM 3021 C CA . ILE A 1 357 ? -7.731 -15.190 -7.279 1.00 93.88 357 ILE A CA 1
ATOM 3022 C C . ILE A 1 357 ? -6.302 -15.731 -7.193 1.00 93.88 357 ILE A C 1
ATOM 3024 O O . ILE A 1 357 ? -5.856 -16.430 -8.103 1.00 93.88 357 ILE A O 1
ATOM 3028 N N . ILE A 1 358 ? -5.578 -15.404 -6.122 1.00 93.75 358 ILE A N 1
ATOM 3029 C CA . ILE A 1 358 ? -4.195 -15.845 -5.930 1.00 93.75 358 ILE A CA 1
ATOM 3030 C C . ILE A 1 358 ? -4.130 -17.365 -5.775 1.00 93.75 358 ILE A C 1
ATOM 3032 O O . ILE A 1 358 ? -3.312 -18.004 -6.433 1.00 93.75 358 ILE A O 1
ATOM 3036 N N . SER A 1 359 ? -4.996 -17.937 -4.936 1.00 94.25 359 SER A N 1
ATOM 3037 C CA . SER A 1 359 ? -5.057 -19.380 -4.693 1.00 94.25 359 SER A CA 1
ATOM 3038 C C . SER A 1 359 ? -5.428 -20.145 -5.964 1.00 94.25 359 SER A C 1
ATOM 3040 O O . SER A 1 359 ? -4.682 -21.025 -6.396 1.00 94.25 359 SER A O 1
ATOM 3042 N N . ASP A 1 360 ? -6.535 -19.765 -6.601 1.00 95.50 360 ASP A N 1
ATOM 3043 C CA . ASP A 1 360 ? -7.112 -20.486 -7.740 1.00 95.50 360 ASP A CA 1
ATOM 3044 C C . ASP A 1 360 ? -6.186 -20.478 -8.960 1.00 95.50 360 ASP A C 1
ATOM 3046 O O . ASP A 1 360 ? -6.138 -21.442 -9.724 1.00 95.50 360 ASP A O 1
ATOM 3050 N N . ASN A 1 361 ? -5.393 -19.413 -9.116 1.00 94.12 361 ASN A N 1
ATOM 3051 C CA . ASN A 1 361 ? -4.488 -19.230 -10.251 1.00 94.12 361 ASN A CA 1
ATOM 3052 C C . ASN A 1 361 ? -3.009 -19.451 -9.897 1.00 94.12 361 ASN A C 1
ATOM 3054 O O . ASN A 1 361 ? -2.141 -19.177 -10.727 1.00 94.12 361 ASN A O 1
ATOM 3058 N N . LYS A 1 362 ? -2.707 -19.956 -8.690 1.00 94.31 362 LYS A N 1
ATOM 3059 C CA . LYS A 1 362 ? -1.341 -20.252 -8.208 1.00 94.31 362 LYS A CA 1
ATOM 3060 C C . LYS A 1 362 ? -0.383 -19.058 -8.329 1.00 94.31 362 LYS A C 1
ATOM 3062 O O . LYS A 1 362 ? 0.768 -19.206 -8.738 1.00 94.31 362 LYS A O 1
ATOM 3067 N N . LEU A 1 363 ? -0.875 -17.868 -8.000 1.00 94.81 363 LEU A N 1
ATOM 3068 C CA . LEU A 1 363 ? -0.093 -16.633 -8.021 1.00 94.81 363 LEU A CA 1
ATOM 3069 C C . LEU A 1 363 ? 0.616 -16.417 -6.683 1.00 94.81 363 LEU A C 1
ATOM 3071 O O . LEU A 1 363 ? 0.320 -17.067 -5.680 1.00 94.81 363 LEU A O 1
ATOM 3075 N N . THR A 1 364 ? 1.531 -15.453 -6.651 1.00 94.38 364 THR A N 1
ATOM 3076 C CA . THR A 1 364 ? 2.117 -14.939 -5.411 1.00 94.38 364 THR A CA 1
ATOM 3077 C C . THR A 1 364 ? 1.601 -13.532 -5.119 1.00 94.38 364 THR A C 1
ATOM 3079 O O . THR A 1 364 ? 1.122 -12.822 -6.002 1.00 94.38 364 THR A O 1
ATOM 3082 N N . TRP A 1 365 ? 1.696 -13.097 -3.860 1.00 93.56 365 TRP A N 1
ATOM 3083 C CA . TRP A 1 365 ? 1.239 -11.763 -3.450 1.00 93.56 365 TRP A CA 1
ATOM 3084 C C . TRP A 1 365 ? 2.027 -10.616 -4.078 1.00 93.56 365 TRP A C 1
ATOM 3086 O O . TRP A 1 365 ? 1.529 -9.495 -4.124 1.00 93.56 365 TRP A O 1
ATOM 3096 N N . ASP A 1 366 ? 3.249 -10.874 -4.525 1.00 94.88 366 ASP A N 1
ATOM 3097 C CA . ASP A 1 366 ? 4.119 -9.929 -5.216 1.00 94.88 366 ASP A CA 1
ATOM 3098 C C . ASP A 1 366 ? 4.074 -10.082 -6.745 1.00 94.88 366 ASP A C 1
ATOM 3100 O O . ASP A 1 366 ? 4.870 -9.442 -7.426 1.00 94.88 366 ASP A O 1
ATOM 3104 N N . ASP A 1 367 ? 3.179 -10.912 -7.297 1.00 96.62 367 ASP A N 1
ATOM 3105 C CA . ASP A 1 367 ? 2.996 -11.027 -8.746 1.00 96.62 367 ASP A CA 1
ATOM 3106 C C . ASP A 1 367 ? 2.649 -9.645 -9.345 1.00 96.62 367 ASP A C 1
ATOM 3108 O O . ASP A 1 367 ? 1.775 -8.956 -8.805 1.00 96.62 367 ASP A O 1
ATOM 3112 N N . PRO A 1 368 ? 3.288 -9.215 -10.453 1.00 96.75 368 PRO A N 1
ATOM 3113 C CA . PRO A 1 368 ? 3.065 -7.895 -11.049 1.00 96.75 368 PRO A CA 1
ATOM 3114 C C . PRO A 1 368 ? 1.622 -7.564 -11.448 1.00 96.75 368 PRO A C 1
ATOM 3116 O O . PRO A 1 368 ? 1.293 -6.396 -11.656 1.00 96.75 368 PRO A O 1
ATOM 3119 N N . ARG A 1 369 ? 0.744 -8.564 -11.569 1.00 94.75 369 ARG A N 1
ATOM 3120 C CA . ARG A 1 369 ? -0.686 -8.371 -11.859 1.00 94.75 369 ARG A CA 1
ATOM 3121 C C . ARG A 1 369 ? -1.503 -8.075 -10.605 1.00 94.75 369 ARG A C 1
ATOM 3123 O O . ARG A 1 369 ? -2.595 -7.521 -10.703 1.00 94.75 369 ARG A O 1
ATOM 3130 N N . ILE A 1 370 ? -0.993 -8.444 -9.433 1.00 95.44 370 ILE A N 1
ATOM 3131 C CA . ILE A 1 370 ? -1.671 -8.254 -8.157 1.00 95.44 370 ILE A CA 1
ATOM 3132 C C . ILE A 1 370 ? -1.436 -6.813 -7.674 1.00 95.44 370 ILE A C 1
ATOM 3134 O O . ILE A 1 370 ? -0.292 -6.364 -7.591 1.00 95.44 370 ILE A O 1
ATOM 3138 N N . PRO A 1 371 ? -2.490 -6.066 -7.289 1.00 94.00 371 PRO A N 1
ATOM 3139 C CA . PRO A 1 371 ? -2.389 -4.651 -6.927 1.00 94.00 371 PRO A CA 1
ATOM 3140 C C . PRO A 1 371 ? -1.825 -4.412 -5.514 1.00 94.00 371 PRO A C 1
ATOM 3142 O O . PRO A 1 371 ? -2.159 -3.416 -4.859 1.00 94.00 371 PRO A O 1
ATOM 3145 N N . THR A 1 372 ? -0.982 -5.323 -5.016 1.00 94.88 372 THR A N 1
ATOM 3146 C CA . THR A 1 372 ? -0.176 -5.083 -3.816 1.00 94.88 372 THR A CA 1
ATOM 3147 C C . THR A 1 372 ? 0.865 -4.001 -4.093 1.00 94.88 372 THR A C 1
ATOM 3149 O O . THR A 1 372 ? 1.239 -3.750 -5.239 1.00 94.88 372 THR A O 1
ATOM 3152 N N . ILE A 1 373 ? 1.371 -3.359 -3.037 1.00 93.25 373 ILE A N 1
ATOM 3153 C CA . ILE A 1 373 ? 2.477 -2.398 -3.175 1.00 93.25 373 ILE A CA 1
ATOM 3154 C C . ILE A 1 373 ? 3.674 -3.068 -3.862 1.00 93.25 373 ILE A C 1
ATOM 3156 O O . ILE A 1 373 ? 4.225 -2.519 -4.811 1.00 93.25 373 ILE A O 1
ATOM 3160 N N . ARG A 1 374 ? 4.025 -4.290 -3.441 1.00 93.81 374 ARG A N 1
ATOM 3161 C CA . ARG A 1 374 ? 5.121 -5.064 -4.040 1.00 93.81 374 ARG A CA 1
ATOM 3162 C C . ARG A 1 374 ? 4.861 -5.437 -5.493 1.00 93.81 374 ARG A C 1
ATOM 3164 O O . ARG A 1 374 ? 5.736 -5.192 -6.315 1.00 93.81 374 ARG A O 1
ATOM 3171 N N . GLY A 1 375 ? 3.683 -5.982 -5.806 1.00 95.62 375 GLY A N 1
ATOM 3172 C CA . GLY A 1 375 ? 3.338 -6.387 -7.170 1.00 95.62 375 GLY A CA 1
ATOM 3173 C C . GLY A 1 375 ? 3.450 -5.219 -8.141 1.00 95.62 375 GLY A C 1
ATOM 3174 O O . GLY A 1 375 ? 4.137 -5.299 -9.153 1.00 95.62 375 GLY A O 1
ATOM 3175 N N . ILE A 1 376 ? 2.901 -4.064 -7.776 1.00 95.19 376 ILE A N 1
ATOM 3176 C CA . ILE A 1 376 ? 2.921 -2.893 -8.654 1.00 95.19 376 ILE A CA 1
ATOM 3177 C C . ILE A 1 376 ? 4.318 -2.253 -8.778 1.00 95.19 376 ILE A C 1
ATOM 3179 O O . ILE A 1 376 ? 4.674 -1.793 -9.864 1.00 95.19 376 ILE A O 1
ATOM 3183 N N . ILE A 1 377 ? 5.154 -2.284 -7.733 1.00 95.44 377 ILE A N 1
ATOM 3184 C CA . ILE A 1 377 ? 6.578 -1.905 -7.853 1.00 95.44 377 ILE A CA 1
ATOM 3185 C C . ILE A 1 377 ? 7.319 -2.872 -8.779 1.00 95.44 377 ILE A C 1
ATOM 3187 O O . ILE A 1 377 ? 8.073 -2.432 -9.643 1.00 95.44 377 ILE A O 1
ATOM 3191 N N . ARG A 1 378 ? 7.070 -4.179 -8.646 1.00 96.44 378 ARG A N 1
ATOM 3192 C CA . ARG A 1 378 ? 7.641 -5.232 -9.499 1.00 96.44 378 ARG A CA 1
ATOM 3193 C C . ARG A 1 378 ? 7.130 -5.155 -10.948 1.00 96.44 378 ARG A C 1
ATOM 3195 O O . ARG A 1 378 ? 7.813 -5.595 -11.870 1.00 96.44 378 ARG A O 1
ATOM 3202 N N . LYS A 1 379 ? 5.969 -4.525 -11.174 1.00 97.00 379 LYS A N 1
ATOM 3203 C CA . LYS A 1 379 ? 5.460 -4.108 -12.497 1.00 97.00 379 LYS A CA 1
ATOM 3204 C C . LYS A 1 379 ? 6.192 -2.875 -13.062 1.00 97.00 379 LYS A C 1
ATOM 3206 O O . LYS A 1 379 ? 6.033 -2.550 -14.233 1.00 97.00 379 LYS A O 1
ATOM 3211 N N . GLY A 1 380 ? 6.991 -2.184 -12.248 1.00 97.25 380 GLY A N 1
ATOM 3212 C CA . GLY A 1 380 ? 7.797 -1.025 -12.636 1.00 97.25 380 GLY A CA 1
ATOM 3213 C C . GLY A 1 380 ? 7.244 0.334 -12.205 1.00 97.25 380 GLY A C 1
ATOM 3214 O O . GLY A 1 380 ? 7.661 1.361 -12.749 1.00 97.25 380 GLY A O 1
ATOM 3215 N N . LEU A 1 381 ? 6.307 0.375 -11.249 1.00 97.38 381 LEU A N 1
ATOM 3216 C CA . LEU A 1 381 ? 5.862 1.638 -10.660 1.00 97.38 381 LEU A CA 1
ATOM 3217 C C . LEU A 1 381 ? 6.909 2.183 -9.680 1.00 97.38 381 LEU A C 1
ATOM 3219 O O . LEU A 1 381 ? 7.324 1.508 -8.739 1.00 97.38 381 LEU A O 1
ATOM 3223 N N . ASN A 1 382 ? 7.286 3.441 -9.866 1.00 96.56 382 ASN A N 1
ATOM 3224 C CA . ASN A 1 382 ? 8.115 4.190 -8.942 1.00 96.56 382 ASN A CA 1
ATOM 3225 C C . ASN A 1 382 ? 7.267 4.745 -7.782 1.00 96.56 382 ASN A C 1
ATOM 3227 O O . ASN A 1 382 ? 6.167 5.266 -7.982 1.00 96.56 382 ASN A O 1
ATOM 3231 N N . ILE A 1 383 ? 7.793 4.659 -6.560 1.00 94.88 383 ILE A N 1
ATOM 3232 C CA . ILE A 1 383 ? 7.098 5.103 -5.346 1.00 94.88 383 ILE A CA 1
ATOM 3233 C C . ILE A 1 383 ? 6.798 6.600 -5.347 1.00 94.88 383 ILE A C 1
ATOM 3235 O O . ILE A 1 383 ? 5.706 6.990 -4.934 1.00 94.88 383 ILE A O 1
ATOM 3239 N N . GLU A 1 384 ? 7.703 7.434 -5.860 1.00 94.38 384 GLU A N 1
ATOM 3240 C CA . GLU A 1 384 ? 7.458 8.876 -5.919 1.00 94.38 384 GLU A CA 1
ATOM 3241 C C . GLU A 1 384 ? 6.323 9.205 -6.895 1.00 94.38 384 GLU A C 1
ATOM 3243 O O . GLU A 1 384 ? 5.509 10.077 -6.605 1.00 94.38 384 GLU A O 1
ATOM 3248 N N . ALA A 1 385 ? 6.173 8.441 -7.984 1.00 96.06 385 ALA A N 1
ATOM 3249 C CA . ALA A 1 385 ? 5.038 8.590 -8.894 1.00 96.06 385 ALA A CA 1
ATOM 3250 C C . ALA A 1 385 ? 3.707 8.193 -8.234 1.00 96.06 385 ALA A C 1
ATOM 3252 O O . ALA A 1 385 ? 2.699 8.882 -8.402 1.00 96.06 385 ALA A O 1
ATOM 3253 N N . LEU A 1 386 ? 3.696 7.108 -7.447 1.00 94.69 386 LEU A N 1
ATOM 3254 C CA . LEU A 1 386 ? 2.516 6.698 -6.677 1.00 94.69 386 LEU A CA 1
ATOM 3255 C C . LEU A 1 386 ? 2.128 7.754 -5.636 1.00 94.69 386 LEU A C 1
ATOM 3257 O O . LEU A 1 386 ? 0.951 8.087 -5.494 1.00 94.69 386 LEU A O 1
ATOM 3261 N N . LYS A 1 387 ? 3.118 8.294 -4.924 1.00 93.62 387 LYS A N 1
ATOM 3262 C CA . LYS A 1 387 ? 2.936 9.361 -3.942 1.00 93.62 387 LYS A CA 1
ATOM 3263 C C . LYS A 1 387 ? 2.412 10.635 -4.601 1.00 93.62 387 LYS A C 1
ATOM 3265 O O . LYS A 1 387 ? 1.401 11.161 -4.144 1.00 93.62 387 LYS A O 1
ATOM 3270 N N . GLU A 1 388 ? 3.026 11.096 -5.693 1.00 92.94 388 GLU A N 1
ATOM 3271 C CA . GLU A 1 388 ? 2.552 12.256 -6.462 1.00 92.94 388 GLU A CA 1
ATOM 3272 C C . GLU A 1 388 ? 1.100 12.058 -6.907 1.00 92.94 388 GLU A C 1
ATOM 3274 O O . GLU A 1 388 ? 0.266 12.942 -6.708 1.00 92.94 388 GLU A O 1
ATOM 3279 N N . TYR A 1 389 ? 0.770 10.877 -7.436 1.00 92.06 389 TYR A N 1
ATOM 3280 C CA . TYR A 1 389 ? -0.586 10.558 -7.864 1.00 92.06 389 TYR A CA 1
ATOM 3281 C C . TYR A 1 389 ? -1.590 10.614 -6.706 1.00 92.06 389 TYR A C 1
ATOM 3283 O O . TYR A 1 389 ? -2.631 11.258 -6.832 1.00 92.06 389 TYR A O 1
ATOM 3291 N N . VAL A 1 390 ? -1.280 9.995 -5.560 1.00 89.69 390 VAL A N 1
ATOM 3292 C CA . VAL A 1 390 ? -2.145 10.034 -4.369 1.00 89.69 390 VAL A CA 1
ATOM 3293 C C . VAL A 1 390 ? -2.360 11.469 -3.884 1.00 89.69 390 VAL A C 1
ATOM 3295 O O . VAL A 1 390 ? -3.495 11.854 -3.595 1.00 89.69 390 VAL A O 1
ATOM 3298 N N . LEU A 1 391 ? -1.295 12.270 -3.808 1.00 87.81 391 LEU A N 1
ATOM 3299 C CA . LEU A 1 391 ? -1.376 13.656 -3.346 1.00 87.81 391 LEU A CA 1
ATOM 3300 C C . LEU A 1 391 ? -2.141 14.545 -4.329 1.00 87.81 391 LEU A C 1
ATOM 3302 O O . LEU A 1 391 ? -2.889 15.419 -3.897 1.00 87.81 391 LEU A O 1
ATOM 3306 N N . MET A 1 392 ? -2.035 14.275 -5.632 1.00 86.88 392 MET A N 1
ATOM 3307 C CA . MET A 1 392 ? -2.827 14.947 -6.663 1.00 86.88 392 MET A CA 1
ATOM 3308 C C . MET A 1 392 ? -4.339 14.719 -6.485 1.00 86.88 392 MET A C 1
ATOM 3310 O O . MET A 1 392 ? -5.120 15.639 -6.743 1.00 86.88 392 MET A O 1
ATOM 3314 N N . GLN A 1 393 ? -4.753 13.532 -6.017 1.00 82.31 393 GLN A N 1
ATOM 3315 C CA . GLN A 1 393 ? -6.160 13.231 -5.710 1.00 82.31 393 GLN A CA 1
ATOM 3316 C C . GLN A 1 393 ? -6.654 13.907 -4.420 1.00 82.31 393 GLN A C 1
ATOM 3318 O O . GLN A 1 393 ? -7.838 14.223 -4.297 1.00 82.31 393 GLN A O 1
ATOM 3323 N N . GLY A 1 394 ? -5.763 14.126 -3.451 1.00 78.50 394 GLY A N 1
ATOM 3324 C CA . GLY A 1 394 ? -6.079 14.770 -2.177 1.00 78.50 394 GLY A CA 1
ATOM 3325 C C . GLY A 1 394 ? -7.085 14.002 -1.302 1.00 78.50 394 GLY A C 1
ATOM 3326 O O . GLY A 1 394 ? -7.265 12.783 -1.403 1.00 78.50 394 GLY A O 1
ATOM 3327 N N . VAL A 1 395 ? -7.758 14.739 -0.413 1.00 80.38 395 VAL A N 1
ATOM 3328 C CA . VAL A 1 395 ? -8.727 14.223 0.578 1.00 80.38 395 VAL A CA 1
ATOM 3329 C C . VAL A 1 395 ? -10.144 14.325 0.012 1.00 80.38 395 VAL A C 1
ATOM 3331 O O . VAL A 1 395 ? -11.031 14.995 0.534 1.00 80.38 395 VAL A O 1
ATOM 3334 N N . ALA A 1 396 ? -10.363 13.694 -1.133 1.00 79.62 396 ALA A N 1
ATOM 3335 C CA . ALA A 1 396 ? -11.669 13.728 -1.763 1.00 79.62 396 ALA A CA 1
ATOM 3336 C C . ALA A 1 396 ? -12.722 12.961 -0.957 1.00 79.62 396 ALA A C 1
ATOM 3338 O O . ALA A 1 396 ? -12.442 11.880 -0.440 1.00 79.62 396 ALA A O 1
ATOM 3339 N N . GLN A 1 397 ? -13.956 13.463 -0.925 1.00 81.19 397 GLN A N 1
ATOM 3340 C CA . GLN A 1 397 ? -15.062 12.853 -0.175 1.00 81.19 397 GLN A CA 1
ATOM 3341 C C . GLN A 1 397 ? -15.880 11.837 -0.986 1.00 81.19 397 GLN A C 1
ATOM 3343 O O . GLN A 1 397 ? -16.639 11.070 -0.401 1.00 81.19 397 GLN A O 1
ATOM 3348 N N . LYS A 1 398 ? -15.745 11.797 -2.315 1.00 83.19 398 LYS A N 1
ATOM 3349 C CA . LYS A 1 398 ? -16.519 10.896 -3.182 1.00 83.19 398 LYS A CA 1
ATOM 3350 C C . LYS A 1 398 ? -15.661 9.722 -3.648 1.00 83.19 398 LYS A C 1
ATOM 3352 O O . LYS A 1 398 ? -14.589 9.926 -4.207 1.00 83.19 398 LYS A O 1
ATOM 3357 N N . ASN A 1 399 ? -16.147 8.495 -3.446 1.00 83.25 399 ASN A N 1
ATOM 3358 C CA . ASN A 1 399 ? -15.496 7.307 -4.004 1.00 83.25 399 ASN A CA 1
ATOM 3359 C C . ASN A 1 399 ? -15.441 7.418 -5.529 1.00 83.25 399 ASN A C 1
ATOM 3361 O O . ASN A 1 399 ? -16.441 7.750 -6.164 1.00 83.25 399 ASN A O 1
ATOM 3365 N N . SER A 1 400 ? -14.264 7.151 -6.084 1.00 83.19 400 SER A N 1
ATOM 3366 C CA . SER A 1 400 ? -13.997 7.254 -7.515 1.00 83.19 400 SER A CA 1
ATOM 3367 C C . SER A 1 400 ? -13.229 6.025 -7.980 1.00 83.19 400 SER A C 1
ATOM 3369 O O . SER A 1 400 ? -12.397 5.488 -7.240 1.00 83.19 400 SER A O 1
ATOM 3371 N N . VAL A 1 401 ? -13.542 5.584 -9.195 1.00 87.75 401 VAL A N 1
ATOM 3372 C CA . VAL A 1 401 ? -12.792 4.559 -9.920 1.00 87.75 401 VAL A CA 1
ATOM 3373 C C . VAL A 1 401 ? -11.912 5.293 -10.924 1.00 87.75 401 VAL A C 1
ATOM 3375 O O . VAL A 1 401 ? -12.403 6.158 -11.645 1.00 87.75 401 VAL A O 1
ATOM 3378 N N . PHE A 1 402 ? -10.614 5.011 -10.907 1.00 89.06 402 PHE A N 1
ATOM 3379 C CA . PHE A 1 402 ? -9.626 5.700 -11.726 1.00 89.06 402 PHE A CA 1
ATOM 3380 C C . PHE A 1 402 ? -9.089 4.800 -12.840 1.00 89.06 402 PHE A C 1
ATOM 3382 O O . PHE A 1 402 ? -8.784 3.630 -12.603 1.00 89.06 402 PHE A O 1
ATOM 3389 N N . SER A 1 403 ? -8.875 5.375 -14.024 1.00 90.56 403 SER A N 1
ATOM 3390 C CA . SER A 1 403 ? -8.025 4.759 -15.045 1.00 90.56 403 SER A CA 1
ATOM 3391 C C . SER A 1 403 ? -6.554 4.773 -14.602 1.00 90.56 403 SER A C 1
ATOM 3393 O O . SER A 1 403 ? -6.074 5.681 -13.908 1.00 90.56 403 SER A O 1
ATOM 3395 N N . TRP A 1 404 ? -5.823 3.757 -15.049 1.00 92.19 404 TRP A N 1
ATOM 3396 C CA . TRP A 1 404 ? -4.388 3.602 -14.846 1.00 92.19 404 TRP A CA 1
ATOM 3397 C C . TRP A 1 404 ? -3.535 4.589 -15.656 1.00 92.19 404 TRP A C 1
ATOM 3399 O O . TRP A 1 404 ? -2.401 4.870 -15.258 1.00 92.19 404 TRP A O 1
ATOM 3409 N N . ASP A 1 405 ? -4.065 5.146 -16.750 1.00 92.62 405 ASP A N 1
ATOM 3410 C CA . ASP A 1 405 ? -3.320 5.964 -17.722 1.00 92.62 405 ASP A CA 1
ATOM 3411 C C . ASP A 1 405 ? -2.543 7.096 -17.056 1.00 92.62 405 ASP A C 1
ATOM 3413 O O . ASP A 1 405 ? -1.365 7.343 -17.329 1.00 92.62 405 ASP A O 1
ATOM 3417 N N . LYS A 1 406 ? -3.212 7.798 -16.139 1.00 93.00 406 LYS A N 1
ATOM 3418 C CA . LYS A 1 406 ? -2.647 8.973 -15.486 1.00 93.00 406 LYS A CA 1
ATOM 3419 C C . LYS A 1 406 ? -1.512 8.601 -14.536 1.00 93.00 406 LYS A C 1
ATOM 3421 O O . LYS A 1 406 ? -0.493 9.291 -14.535 1.00 93.00 406 LYS A O 1
ATOM 3426 N N . LEU A 1 407 ? -1.668 7.523 -13.765 1.00 95.25 407 LEU A N 1
ATOM 3427 C CA . LEU A 1 407 ? -0.628 7.033 -12.859 1.00 95.25 407 LEU A CA 1
ATOM 3428 C C . LEU A 1 407 ? 0.611 6.601 -13.651 1.00 95.25 407 LEU A C 1
ATOM 3430 O O . LEU A 1 407 ? 1.720 7.023 -13.329 1.00 95.25 407 LEU A O 1
ATOM 3434 N N . TRP A 1 408 ? 0.433 5.841 -14.735 1.00 96.19 408 TRP A N 1
ATOM 3435 C CA . TRP A 1 408 ? 1.554 5.413 -15.575 1.00 96.19 408 TRP A CA 1
ATOM 3436 C C . TRP A 1 408 ? 2.192 6.559 -16.361 1.00 96.19 408 TRP A C 1
ATOM 3438 O O . TRP A 1 408 ? 3.404 6.562 -16.559 1.00 96.19 408 TRP A O 1
ATOM 3448 N N . SER A 1 409 ? 1.422 7.581 -16.742 1.00 95.56 409 SER A N 1
ATOM 3449 C CA . SER A 1 409 ? 1.959 8.802 -17.349 1.00 95.56 409 SER A CA 1
ATOM 3450 C C . SER A 1 409 ? 2.867 9.576 -16.386 1.00 95.56 409 SER A C 1
ATOM 3452 O O . SER A 1 409 ? 3.944 10.020 -16.788 1.00 95.56 409 SER A O 1
ATOM 3454 N N . ILE A 1 410 ? 2.469 9.712 -15.114 1.00 96.31 410 ILE A N 1
ATOM 3455 C CA . ILE A 1 410 ? 3.324 10.293 -14.065 1.00 96.31 410 ILE A CA 1
ATOM 3456 C C . ILE A 1 410 ? 4.557 9.409 -13.863 1.00 96.31 410 ILE A C 1
ATOM 3458 O O . ILE A 1 410 ? 5.678 9.911 -13.895 1.00 96.31 410 ILE A O 1
ATOM 3462 N N . ASN A 1 411 ? 4.368 8.090 -13.761 1.00 97.81 411 ASN A N 1
ATOM 3463 C CA . ASN A 1 411 ? 5.465 7.138 -13.612 1.00 97.81 411 ASN A CA 1
ATOM 3464 C C . ASN A 1 411 ? 6.509 7.275 -14.718 1.00 97.81 411 ASN A C 1
ATOM 3466 O O . ASN A 1 411 ? 7.694 7.374 -14.424 1.00 97.81 411 ASN A O 1
ATOM 3470 N N . LYS A 1 412 ? 6.068 7.353 -15.979 1.00 96.75 412 LYS A N 1
ATOM 3471 C CA . LYS A 1 412 ? 6.941 7.512 -17.145 1.00 96.75 412 LYS A CA 1
ATOM 3472 C C . LYS A 1 412 ? 7.837 8.745 -17.033 1.00 96.75 412 LYS A C 1
ATOM 3474 O O . LYS A 1 412 ? 9.007 8.660 -17.381 1.00 96.75 412 LYS A O 1
ATOM 3479 N N . LYS A 1 413 ? 7.310 9.869 -16.536 1.00 95.38 413 LYS A N 1
ATOM 3480 C CA . LYS A 1 413 ? 8.102 11.093 -16.330 1.00 95.38 413 LYS A CA 1
ATOM 3481 C C . LYS A 1 413 ? 9.171 10.899 -15.259 1.00 95.38 413 LYS A C 1
ATOM 3483 O O . LYS A 1 413 ? 10.299 11.314 -15.464 1.00 95.38 413 LYS A O 1
ATOM 3488 N N . VAL A 1 414 ? 8.823 10.239 -14.154 1.00 95.94 414 VAL A N 1
ATOM 3489 C CA . VAL A 1 414 ? 9.760 9.975 -13.051 1.00 95.94 414 VAL A CA 1
ATOM 3490 C C . VAL A 1 414 ? 10.863 9.004 -13.477 1.00 95.94 414 VAL A C 1
ATOM 3492 O O . VAL A 1 414 ? 12.037 9.247 -13.219 1.00 95.94 414 VAL A O 1
ATOM 3495 N N . ILE A 1 415 ? 10.513 7.900 -14.143 1.00 96.88 415 ILE A N 1
ATOM 3496 C CA . ILE A 1 415 ? 11.497 6.883 -14.545 1.00 96.88 415 ILE A CA 1
ATOM 3497 C C . ILE A 1 415 ? 12.363 7.324 -15.730 1.00 96.88 415 ILE A C 1
ATOM 3499 O O . ILE A 1 415 ? 13.441 6.755 -15.899 1.00 96.88 415 ILE A O 1
ATOM 3503 N N . ASP A 1 416 ? 11.931 8.301 -16.541 1.00 95.25 416 ASP A N 1
ATOM 3504 C CA . ASP A 1 416 ? 12.705 8.807 -17.685 1.00 95.25 416 ASP A CA 1
ATOM 3505 C C . ASP A 1 416 ? 14.110 9.218 -17.248 1.00 95.25 416 ASP A C 1
ATOM 3507 O O . ASP A 1 416 ? 15.090 8.659 -17.746 1.00 95.25 416 ASP A O 1
ATOM 3511 N N . ASP A 1 417 ? 14.183 10.086 -16.239 1.00 93.44 417 ASP A N 1
ATOM 3512 C CA . ASP A 1 417 ? 15.430 10.638 -15.713 1.00 93.44 417 ASP A CA 1
ATOM 3513 C C . ASP A 1 417 ? 16.260 9.621 -14.915 1.00 93.44 417 ASP A C 1
ATOM 3515 O O . ASP A 1 417 ? 17.472 9.789 -14.779 1.00 93.44 417 ASP A O 1
ATOM 3519 N N . LEU A 1 418 ? 15.636 8.558 -14.397 1.00 93.62 418 LEU A N 1
ATOM 3520 C CA . LEU A 1 418 ? 16.279 7.575 -13.516 1.00 93.62 418 LEU A CA 1
ATOM 3521 C C . LEU A 1 418 ? 16.807 6.332 -14.244 1.00 93.62 418 LEU A C 1
ATOM 3523 O O . LEU A 1 418 ? 17.569 5.562 -13.663 1.00 93.62 418 LEU A O 1
ATOM 3527 N N . SER A 1 419 ? 16.388 6.102 -15.489 1.00 97.06 419 SER A N 1
ATOM 3528 C CA . SER A 1 419 ? 16.627 4.822 -16.164 1.00 97.06 419 SER A CA 1
ATOM 3529 C C . SER A 1 419 ? 17.871 4.857 -17.063 1.00 97.06 419 SER A C 1
ATOM 3531 O O . SER A 1 419 ? 18.006 5.711 -17.940 1.00 97.06 419 SER A O 1
ATOM 3533 N N . GLY A 1 420 ? 18.764 3.876 -16.927 1.00 97.69 420 GLY A N 1
ATOM 3534 C CA . GLY A 1 420 ? 19.859 3.672 -17.887 1.00 97.69 420 GLY A CA 1
ATOM 3535 C C . GLY A 1 420 ? 19.335 3.242 -19.265 1.00 97.69 420 GLY A C 1
ATOM 3536 O O . GLY A 1 420 ? 18.309 2.562 -19.350 1.00 97.69 420 GLY A O 1
ATOM 3537 N N . ARG A 1 421 ? 20.007 3.653 -20.347 1.00 97.69 421 ARG A N 1
ATOM 3538 C CA . ARG A 1 421 ? 19.626 3.336 -21.732 1.00 97.69 421 ARG A CA 1
ATOM 3539 C C . ARG A 1 421 ? 20.417 2.153 -22.269 1.00 97.69 421 ARG A C 1
ATOM 3541 O O . ARG A 1 421 ? 21.649 2.193 -22.325 1.00 97.69 421 ARG A O 1
ATOM 3548 N N . TYR A 1 422 ? 19.693 1.139 -22.729 1.00 98.31 422 TYR A N 1
ATOM 3549 C CA . TYR A 1 422 ? 20.256 -0.092 -23.261 1.00 98.31 422 TYR A CA 1
ATOM 3550 C C . TYR A 1 422 ? 19.727 -0.435 -24.654 1.00 98.31 422 TYR A C 1
ATOM 3552 O O . TYR A 1 422 ? 18.706 0.094 -25.095 1.00 98.31 422 TYR A O 1
ATOM 3560 N N . PHE A 1 423 ? 20.437 -1.310 -25.358 1.00 98.25 423 PHE A N 1
ATOM 3561 C CA . PHE A 1 423 ? 20.045 -1.830 -26.663 1.00 98.25 423 PHE A CA 1
ATOM 3562 C C . PHE A 1 423 ? 19.502 -3.251 -26.536 1.00 98.25 423 PHE A C 1
ATOM 3564 O O . PHE A 1 423 ? 20.115 -4.107 -25.899 1.00 98.25 423 PHE A O 1
ATOM 3571 N N . CYS A 1 424 ? 18.346 -3.481 -27.149 1.00 98.25 424 CYS A N 1
ATOM 3572 C CA . CYS A 1 424 ? 17.678 -4.772 -27.241 1.00 98.25 424 CYS A CA 1
ATOM 3573 C C . CYS A 1 424 ? 16.868 -4.809 -28.538 1.00 98.25 424 CYS A C 1
ATOM 3575 O O . CYS A 1 424 ? 16.361 -3.774 -28.967 1.00 98.25 424 CYS A O 1
ATOM 3577 N N . ILE A 1 425 ? 16.759 -5.985 -29.151 1.00 98.12 425 ILE A N 1
ATOM 3578 C CA . ILE A 1 425 ? 15.875 -6.256 -30.284 1.00 98.12 425 ILE A CA 1
ATOM 3579 C C . ILE A 1 425 ? 15.113 -7.550 -29.982 1.00 98.12 425 ILE A C 1
ATOM 3581 O O . ILE A 1 425 ? 15.707 -8.538 -29.552 1.00 98.12 425 ILE A O 1
ATOM 3585 N N . GLU A 1 426 ? 13.800 -7.554 -30.204 1.00 97.25 426 GLU A N 1
ATOM 3586 C CA . GLU A 1 426 ? 12.968 -8.762 -30.095 1.00 97.25 426 GLU A CA 1
ATOM 3587 C C . GLU A 1 426 ? 13.433 -9.831 -31.093 1.00 97.25 426 GLU A C 1
ATOM 3589 O O . GLU A 1 426 ? 13.687 -9.526 -32.258 1.00 97.25 426 GLU A O 1
ATOM 3594 N N . GLU A 1 427 ? 13.509 -11.095 -30.666 1.00 97.19 427 GLU A N 1
ATOM 3595 C CA . GLU A 1 427 ? 14.066 -12.180 -31.488 1.00 97.19 427 GLU A CA 1
ATOM 3596 C C . GLU A 1 427 ? 13.331 -12.368 -32.817 1.00 97.19 427 GLU A C 1
ATOM 3598 O O . GLU A 1 427 ? 13.960 -12.606 -33.847 1.00 97.19 427 GLU A O 1
ATOM 3603 N N . LYS A 1 428 ? 12.004 -12.200 -32.809 1.00 95.88 428 LYS A N 1
ATOM 3604 C CA . LYS A 1 428 ? 11.148 -12.296 -34.004 1.00 95.88 428 LYS A CA 1
ATOM 3605 C C . LYS A 1 428 ? 11.462 -11.236 -35.073 1.00 95.88 428 LYS A C 1
ATOM 3607 O O . LYS A 1 428 ? 11.103 -11.415 -36.236 1.00 95.88 428 LYS A O 1
ATOM 3612 N N . ASP A 1 429 ? 12.135 -10.156 -34.678 1.00 96.00 429 ASP A N 1
ATOM 3613 C CA . ASP A 1 429 ? 12.450 -8.992 -35.503 1.00 96.00 429 ASP A CA 1
ATOM 3614 C C . ASP A 1 429 ? 13.953 -8.867 -35.822 1.00 96.00 429 ASP A C 1
ATOM 3616 O O . ASP A 1 429 ? 14.372 -7.847 -36.375 1.00 96.00 429 ASP A O 1
ATOM 3620 N N . LEU A 1 430 ? 14.787 -9.854 -35.483 1.00 96.56 430 LEU A N 1
ATOM 3621 C CA . LEU A 1 430 ? 16.230 -9.787 -35.728 1.00 96.56 430 LEU A CA 1
ATOM 3622 C C . LEU A 1 430 ? 16.568 -9.900 -37.218 1.00 96.56 430 LEU A C 1
ATOM 3624 O O . LEU A 1 430 ? 16.147 -10.833 -37.903 1.00 96.56 430 LEU A O 1
ATOM 3628 N N . VAL A 1 431 ? 17.403 -8.981 -37.704 1.00 97.19 431 VAL A N 1
ATOM 3629 C CA . VAL A 1 431 ? 18.043 -9.063 -39.022 1.00 97.19 431 VAL A CA 1
ATOM 3630 C C . VAL A 1 431 ? 19.544 -8.860 -38.860 1.00 97.19 431 VAL A C 1
ATOM 3632 O O . VAL A 1 431 ? 19.980 -7.876 -38.264 1.00 97.19 431 VAL A O 1
ATOM 3635 N N . GLU A 1 432 ? 20.328 -9.802 -39.377 1.00 97.81 432 GLU A N 1
ATOM 3636 C CA . GLU A 1 432 ? 21.788 -9.822 -39.269 1.00 97.81 432 GLU A CA 1
ATOM 3637 C C . GLU A 1 432 ? 22.459 -9.046 -40.406 1.00 97.81 432 GLU A C 1
ATOM 3639 O O . GLU A 1 432 ? 22.094 -9.195 -41.573 1.00 97.81 432 GLU A O 1
ATOM 3644 N N . PHE A 1 433 ? 23.479 -8.260 -40.058 1.00 97.19 433 PHE A N 1
ATOM 3645 C CA . PHE A 1 433 ? 24.327 -7.538 -41.000 1.00 97.19 433 PHE A CA 1
ATOM 3646 C C . PHE A 1 433 ? 25.799 -7.637 -40.610 1.00 97.19 433 PHE A C 1
ATOM 3648 O O . PHE A 1 433 ? 26.138 -7.679 -39.427 1.00 97.19 433 PHE A O 1
ATOM 3655 N N . VAL A 1 434 ? 26.672 -7.594 -41.619 1.00 97.06 434 VAL A N 1
ATOM 3656 C CA . VAL A 1 434 ? 28.128 -7.523 -41.437 1.00 97.06 434 VAL A CA 1
ATOM 3657 C C . VAL A 1 434 ? 28.607 -6.093 -41.679 1.00 97.06 434 VAL A C 1
ATOM 3659 O O . VAL A 1 434 ? 28.402 -5.545 -42.766 1.00 97.06 434 VAL A O 1
ATOM 3662 N N . ILE A 1 435 ? 29.261 -5.482 -40.694 1.00 95.88 435 ILE A N 1
ATOM 3663 C CA . ILE A 1 435 ? 29.942 -4.197 -40.870 1.00 95.88 435 ILE A CA 1
ATOM 3664 C C . ILE A 1 435 ? 31.200 -4.436 -41.707 1.00 95.88 435 ILE A C 1
ATOM 3666 O O . ILE A 1 435 ? 32.036 -5.270 -41.372 1.00 95.88 435 ILE A O 1
ATOM 3670 N N . SER A 1 436 ? 31.308 -3.725 -42.826 1.00 92.81 436 SER A N 1
ATOM 3671 C CA . SER A 1 436 ? 32.414 -3.856 -43.777 1.00 92.81 436 SER A CA 1
ATOM 3672 C C . SER A 1 436 ? 33.434 -2.728 -43.629 1.00 92.81 436 SER A C 1
ATOM 3674 O O . SER A 1 436 ? 33.127 -1.664 -43.094 1.00 92.81 436 SER A O 1
ATOM 3676 N N . ASP A 1 437 ? 34.644 -2.985 -44.131 1.00 86.12 437 ASP A N 1
ATOM 3677 C CA . ASP A 1 437 ? 35.742 -2.022 -44.296 1.00 86.12 437 ASP A CA 1
ATOM 3678 C C . ASP A 1 437 ? 36.286 -1.387 -43.001 1.00 86.12 437 ASP A C 1
ATOM 3680 O O . ASP A 1 437 ? 36.949 -0.351 -43.046 1.00 86.12 437 ASP A O 1
ATOM 3684 N N . VAL A 1 438 ? 36.054 -2.016 -41.840 1.00 88.94 438 VAL A N 1
ATOM 3685 C CA . VAL A 1 438 ? 36.550 -1.550 -40.533 1.00 88.94 438 VAL A CA 1
ATOM 3686 C C . VAL A 1 438 ? 36.971 -2.723 -39.647 1.00 88.94 438 VAL A C 1
ATOM 3688 O O . VAL A 1 438 ? 36.276 -3.732 -39.561 1.00 88.94 438 VAL A O 1
ATOM 3691 N N . THR A 1 439 ? 38.090 -2.569 -38.934 1.00 88.94 439 THR A N 1
ATOM 3692 C CA . THR A 1 439 ? 38.510 -3.507 -37.882 1.00 88.94 439 THR A CA 1
ATOM 3693 C C . THR A 1 439 ? 37.756 -3.212 -36.588 1.00 88.94 439 THR A C 1
ATOM 3695 O O . THR A 1 439 ? 37.943 -2.161 -35.974 1.00 88.94 439 THR A O 1
ATOM 3698 N N . LEU A 1 440 ? 36.915 -4.152 -36.168 1.00 93.19 440 LEU A N 1
ATOM 3699 C CA . LEU A 1 440 ? 36.167 -4.119 -34.908 1.00 93.19 440 LEU A CA 1
ATOM 3700 C C . LEU A 1 440 ? 36.679 -5.237 -33.981 1.00 93.19 440 LEU A C 1
ATOM 3702 O O . LEU A 1 440 ? 37.669 -5.880 -34.318 1.00 93.19 440 LEU A O 1
ATOM 3706 N N . ASN A 1 441 ? 36.028 -5.463 -32.835 1.00 94.12 441 ASN A N 1
ATOM 3707 C CA . ASN A 1 441 ? 36.441 -6.300 -31.690 1.00 94.12 441 ASN A CA 1
ATOM 3708 C C . ASN A 1 441 ? 37.083 -5.513 -30.533 1.00 94.12 441 ASN A C 1
ATOM 3710 O O . ASN A 1 441 ? 38.186 -5.809 -30.074 1.00 94.12 441 ASN A O 1
ATOM 3714 N N . TYR A 1 442 ? 36.381 -4.490 -30.049 1.00 96.12 442 TYR A N 1
ATOM 3715 C CA . TYR A 1 442 ? 36.784 -3.733 -28.864 1.00 96.12 442 TYR A CA 1
ATOM 3716 C C . TYR A 1 442 ? 35.568 -3.220 -28.088 1.00 96.12 442 TYR A C 1
ATOM 3718 O O . TYR A 1 442 ? 34.439 -3.211 -28.582 1.00 96.12 442 TYR A O 1
ATOM 3726 N N . TYR A 1 443 ? 35.812 -2.765 -26.862 1.00 96.75 443 TYR A N 1
ATOM 3727 C CA . TYR A 1 443 ? 34.818 -2.093 -26.033 1.00 96.75 443 TYR A CA 1
ATOM 3728 C C . TYR A 1 443 ? 35.020 -0.582 -26.047 1.00 96.75 443 TYR A C 1
ATOM 3730 O O . TYR A 1 443 ? 36.151 -0.095 -26.047 1.00 96.75 443 TYR A O 1
ATOM 3738 N N . LYS A 1 444 ? 33.918 0.166 -26.000 1.00 96.69 444 LYS A N 1
ATOM 3739 C CA . LYS A 1 444 ? 33.926 1.623 -25.853 1.00 96.69 444 LYS A CA 1
ATOM 3740 C C . LYS A 1 444 ? 33.004 2.037 -24.717 1.00 96.69 444 LYS A C 1
ATOM 3742 O O . LYS A 1 444 ? 31.854 1.599 -24.664 1.00 96.69 444 LYS A O 1
ATOM 3747 N N . SER A 1 445 ? 33.492 2.930 -23.858 1.00 97.31 445 SER A N 1
ATOM 3748 C CA . SER A 1 445 ? 32.654 3.553 -22.834 1.00 97.31 445 SER A CA 1
ATOM 3749 C C . SER A 1 445 ? 31.671 4.526 -23.479 1.00 97.31 445 SER A C 1
ATOM 3751 O O . SER A 1 445 ? 32.059 5.376 -24.289 1.00 97.31 445 SER A O 1
ATOM 3753 N N . VAL A 1 446 ? 30.387 4.375 -23.165 1.00 96.88 446 VAL A N 1
ATOM 3754 C CA . VAL A 1 446 ? 29.311 5.241 -23.657 1.00 96.88 446 VAL A CA 1
ATOM 3755 C C . VAL A 1 446 ? 28.388 5.628 -22.502 1.00 96.88 446 VAL A C 1
ATOM 3757 O O . VAL A 1 446 ? 28.153 4.812 -21.612 1.00 96.88 446 VAL A O 1
ATOM 3760 N N . PRO A 1 447 ? 27.814 6.841 -22.496 1.00 97.12 447 PRO A N 1
ATOM 3761 C CA . PRO A 1 447 ? 26.943 7.267 -21.408 1.00 97.12 447 PRO A CA 1
ATOM 3762 C C . PRO A 1 447 ? 25.695 6.384 -21.319 1.00 97.12 447 PRO A C 1
ATOM 3764 O O . PRO A 1 447 ? 25.044 6.114 -22.333 1.00 97.12 447 PRO A O 1
ATOM 3767 N N . LEU A 1 448 ? 25.315 6.005 -20.095 1.00 96.44 448 LEU A N 1
ATOM 3768 C CA . LEU A 1 448 ? 24.045 5.325 -19.836 1.00 96.44 448 LEU A CA 1
ATOM 3769 C C . LEU A 1 448 ? 22.862 6.238 -20.141 1.00 96.44 448 LEU A C 1
ATOM 3771 O O . LEU A 1 448 ? 21.836 5.762 -20.609 1.00 96.44 448 LEU A O 1
ATOM 3775 N N . HIS A 1 449 ? 22.994 7.545 -19.910 1.00 95.75 449 HIS A N 1
ATOM 3776 C CA . HIS A 1 449 ? 21.954 8.516 -20.224 1.00 95.75 449 HIS A CA 1
ATOM 3777 C C . HIS A 1 449 ? 22.554 9.864 -20.631 1.00 95.75 449 HIS A C 1
ATOM 3779 O O . HIS A 1 449 ? 23.101 10.597 -19.813 1.00 95.75 449 HIS A O 1
ATOM 3785 N N . ARG A 1 450 ? 22.409 10.247 -21.905 1.00 91.00 450 ARG A N 1
ATOM 3786 C CA . ARG A 1 450 ? 23.065 11.453 -22.456 1.00 91.00 450 ARG A CA 1
ATOM 3787 C C . ARG A 1 450 ? 22.693 12.754 -21.747 1.00 91.00 450 ARG A C 1
ATOM 3789 O O . ARG A 1 450 ? 23.510 13.661 -21.685 1.00 91.00 450 ARG A O 1
ATOM 3796 N N . LYS A 1 451 ? 21.456 12.858 -21.255 1.00 92.44 451 LYS A N 1
ATOM 3797 C CA . LYS A 1 451 ? 20.966 14.052 -20.546 1.00 92.44 451 LYS A CA 1
ATOM 3798 C C . LYS A 1 451 ? 21.155 13.970 -19.030 1.00 92.44 451 LYS A C 1
ATOM 3800 O O . LYS A 1 451 ? 20.896 14.951 -18.352 1.00 92.44 451 LYS A O 1
ATOM 3805 N N . ASN A 1 452 ? 21.572 12.814 -18.507 1.00 93.00 452 ASN A N 1
ATOM 3806 C CA . ASN A 1 452 ? 21.760 12.603 -17.076 1.00 93.00 452 ASN A CA 1
ATOM 3807 C C . ASN A 1 452 ? 23.096 11.884 -16.816 1.00 93.00 452 ASN A C 1
ATOM 3809 O O . ASN A 1 452 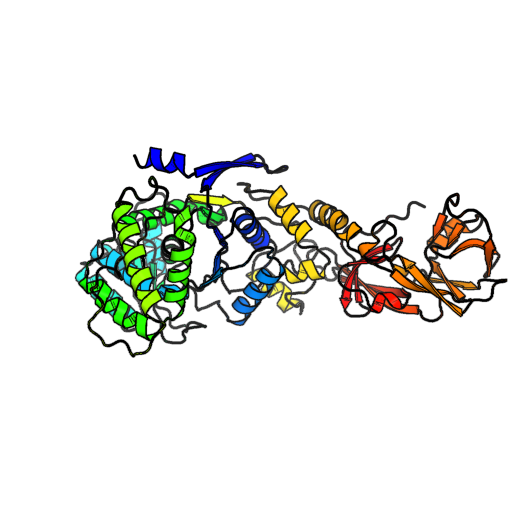? 23.116 10.665 -16.631 1.00 93.00 452 ASN A O 1
ATOM 3813 N N . PRO A 1 453 ? 24.214 12.633 -16.789 1.00 93.00 453 PRO A N 1
ATOM 3814 C CA . PRO A 1 453 ? 25.540 12.069 -16.551 1.00 93.00 453 PRO A CA 1
ATOM 3815 C C . PRO A 1 453 ? 25.692 11.365 -15.193 1.00 93.00 453 PRO A C 1
ATOM 3817 O O . PRO A 1 453 ? 26.582 10.535 -15.046 1.00 93.00 453 PRO A O 1
ATOM 3820 N N . SER A 1 454 ? 24.827 11.652 -14.208 1.00 95.06 454 SER A N 1
ATOM 3821 C CA . SER A 1 454 ? 24.905 11.038 -12.870 1.00 95.06 454 SER A CA 1
ATOM 3822 C C . SER A 1 454 ? 24.683 9.522 -12.868 1.00 95.06 454 SER A C 1
ATOM 3824 O O . SER A 1 454 ? 25.112 8.848 -11.935 1.00 95.06 454 SER A O 1
ATOM 3826 N N . LEU A 1 455 ? 24.064 8.977 -13.922 1.00 94.62 455 LEU A N 1
ATOM 3827 C CA . LEU A 1 455 ? 23.872 7.535 -14.094 1.00 94.62 455 LEU A CA 1
ATOM 3828 C C . LEU A 1 455 ? 25.140 6.809 -14.567 1.00 94.62 455 LEU A C 1
ATOM 3830 O O . LEU A 1 455 ? 25.158 5.582 -14.577 1.00 94.62 455 LEU A O 1
ATOM 3834 N N . GLY A 1 456 ? 26.191 7.542 -14.945 1.00 96.06 456 GLY A N 1
ATOM 3835 C CA . GLY A 1 456 ? 27.462 6.979 -15.382 1.00 96.06 456 GLY A CA 1
ATOM 3836 C C . GLY A 1 456 ? 27.453 6.459 -16.820 1.00 96.06 456 GLY A C 1
ATOM 3837 O O . GLY A 1 456 ? 26.704 6.920 -17.688 1.00 96.06 456 GLY A O 1
ATOM 3838 N N . GLU A 1 457 ? 28.332 5.498 -17.079 1.00 97.56 457 GLU A N 1
ATOM 3839 C CA . GLU A 1 457 ? 28.623 4.957 -18.405 1.00 97.56 457 GLU A CA 1
ATOM 3840 C C . GLU A 1 457 ? 28.488 3.429 -18.416 1.00 97.56 457 GLU A C 1
ATOM 3842 O O . GLU A 1 457 ? 28.524 2.780 -17.371 1.00 97.56 457 GLU A O 1
ATOM 3847 N N . LYS A 1 458 ? 28.329 2.855 -19.610 1.00 96.88 458 LYS A N 1
ATOM 3848 C CA . LYS A 1 458 ? 28.342 1.412 -19.868 1.00 96.88 458 LYS A CA 1
ATOM 3849 C C . LYS A 1 458 ? 29.409 1.070 -20.902 1.00 96.88 458 LYS A C 1
ATOM 3851 O O . LYS A 1 458 ? 29.730 1.885 -21.770 1.00 96.88 458 LYS A O 1
ATOM 3856 N N . SER A 1 459 ? 29.910 -0.157 -20.842 1.00 97.19 459 SER A N 1
ATOM 3857 C CA . SER A 1 459 ? 30.869 -0.684 -21.813 1.00 97.19 459 SER A CA 1
ATOM 3858 C C . SER A 1 459 ? 30.143 -1.326 -22.999 1.00 97.19 459 SER A C 1
ATOM 3860 O O . SER A 1 459 ? 29.621 -2.430 -22.889 1.00 97.19 459 SER A O 1
ATOM 3862 N N . LEU A 1 460 ? 30.089 -0.648 -24.146 1.00 97.25 460 LEU A N 1
ATOM 3863 C CA . LEU A 1 460 ? 29.436 -1.173 -25.348 1.00 97.25 460 LEU A CA 1
ATOM 3864 C C . LEU A 1 460 ? 30.454 -1.915 -26.225 1.00 97.25 460 LEU A C 1
ATOM 3866 O O . LEU A 1 460 ? 31.498 -1.352 -26.560 1.00 97.25 460 LEU A O 1
ATOM 3870 N N . PHE A 1 461 ? 30.151 -3.161 -26.598 1.00 97.75 461 PHE A N 1
ATOM 3871 C CA . PHE A 1 461 ? 30.989 -3.978 -27.479 1.00 97.75 461 PHE A CA 1
ATOM 3872 C C . PHE A 1 461 ? 30.736 -3.656 -28.958 1.00 97.75 461 PHE A C 1
ATOM 3874 O O . PHE A 1 461 ? 29.590 -3.590 -29.401 1.00 97.75 461 PHE A O 1
ATOM 3881 N N . TYR A 1 462 ? 31.812 -3.479 -29.724 1.00 96.88 462 TYR A N 1
ATOM 3882 C CA . TYR A 1 462 ? 31.785 -3.196 -31.158 1.00 96.88 462 TYR A CA 1
ATOM 3883 C C . TYR A 1 462 ? 32.305 -4.425 -31.902 1.00 96.88 462 TYR A C 1
ATOM 3885 O O . TYR A 1 462 ? 33.510 -4.681 -31.896 1.00 96.88 462 TYR A O 1
ATOM 3893 N N . GLY A 1 463 ? 31.390 -5.177 -32.518 1.00 94.44 463 GLY A N 1
ATOM 3894 C CA . GLY A 1 463 ? 31.666 -6.379 -33.309 1.00 94.44 463 GLY A CA 1
ATOM 3895 C C . GLY A 1 463 ? 31.403 -6.177 -34.802 1.00 94.44 463 GLY A C 1
ATOM 3896 O O . GLY A 1 463 ? 30.701 -5.249 -35.198 1.00 94.44 463 GLY A O 1
ATOM 3897 N N . ASP A 1 464 ? 31.970 -7.060 -35.618 1.00 94.44 464 ASP A N 1
ATOM 3898 C CA . ASP A 1 464 ? 31.810 -7.116 -37.076 1.00 94.44 464 ASP A CA 1
ATOM 3899 C C . ASP A 1 464 ? 30.407 -7.551 -37.514 1.00 94.44 464 ASP A C 1
ATOM 3901 O O . ASP A 1 464 ? 29.955 -7.164 -38.589 1.00 94.44 464 ASP A O 1
ATOM 3905 N N . ILE A 1 465 ? 29.692 -8.309 -36.681 1.00 96.75 465 ILE A N 1
ATOM 3906 C CA . ILE A 1 465 ? 28.322 -8.735 -36.954 1.00 96.75 465 ILE A CA 1
ATOM 3907 C C . ILE A 1 465 ? 27.380 -8.059 -35.963 1.00 96.75 465 ILE A C 1
ATOM 3909 O O . ILE A 1 465 ? 27.558 -8.156 -34.748 1.00 96.75 465 ILE A O 1
ATOM 3913 N N . ILE A 1 466 ? 26.346 -7.397 -36.480 1.00 97.56 466 ILE A N 1
ATOM 3914 C CA . ILE A 1 466 ? 25.322 -6.734 -35.672 1.00 97.56 466 ILE A CA 1
ATOM 3915 C C . ILE A 1 466 ? 23.922 -7.170 -36.092 1.00 97.56 466 ILE A C 1
ATOM 3917 O O . ILE A 1 466 ? 23.678 -7.556 -37.236 1.00 97.56 466 ILE A O 1
ATOM 3921 N N . TYR A 1 467 ? 22.986 -7.039 -35.164 1.00 98.25 467 TYR A N 1
ATOM 3922 C CA . TYR A 1 467 ? 21.563 -7.153 -35.414 1.00 98.25 467 TYR A CA 1
ATOM 3923 C C . TYR A 1 467 ? 20.908 -5.776 -35.470 1.00 98.25 467 TYR A C 1
ATOM 3925 O O . TYR A 1 467 ? 21.196 -4.901 -34.646 1.00 98.25 467 TYR A O 1
ATOM 3933 N N . LEU A 1 468 ? 19.983 -5.620 -36.416 1.00 97.25 468 LEU A N 1
ATOM 3934 C CA . LEU A 1 468 ? 19.051 -4.499 -36.519 1.00 97.25 468 LEU A CA 1
ATOM 3935 C C . LEU A 1 468 ? 17.609 -5.010 -36.443 1.00 97.25 468 LEU A C 1
ATOM 3937 O O . LEU A 1 468 ? 17.321 -6.149 -36.812 1.00 97.25 468 LEU A O 1
ATOM 3941 N N . ASN A 1 469 ? 16.691 -4.158 -35.982 1.00 95.62 469 ASN A N 1
ATOM 3942 C CA . ASN A 1 469 ? 15.263 -4.469 -35.994 1.00 95.62 469 ASN A CA 1
ATOM 3943 C C . ASN A 1 469 ? 14.728 -4.460 -37.438 1.00 95.62 469 ASN A C 1
ATOM 3945 O O . ASN A 1 469 ? 14.932 -3.497 -38.177 1.00 95.62 469 ASN A O 1
ATOM 3949 N N . LYS A 1 470 ? 13.981 -5.497 -37.819 1.00 94.81 470 LYS A N 1
ATOM 3950 C CA . LYS A 1 470 ? 13.392 -5.684 -39.154 1.00 94.81 470 LYS A CA 1
ATOM 3951 C C . LYS A 1 470 ? 12.600 -4.476 -39.652 1.00 94.81 470 LYS A C 1
ATOM 3953 O O . LYS A 1 470 ? 12.719 -4.098 -40.817 1.00 94.81 470 LYS A O 1
ATOM 3958 N N . ASN A 1 471 ? 11.809 -3.848 -38.784 1.00 91.88 471 ASN A N 1
ATOM 3959 C CA . ASN A 1 471 ? 11.012 -2.687 -39.172 1.00 91.88 471 ASN A CA 1
ATOM 3960 C C . ASN A 1 471 ? 11.883 -1.443 -39.395 1.00 91.88 471 ASN A C 1
ATOM 3962 O O . ASN A 1 471 ? 11.612 -0.659 -40.303 1.00 91.88 471 ASN A O 1
ATOM 3966 N N . ASP A 1 472 ? 12.961 -1.293 -38.621 1.00 92.25 472 ASP A N 1
ATOM 3967 C CA . ASP A 1 472 ? 13.930 -0.212 -38.812 1.00 92.25 472 ASP A CA 1
ATOM 3968 C C . ASP A 1 472 ? 1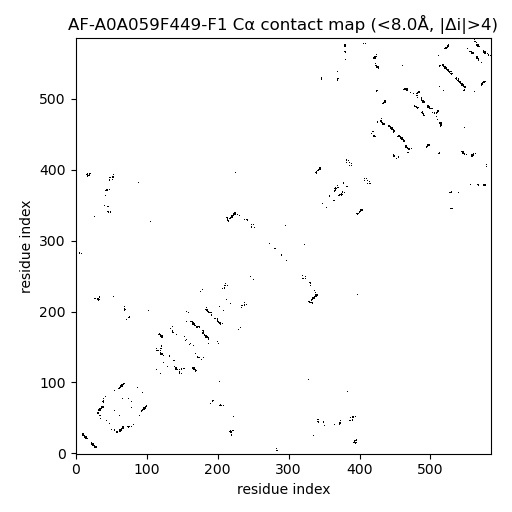4.709 -0.393 -40.126 1.00 92.25 472 ASP A C 1
ATOM 3970 O O . ASP A 1 472 ? 14.925 0.583 -40.840 1.00 92.25 472 ASP A O 1
ATOM 3974 N N . VAL A 1 473 ? 15.051 -1.632 -40.502 1.00 92.88 473 VAL A N 1
ATOM 3975 C CA . VAL A 1 473 ? 15.684 -1.951 -41.798 1.00 92.88 473 VAL A CA 1
ATOM 3976 C C . VAL A 1 473 ? 14.794 -1.538 -42.970 1.00 92.88 473 VAL A C 1
ATOM 3978 O O . VAL A 1 473 ? 15.271 -0.897 -43.905 1.00 92.88 473 VAL A O 1
ATOM 3981 N N . ASN A 1 474 ? 13.499 -1.860 -42.913 1.00 90.00 474 ASN A N 1
ATOM 3982 C CA . ASN A 1 474 ? 12.545 -1.474 -43.957 1.00 90.00 474 ASN A CA 1
ATOM 3983 C C . ASN A 1 474 ? 12.443 0.050 -44.113 1.00 90.00 474 ASN A C 1
ATOM 3985 O O . ASN A 1 474 ? 12.292 0.540 -45.228 1.00 90.00 474 ASN A O 1
ATOM 3989 N N . LEU A 1 475 ? 12.553 0.793 -43.009 1.00 87.00 475 LEU A N 1
ATOM 3990 C CA . LEU A 1 475 ? 12.488 2.253 -43.003 1.00 87.00 475 LEU A CA 1
ATOM 3991 C C . LEU A 1 475 ? 13.735 2.905 -43.620 1.00 87.00 475 LEU A C 1
ATOM 3993 O O . LEU A 1 475 ? 13.623 3.941 -44.270 1.00 87.00 475 LEU A O 1
ATOM 3997 N N . ILE A 1 476 ? 14.919 2.328 -43.392 1.00 89.62 476 ILE A N 1
ATOM 3998 C CA . ILE A 1 476 ? 16.205 2.958 -43.740 1.00 89.62 476 ILE A CA 1
ATOM 3999 C C . ILE A 1 476 ? 16.840 2.426 -45.027 1.00 89.62 476 ILE A C 1
ATOM 4001 O O . ILE A 1 476 ? 17.887 2.937 -45.413 1.00 89.62 476 ILE A O 1
ATOM 4005 N N . LYS A 1 477 ? 16.233 1.426 -45.680 1.00 79.50 477 LYS A N 1
ATOM 4006 C CA . LYS A 1 477 ? 16.823 0.622 -46.766 1.00 79.50 477 LYS A CA 1
ATOM 4007 C C . LYS A 1 477 ? 17.553 1.431 -47.848 1.00 79.50 477 LYS A C 1
ATOM 4009 O O . LYS A 1 477 ? 18.638 1.033 -48.254 1.00 79.50 477 LYS A O 1
ATOM 4014 N N . ASP A 1 478 ? 16.991 2.569 -48.254 1.00 82.75 478 ASP A N 1
ATOM 4015 C CA . ASP A 1 478 ? 17.517 3.408 -49.343 1.00 82.75 478 ASP A CA 1
ATOM 4016 C C . ASP A 1 478 ? 18.104 4.744 -48.847 1.00 82.75 478 ASP A C 1
ATOM 4018 O O . ASP A 1 478 ? 18.310 5.684 -49.616 1.00 82.75 478 ASP A O 1
ATOM 4022 N N . SER A 1 479 ? 18.354 4.860 -47.542 1.00 88.00 479 SER A N 1
ATOM 4023 C CA . SER A 1 479 ? 18.782 6.103 -46.900 1.00 88.00 479 SER A CA 1
ATOM 4024 C C . SER A 1 479 ? 20.022 5.905 -46.039 1.00 88.00 479 SER A C 1
ATOM 4026 O O . SER A 1 479 ? 20.259 4.837 -45.481 1.00 88.00 479 SER A O 1
ATOM 4028 N N . GLU A 1 480 ? 20.813 6.966 -45.896 1.00 92.75 480 GLU A N 1
ATOM 4029 C CA . GLU A 1 480 ? 21.824 7.006 -44.847 1.00 92.75 480 GLU A CA 1
ATOM 4030 C C . GLU A 1 480 ? 21.150 7.189 -43.483 1.00 92.75 480 GLU A C 1
ATOM 4032 O O . GLU A 1 480 ? 20.230 7.996 -43.318 1.00 92.75 480 GLU A O 1
ATOM 4037 N N . PHE A 1 481 ? 21.629 6.446 -42.495 1.00 94.62 481 PHE A N 1
ATOM 4038 C CA . PHE A 1 481 ? 21.141 6.488 -41.123 1.00 94.62 481 PHE A CA 1
ATOM 4039 C C . PHE A 1 481 ? 22.319 6.542 -40.155 1.00 94.62 481 PHE A C 1
ATOM 4041 O O . PHE A 1 481 ? 23.473 6.407 -40.539 1.00 94.62 481 PHE A O 1
ATOM 4048 N N . THR A 1 482 ? 22.045 6.761 -38.874 1.00 95.88 482 THR A N 1
ATOM 4049 C CA . THR A 1 482 ? 23.056 6.720 -37.815 1.00 95.88 482 THR A CA 1
ATOM 4050 C C . THR A 1 482 ? 22.844 5.504 -36.937 1.00 95.88 482 THR A C 1
ATOM 4052 O O . THR A 1 482 ? 21.770 5.339 -36.357 1.00 95.88 482 THR A O 1
ATOM 4055 N N . LEU A 1 483 ? 23.899 4.718 -36.758 1.00 95.44 483 LEU A N 1
ATOM 4056 C CA . LEU A 1 483 ? 23.984 3.715 -35.705 1.00 95.44 483 LEU A CA 1
ATOM 4057 C C . LEU A 1 483 ? 24.316 4.416 -34.383 1.00 95.44 483 LEU A C 1
ATOM 4059 O O . LEU A 1 483 ? 25.313 5.131 -34.258 1.00 95.44 483 LEU A O 1
ATOM 4063 N N . MET A 1 484 ? 23.451 4.268 -33.379 1.00 95.25 484 MET A N 1
ATOM 4064 C CA . MET A 1 484 ? 23.617 4.957 -32.097 1.00 95.25 484 MET A CA 1
ATOM 4065 C C . MET A 1 484 ? 24.968 4.616 -31.442 1.00 95.25 484 MET A C 1
ATOM 4067 O O . MET A 1 484 ? 25.341 3.454 -3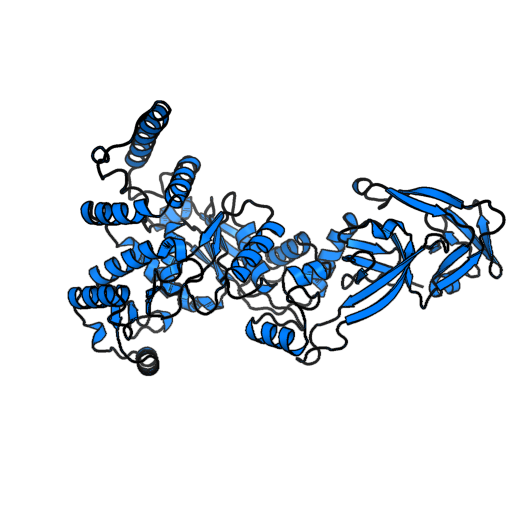1.347 1.00 95.25 484 MET A O 1
ATOM 4071 N N . TYR A 1 485 ? 25.693 5.648 -30.989 1.00 94.44 485 TYR A N 1
ATOM 4072 C CA . TYR A 1 485 ? 27.062 5.590 -30.432 1.00 94.44 485 TYR A CA 1
ATOM 4073 C C . TYR A 1 485 ? 28.184 5.153 -31.394 1.00 94.44 485 TYR A C 1
ATOM 4075 O O . TYR A 1 485 ? 29.353 5.216 -31.012 1.00 94.44 485 TYR A O 1
ATOM 4083 N N . PHE A 1 486 ? 27.843 4.836 -32.643 1.00 93.19 486 PHE A N 1
ATOM 4084 C CA . PHE A 1 486 ? 28.763 4.408 -33.691 1.00 93.19 486 PHE A CA 1
ATOM 4085 C C . PHE A 1 486 ? 29.003 5.563 -34.689 1.00 93.19 486 PHE A C 1
ATOM 4087 O O . PHE A 1 486 ? 29.524 6.603 -34.282 1.00 93.19 486 PHE A O 1
ATOM 4094 N N . SER A 1 487 ? 28.606 5.428 -35.957 1.00 93.50 487 SER A N 1
ATOM 4095 C CA . SER A 1 487 ? 28.718 6.450 -37.011 1.00 93.50 487 SER A CA 1
ATOM 4096 C C . SER A 1 487 ? 27.483 6.459 -37.926 1.00 93.50 487 SER A C 1
ATOM 4098 O O . SER A 1 487 ? 26.504 5.737 -37.692 1.00 93.50 487 SER A O 1
ATOM 4100 N N . CYS A 1 488 ? 27.498 7.310 -38.956 1.00 95.06 488 CYS A N 1
ATOM 4101 C CA . CYS A 1 488 ? 26.552 7.181 -40.060 1.00 95.06 488 CYS A CA 1
ATOM 4102 C C . CYS A 1 488 ? 26.863 5.926 -40.886 1.00 95.06 488 CYS A C 1
ATOM 4104 O O . CYS A 1 488 ? 27.979 5.404 -40.832 1.00 95.06 488 CYS A O 1
ATOM 4106 N N . ALA A 1 489 ? 25.851 5.395 -41.567 1.00 95.00 489 ALA A N 1
ATOM 4107 C CA . ALA A 1 489 ? 25.922 4.108 -42.233 1.00 95.00 489 ALA A CA 1
ATOM 4108 C C . ALA A 1 489 ? 24.922 3.984 -43.393 1.00 95.00 489 ALA A C 1
ATOM 4110 O O . ALA A 1 489 ? 23.865 4.622 -43.397 1.00 95.00 489 ALA A O 1
ATOM 4111 N N . LYS A 1 490 ? 25.248 3.109 -44.352 1.00 94.56 490 LYS A N 1
ATOM 4112 C CA . LYS A 1 490 ? 24.367 2.673 -45.447 1.00 94.56 490 LYS A CA 1
ATOM 4113 C C . LYS A 1 490 ? 24.340 1.151 -45.540 1.00 94.56 490 LYS A C 1
ATOM 4115 O O . LYS A 1 490 ? 25.353 0.497 -45.300 1.00 94.56 490 LYS A O 1
ATOM 4120 N N . ILE A 1 491 ? 23.188 0.602 -45.917 1.00 94.62 491 ILE A N 1
ATOM 4121 C CA . ILE A 1 491 ? 23.018 -0.833 -46.170 1.00 94.62 491 ILE A CA 1
ATOM 4122 C C . ILE A 1 491 ? 23.190 -1.098 -47.668 1.00 94.62 491 ILE A C 1
ATOM 4124 O O . ILE A 1 491 ? 22.555 -0.445 -48.491 1.00 94.62 491 ILE A O 1
ATOM 4128 N N . ILE A 1 492 ? 24.028 -2.075 -48.021 1.00 92.69 492 ILE A N 1
ATOM 4129 C CA . ILE A 1 492 ? 24.155 -2.600 -49.387 1.00 92.69 492 ILE A CA 1
ATOM 4130 C C . ILE A 1 492 ? 24.160 -4.127 -49.293 1.00 92.69 492 ILE A C 1
ATOM 4132 O O . ILE A 1 492 ? 25.102 -4.736 -48.785 1.00 92.69 492 ILE A O 1
ATOM 4136 N N . GLY A 1 493 ? 23.083 -4.761 -49.761 1.00 89.88 493 GLY A N 1
ATOM 4137 C CA . GLY A 1 493 ? 22.882 -6.199 -49.573 1.00 89.88 493 GLY A CA 1
ATOM 4138 C C . GLY A 1 493 ? 22.784 -6.558 -48.086 1.00 89.88 493 GLY A C 1
ATOM 4139 O O . GLY A 1 493 ? 21.968 -5.993 -47.364 1.00 89.88 493 GLY A O 1
ATOM 4140 N N . ASN A 1 494 ? 23.623 -7.489 -47.629 1.00 91.19 494 ASN A N 1
ATOM 4141 C CA . ASN A 1 494 ? 23.733 -7.904 -46.224 1.00 91.19 494 ASN A CA 1
ATOM 4142 C C . ASN A 1 494 ? 24.878 -7.203 -45.466 1.00 91.19 494 ASN A C 1
ATOM 4144 O O . ASN A 1 494 ? 25.255 -7.627 -44.371 1.00 91.19 494 ASN A O 1
ATOM 4148 N N . LYS A 1 495 ? 25.457 -6.154 -46.056 1.00 94.69 495 LYS A N 1
ATOM 4149 C CA . LYS A 1 495 ? 26.588 -5.417 -45.499 1.00 94.69 495 LYS A CA 1
ATOM 4150 C C . LYS A 1 495 ? 26.191 -4.005 -45.104 1.00 94.69 495 LYS A C 1
ATOM 4152 O O . LYS A 1 495 ? 25.365 -3.367 -45.760 1.00 94.69 495 LYS A O 1
ATOM 4157 N N . ILE A 1 496 ? 26.822 -3.519 -44.044 1.00 95.88 496 ILE A N 1
ATOM 4158 C CA . ILE A 1 496 ? 26.734 -2.137 -43.588 1.00 95.88 496 ILE A CA 1
ATOM 4159 C C . ILE A 1 496 ? 28.080 -1.459 -43.822 1.00 95.88 496 ILE A C 1
ATOM 4161 O O . ILE A 1 496 ? 29.113 -1.957 -43.380 1.00 95.88 496 ILE A O 1
ATOM 4165 N N . PHE A 1 497 ? 28.049 -0.310 -44.490 1.00 94.94 497 PHE A N 1
ATOM 4166 C CA . PHE A 1 497 ? 29.217 0.527 -44.756 1.00 94.94 497 PHE A CA 1
ATOM 4167 C C . PHE A 1 497 ? 29.113 1.797 -43.919 1.00 94.94 497 PHE A C 1
ATOM 4169 O O . PHE A 1 497 ? 28.101 2.500 -43.998 1.00 94.94 497 PHE A O 1
ATOM 4176 N N . LEU A 1 498 ? 30.132 2.071 -43.103 1.00 94.06 498 LEU A N 1
ATOM 4177 C CA . LEU A 1 498 ? 30.184 3.266 -42.262 1.00 94.06 498 LEU A CA 1
ATOM 4178 C C . LEU A 1 498 ? 30.573 4.497 -43.089 1.00 94.06 498 LEU A C 1
ATOM 4180 O O . LEU A 1 498 ? 31.361 4.403 -44.026 1.00 94.06 498 LEU A O 1
ATOM 4184 N N . THR A 1 499 ? 30.019 5.654 -42.738 1.00 92.00 499 THR A N 1
ATOM 4185 C CA . THR A 1 499 ? 30.288 6.936 -43.392 1.00 92.00 499 THR A CA 1
ATOM 4186 C C . THR A 1 499 ? 30.642 8.014 -42.367 1.00 92.00 499 THR A C 1
ATOM 4188 O O . THR A 1 499 ? 30.155 8.004 -41.231 1.00 92.00 499 THR A O 1
ATOM 4191 N N . ASP A 1 500 ? 31.457 8.983 -42.791 1.00 89.75 500 ASP A N 1
ATOM 4192 C CA . ASP A 1 500 ? 31.910 10.116 -41.966 1.00 89.75 500 ASP A CA 1
ATOM 4193 C C . ASP A 1 500 ? 30.905 11.286 -41.920 1.00 89.75 500 ASP A C 1
ATOM 4195 O O . ASP A 1 500 ? 31.219 12.393 -41.477 1.00 89.75 500 ASP A O 1
ATOM 4199 N N . SER A 1 501 ? 29.670 11.062 -42.382 1.00 91.75 501 SER A N 1
ATOM 4200 C CA . SER A 1 501 ? 28.597 12.056 -42.334 1.00 91.75 501 SER A CA 1
ATOM 4201 C C . SER A 1 501 ? 28.285 12.497 -40.898 1.00 91.75 501 SER A C 1
ATOM 4203 O O . SER A 1 501 ? 28.336 11.716 -39.944 1.00 91.75 501 SER A O 1
ATOM 4205 N N . ASP A 1 502 ? 27.876 13.758 -40.729 1.00 89.06 502 ASP A N 1
ATOM 4206 C CA . ASP A 1 502 ? 27.528 14.306 -39.414 1.00 89.06 502 ASP A CA 1
ATOM 4207 C C . ASP A 1 502 ? 26.264 13.641 -38.839 1.00 89.06 502 ASP A C 1
ATOM 4209 O O . ASP A 1 502 ? 25.136 13.913 -39.263 1.00 89.06 502 ASP A O 1
ATOM 4213 N N . VAL A 1 503 ? 26.446 12.835 -37.789 1.00 87.44 503 VAL A N 1
ATOM 4214 C CA . VAL A 1 503 ? 25.381 12.132 -37.048 1.00 87.44 503 VAL A CA 1
ATOM 4215 C C . VAL A 1 503 ? 24.279 13.053 -36.508 1.00 87.44 503 VAL A C 1
ATOM 4217 O O . VAL A 1 503 ? 23.179 12.597 -36.176 1.00 87.44 503 VAL A O 1
ATOM 4220 N N . ARG A 1 504 ? 24.536 14.361 -36.379 1.00 85.31 504 ARG A N 1
ATOM 4221 C CA . ARG A 1 504 ? 23.531 15.346 -35.945 1.00 85.31 504 ARG A CA 1
ATOM 4222 C C . ARG A 1 504 ? 22.521 15.660 -37.043 1.00 85.31 504 ARG A C 1
ATOM 4224 O O . ARG A 1 504 ? 21.382 15.968 -36.707 1.00 85.31 504 ARG A O 1
ATOM 4231 N N . LYS A 1 505 ? 22.920 15.544 -38.313 1.00 86.25 505 LYS A N 1
ATOM 4232 C CA . LYS A 1 505 ? 22.087 15.822 -39.495 1.00 86.25 505 LYS A CA 1
ATOM 4233 C C . LYS A 1 505 ? 21.270 14.612 -39.952 1.00 86.25 505 LYS A C 1
ATOM 4235 O O . LYS A 1 505 ? 20.356 14.763 -40.755 1.00 86.25 505 LYS A O 1
ATOM 4240 N N . SER A 1 506 ? 21.583 13.425 -39.435 1.00 86.88 506 SER A N 1
ATOM 4241 C CA . SER A 1 506 ? 20.885 12.191 -39.785 1.00 86.88 506 SER A CA 1
ATOM 4242 C C . SER A 1 506 ? 19.428 12.189 -39.319 1.00 86.88 506 SER A C 1
ATOM 4244 O O . SER A 1 506 ? 19.130 12.433 -38.143 1.00 86.88 506 SER A O 1
ATOM 4246 N N . LYS A 1 507 ? 18.531 11.857 -40.254 1.00 86.62 507 LYS A N 1
ATOM 4247 C CA . LYS A 1 507 ? 17.086 11.734 -40.027 1.00 86.62 507 LYS A CA 1
ATOM 4248 C C . LYS A 1 507 ? 16.742 10.507 -39.180 1.00 86.62 507 LYS A C 1
ATOM 4250 O O . LYS A 1 507 ? 15.861 10.578 -38.326 1.00 86.62 507 LYS A O 1
ATOM 4255 N N . HIS A 1 508 ? 17.443 9.395 -39.394 1.00 90.38 508 HIS A N 1
ATOM 4256 C CA . HIS A 1 508 ? 17.150 8.114 -38.755 1.00 90.38 508 HIS A CA 1
ATOM 4257 C C . HIS A 1 508 ? 18.301 7.701 -37.836 1.00 90.38 508 HIS A C 1
ATOM 4259 O O . HIS A 1 508 ? 19.428 7.517 -38.281 1.00 90.38 508 HIS A O 1
ATOM 4265 N N . LYS A 1 509 ? 18.018 7.543 -36.538 1.00 92.75 509 LYS A N 1
ATOM 4266 C CA . LYS A 1 509 ? 18.985 7.079 -35.528 1.00 92.75 509 LYS A CA 1
ATOM 4267 C C . LYS A 1 509 ? 18.517 5.746 -34.968 1.00 92.75 509 LYS A C 1
ATOM 4269 O O . LYS A 1 509 ? 17.474 5.703 -34.317 1.00 92.75 509 LYS A O 1
ATOM 4274 N N . ILE A 1 510 ? 19.249 4.681 -35.263 1.00 94.62 510 ILE A N 1
ATOM 4275 C CA . ILE A 1 510 ? 18.837 3.291 -35.054 1.00 94.62 510 ILE A CA 1
ATOM 4276 C C . ILE A 1 510 ? 19.728 2.654 -33.981 1.00 94.62 510 ILE A C 1
ATOM 4278 O O . ILE A 1 510 ? 20.949 2.847 -33.986 1.00 94.62 510 ILE A O 1
ATOM 4282 N N . HIS A 1 511 ? 19.116 1.941 -33.033 1.00 95.75 511 HIS A N 1
ATOM 4283 C CA . HIS A 1 511 ? 19.861 1.113 -32.084 1.00 95.75 511 HIS A CA 1
ATOM 4284 C C . HIS A 1 511 ? 20.252 -0.204 -32.759 1.00 95.75 511 HIS A C 1
ATOM 4286 O O . HIS A 1 511 ? 19.633 -0.634 -33.728 1.00 95.75 511 HIS A O 1
ATOM 4292 N N . TRP A 1 512 ? 21.278 -0.850 -32.235 1.00 97.31 512 TRP A N 1
ATOM 4293 C CA . TRP A 1 512 ? 21.820 -2.087 -32.778 1.00 97.31 512 TRP A CA 1
ATOM 4294 C C . TRP A 1 512 ? 22.337 -2.938 -31.629 1.00 97.31 512 TRP A C 1
ATOM 4296 O O . TRP A 1 512 ? 22.600 -2.419 -30.545 1.00 97.31 512 TRP A O 1
ATOM 4306 N N . VAL A 1 513 ? 22.478 -4.238 -31.856 1.00 98.06 513 VAL A N 1
ATOM 4307 C CA . VAL A 1 513 ? 23.043 -5.157 -30.862 1.00 98.06 513 VAL A CA 1
ATOM 4308 C C . VAL A 1 513 ? 24.157 -5.953 -31.534 1.00 98.06 513 VAL A C 1
ATOM 4310 O O . VAL A 1 513 ? 23.911 -6.501 -32.607 1.00 98.06 513 VAL A O 1
ATOM 4313 N N . PRO A 1 514 ? 25.380 -6.015 -30.980 1.00 97.06 514 PRO A N 1
ATOM 4314 C CA . PRO A 1 514 ? 26.417 -6.871 -31.545 1.00 97.06 514 PRO A CA 1
ATOM 4315 C C . PRO A 1 514 ? 25.993 -8.336 -31.436 1.00 97.06 514 PRO A C 1
ATOM 4317 O O . PRO A 1 514 ? 25.424 -8.737 -30.428 1.00 97.06 514 PRO A O 1
ATOM 4320 N N . LYS A 1 515 ? 26.264 -9.156 -32.451 1.00 96.31 515 LYS A N 1
ATOM 4321 C CA . LYS A 1 515 ? 25.982 -10.594 -32.374 1.00 96.31 515 LYS A CA 1
ATOM 4322 C C . LYS A 1 515 ? 26.876 -11.252 -31.332 1.00 96.31 515 LYS A C 1
ATOM 4324 O O . LYS A 1 515 ? 26.386 -11.993 -30.479 1.00 96.31 515 LYS A O 1
ATOM 4329 N N . GLN A 1 516 ? 28.172 -10.958 -31.378 1.00 94.50 516 GLN A N 1
ATOM 4330 C CA . GLN A 1 516 ? 29.112 -11.400 -30.357 1.00 94.50 516 GLN A CA 1
ATOM 4331 C C . GLN A 1 516 ? 28.852 -10.647 -29.052 1.00 94.50 516 GLN A C 1
ATOM 4333 O O . GLN A 1 516 ? 28.559 -9.453 -29.057 1.00 94.50 516 GLN A O 1
ATOM 4338 N N . ASN A 1 517 ? 28.960 -11.360 -27.934 1.00 94.19 517 ASN A N 1
ATOM 4339 C CA . ASN A 1 517 ? 28.722 -10.832 -26.589 1.00 94.19 517 ASN A CA 1
ATOM 4340 C C . ASN A 1 517 ? 27.310 -10.242 -26.411 1.00 94.19 517 ASN A C 1
ATOM 4342 O O . ASN A 1 517 ? 27.083 -9.395 -25.552 1.00 94.19 517 ASN A O 1
ATOM 4346 N N . SER A 1 518 ? 26.341 -10.678 -27.220 1.00 97.25 518 SER A N 1
ATOM 4347 C CA . SER A 1 518 ? 24.935 -10.450 -26.900 1.00 97.25 518 SER A CA 1
ATOM 4348 C C . SER A 1 518 ? 24.432 -11.470 -25.895 1.00 97.25 518 SER A C 1
ATOM 4350 O O . SER A 1 518 ? 24.955 -12.578 -25.759 1.00 97.25 518 SER A O 1
ATOM 4352 N N . VAL A 1 519 ? 23.374 -11.085 -25.194 1.00 98.19 519 VAL A N 1
ATOM 4353 C CA . VAL A 1 519 ? 22.697 -11.922 -24.214 1.00 98.19 519 VAL A CA 1
ATOM 4354 C C . VAL A 1 519 ? 21.239 -12.075 -24.604 1.00 98.19 519 VAL A C 1
ATOM 4356 O O . VAL A 1 519 ? 20.566 -11.116 -24.986 1.00 98.19 519 VAL A O 1
ATOM 4359 N N . ARG A 1 520 ? 20.739 -13.303 -24.495 1.00 98.38 520 ARG A N 1
ATOM 4360 C CA . ARG A 1 520 ? 19.321 -13.597 -24.670 1.00 98.38 520 ARG A CA 1
ATOM 4361 C C . ARG A 1 520 ? 18.581 -13.268 -23.377 1.00 98.38 520 ARG A C 1
ATOM 4363 O O . ARG A 1 520 ? 18.957 -13.760 -22.313 1.00 98.38 520 ARG A O 1
ATOM 4370 N N . ILE A 1 521 ? 17.541 -12.448 -23.465 1.00 98.62 521 ILE A N 1
ATOM 4371 C CA . ILE A 1 521 ? 16.755 -11.973 -22.322 1.00 98.62 521 ILE A CA 1
ATOM 4372 C C . ILE A 1 521 ? 15.263 -12.212 -22.541 1.00 98.62 521 ILE A C 1
ATOM 4374 O O . ILE A 1 521 ? 14.790 -12.292 -23.675 1.00 98.62 521 ILE A O 1
ATOM 4378 N N . LYS A 1 522 ? 14.518 -12.308 -21.443 1.00 98.69 522 LYS A N 1
ATOM 4379 C CA . LYS A 1 522 ? 13.067 -12.476 -21.443 1.00 98.69 522 LYS A CA 1
ATOM 4380 C C . LYS A 1 522 ? 12.383 -11.137 -21.195 1.00 98.69 522 LYS A C 1
ATOM 4382 O O . LYS A 1 522 ? 12.674 -10.473 -20.200 1.00 98.69 522 LYS A O 1
ATOM 4387 N N . LEU A 1 523 ? 11.466 -10.767 -22.078 1.00 98.56 523 LEU A N 1
ATOM 4388 C CA . LEU A 1 523 ? 10.622 -9.582 -21.981 1.00 98.56 523 LEU A CA 1
ATOM 4389 C C . LEU A 1 523 ? 9.210 -10.036 -21.599 1.00 98.56 523 LEU A C 1
ATOM 4391 O O . LEU A 1 523 ? 8.666 -10.943 -22.223 1.00 98.56 523 LEU A O 1
ATOM 4395 N N . ILE A 1 524 ? 8.625 -9.449 -20.558 1.00 98.50 524 ILE A N 1
ATOM 4396 C CA . ILE A 1 524 ? 7.303 -9.832 -20.054 1.00 98.50 524 ILE A CA 1
ATOM 4397 C C . ILE A 1 524 ? 6.384 -8.617 -20.071 1.00 98.50 524 ILE A C 1
ATOM 4399 O O . ILE A 1 524 ? 6.682 -7.608 -19.436 1.00 98.50 524 ILE A O 1
ATOM 4403 N N . ASN A 1 525 ? 5.250 -8.719 -20.753 1.00 97.38 525 ASN A N 1
ATOM 4404 C CA . ASN A 1 525 ? 4.194 -7.717 -20.725 1.00 97.38 525 ASN A CA 1
ATOM 4405 C C . ASN A 1 525 ? 3.048 -8.193 -19.825 1.00 97.38 525 ASN A C 1
ATOM 4407 O O . ASN A 1 525 ? 2.573 -9.319 -19.949 1.00 97.38 525 ASN A O 1
ATOM 4411 N N . TYR A 1 526 ? 2.606 -7.327 -18.913 1.00 96.12 526 TYR A N 1
ATOM 4412 C CA . TYR A 1 526 ? 1.497 -7.612 -18.006 1.00 96.12 526 TYR A CA 1
ATOM 4413 C C . TYR A 1 526 ? 0.323 -6.677 -18.280 1.00 96.12 526 TYR A C 1
ATOM 4415 O O . TYR A 1 526 ? 0.386 -5.483 -17.958 1.00 96.12 526 TYR A O 1
ATOM 4423 N N . THR A 1 527 ? -0.776 -7.226 -18.786 1.00 91.56 527 THR A N 1
ATOM 4424 C CA . THR A 1 527 ? -2.006 -6.466 -19.043 1.00 91.56 527 THR A CA 1
ATOM 4425 C C . THR A 1 527 ? -2.923 -6.469 -17.814 1.00 91.56 527 THR A C 1
ATOM 4427 O O . THR A 1 527 ? -2.480 -6.725 -16.687 1.00 91.56 527 THR A O 1
ATOM 4430 N N . ASP A 1 528 ? -4.199 -6.137 -18.009 1.00 90.69 528 ASP A N 1
ATOM 4431 C CA . ASP A 1 528 ? -5.193 -6.117 -16.940 1.00 90.69 528 ASP A CA 1
ATOM 4432 C C . ASP A 1 528 ? -5.383 -7.502 -16.316 1.00 90.69 528 ASP A C 1
ATOM 4434 O O . ASP A 1 528 ? -5.471 -8.513 -17.020 1.00 90.69 528 ASP A O 1
ATOM 4438 N N . LEU A 1 529 ? -5.458 -7.519 -14.979 1.00 91.19 529 LEU A N 1
ATOM 4439 C CA . LEU A 1 529 ? -5.687 -8.719 -14.169 1.00 91.19 529 LEU A CA 1
ATOM 4440 C C . LEU A 1 529 ? -7.029 -9.373 -14.508 1.00 91.19 529 LEU A C 1
ATOM 4442 O O . LEU A 1 529 ? -7.156 -10.596 -14.432 1.00 91.19 529 LEU A O 1
ATOM 4446 N N . LEU A 1 530 ? -8.020 -8.551 -14.855 1.00 91.19 530 LEU A N 1
ATOM 4447 C CA . LEU A 1 530 ? -9.382 -8.976 -15.126 1.00 91.19 530 LEU A CA 1
ATOM 4448 C C . LEU A 1 530 ? -9.801 -8.601 -16.542 1.00 91.19 530 LEU A C 1
ATOM 4450 O O . LEU A 1 530 ? -9.455 -7.531 -17.038 1.00 91.19 530 LEU A O 1
ATOM 4454 N N . ARG A 1 531 ? -10.604 -9.468 -17.152 1.00 90.19 531 ARG A N 1
ATOM 4455 C CA . ARG A 1 531 ? -11.374 -9.198 -18.367 1.00 90.19 531 ARG A CA 1
ATOM 4456 C C . ARG A 1 531 ? -12.795 -9.687 -18.096 1.00 90.19 531 ARG A C 1
ATOM 4458 O O . ARG A 1 531 ? -1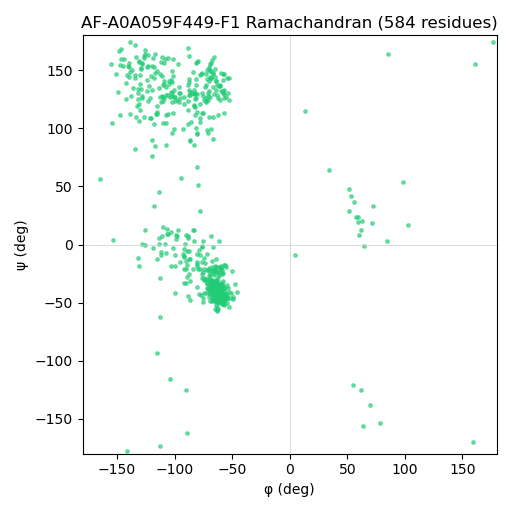2.963 -10.829 -17.679 1.00 90.19 531 ARG A O 1
ATOM 4465 N N . GLU A 1 532 ? -13.789 -8.814 -18.269 1.00 86.56 532 GLU A N 1
ATOM 4466 C CA . GLU A 1 532 ? -15.204 -9.122 -17.975 1.00 86.56 532 GLU A CA 1
ATOM 4467 C C . GLU A 1 532 ? -15.406 -9.694 -16.553 1.00 86.56 532 GLU A C 1
ATOM 4469 O O . GLU A 1 532 ? -16.031 -10.736 -16.360 1.00 86.56 532 GLU A O 1
ATOM 4474 N N . ASP A 1 533 ? -14.799 -9.037 -15.556 1.00 84.44 533 ASP A N 1
ATOM 4475 C CA . ASP A 1 533 ? -14.832 -9.402 -14.126 1.00 84.44 533 ASP A CA 1
ATOM 4476 C C . ASP A 1 533 ? -14.260 -10.786 -13.759 1.00 84.44 533 ASP A C 1
ATOM 4478 O O . ASP A 1 533 ? -14.333 -11.209 -12.603 1.00 84.44 533 ASP A O 1
ATOM 4482 N N . LYS A 1 534 ? -13.627 -11.485 -14.706 1.00 89.12 534 LYS A N 1
ATOM 4483 C CA . LYS A 1 534 ? -12.945 -12.767 -14.482 1.00 89.12 534 LYS A CA 1
ATOM 4484 C C . LYS A 1 534 ? -11.441 -12.624 -14.625 1.00 89.12 534 LYS A C 1
ATOM 4486 O O . LYS A 1 534 ? -10.957 -11.719 -15.301 1.00 89.12 534 LYS A O 1
ATOM 4491 N N . PHE A 1 535 ? -10.699 -13.539 -13.999 1.00 92.94 535 PHE A N 1
ATOM 4492 C CA . PHE A 1 535 ? -9.248 -13.588 -14.141 1.00 92.94 535 PHE A CA 1
ATOM 4493 C C . PHE A 1 535 ? -8.854 -13.727 -15.615 1.00 92.94 535 PHE A C 1
ATOM 4495 O O . PHE A 1 535 ? -9.314 -14.623 -16.322 1.00 92.94 535 PHE A O 1
ATOM 4502 N N . ASN A 1 536 ? -7.999 -12.821 -16.076 1.00 94.06 536 ASN A N 1
ATOM 4503 C CA . ASN A 1 536 ? -7.511 -12.811 -17.441 1.00 94.06 536 ASN A CA 1
ATOM 4504 C C . ASN A 1 536 ? -6.287 -13.733 -17.560 1.00 94.06 536 ASN A C 1
ATOM 4506 O O . ASN A 1 536 ? -5.187 -13.377 -17.135 1.00 94.06 536 ASN A O 1
ATOM 4510 N N . HIS A 1 537 ? -6.452 -14.911 -18.162 1.00 92.62 537 HIS A N 1
ATOM 4511 C CA . HIS A 1 537 ? -5.340 -15.844 -18.388 1.00 92.62 537 HIS A CA 1
ATOM 4512 C C . HIS A 1 537 ? -4.308 -15.328 -19.407 1.00 92.62 537 HIS A C 1
ATOM 4514 O O . HIS A 1 537 ? -3.159 -15.759 -19.367 1.00 92.62 537 HIS A O 1
ATOM 4520 N N . GLU A 1 538 ? -4.679 -14.354 -20.242 1.00 93.88 538 GLU A N 1
ATOM 4521 C CA . GLU A 1 538 ? -3.796 -13.664 -21.194 1.00 93.88 538 GLU A CA 1
ATOM 4522 C C . GLU A 1 538 ? -3.110 -12.441 -20.560 1.00 93.88 538 GLU A C 1
ATOM 4524 O O . GLU A 1 538 ? -2.424 -11.683 -21.232 1.00 93.88 538 GLU A O 1
ATOM 4529 N N . SER A 1 539 ? -3.256 -12.236 -19.243 1.00 94.12 539 SER A N 1
ATOM 4530 C CA . SER A 1 539 ? -2.690 -11.080 -18.526 1.00 94.12 539 SER A CA 1
ATOM 4531 C C . SER A 1 539 ? -1.164 -11.041 -18.447 1.00 94.12 539 SER A C 1
ATOM 4533 O O . SER A 1 539 ? -0.608 -10.113 -17.857 1.00 94.12 539 SER A O 1
ATOM 4535 N N . LYS A 1 540 ? -0.485 -12.057 -18.983 1.00 96.38 540 LYS A N 1
ATOM 4536 C CA . LYS A 1 540 ? 0.966 -12.190 -19.001 1.00 96.38 540 LYS A CA 1
ATOM 4537 C C . LYS A 1 540 ? 1.400 -12.726 -20.362 1.00 96.38 540 LYS A C 1
ATOM 4539 O O . LYS A 1 540 ? 1.176 -13.893 -20.668 1.00 96.38 540 LYS A O 1
ATOM 4544 N N . GLU A 1 541 ? 2.085 -11.888 -21.118 1.00 96.44 541 GLU A N 1
ATOM 4545 C CA . GLU A 1 541 ? 2.687 -12.226 -22.404 1.00 96.44 541 GLU A CA 1
ATOM 4546 C C . GLU A 1 541 ? 4.206 -12.267 -22.236 1.00 96.44 541 GLU A C 1
ATOM 4548 O O . GLU A 1 541 ? 4.787 -11.421 -21.553 1.00 96.44 541 GLU A O 1
ATOM 4553 N N . GLU A 1 542 ? 4.858 -13.261 -22.830 1.00 97.25 542 GLU A N 1
ATOM 4554 C CA . GLU A 1 542 ? 6.305 -13.432 -22.744 1.00 97.25 542 GLU A CA 1
ATOM 4555 C C . GLU A 1 542 ? 6.912 -13.478 -24.142 1.00 97.25 542 GLU A C 1
ATOM 4557 O O . GLU A 1 542 ? 6.474 -14.247 -24.996 1.00 97.25 542 GLU A O 1
ATOM 4562 N N . GLU A 1 543 ? 7.970 -12.703 -24.345 1.00 97.31 543 GLU A N 1
ATOM 4563 C CA . GLU A 1 543 ? 8.750 -12.685 -25.574 1.00 97.31 543 GLU A CA 1
ATOM 4564 C C . GLU A 1 543 ? 10.245 -12.792 -25.265 1.00 97.31 543 GLU A C 1
ATOM 4566 O O . GLU A 1 543 ? 10.708 -12.499 -24.159 1.00 97.31 543 GLU A O 1
ATOM 4571 N N . TRP A 1 544 ? 11.020 -13.233 -26.252 1.00 98.44 544 TRP A N 1
ATOM 4572 C CA . TRP A 1 544 ? 12.475 -13.281 -26.163 1.00 98.44 544 TRP A CA 1
ATOM 4573 C C . TRP A 1 544 ? 13.093 -12.134 -26.955 1.00 98.44 544 TRP A C 1
ATOM 4575 O O . TRP A 1 544 ? 12.624 -11.785 -28.039 1.00 98.44 544 TRP A O 1
ATOM 4585 N N . GLY A 1 545 ? 14.165 -11.563 -26.415 1.00 98.19 545 GLY A N 1
ATOM 4586 C CA . GLY A 1 545 ? 14.965 -10.536 -27.067 1.00 98.19 545 GLY A CA 1
ATOM 4587 C C . GLY A 1 545 ? 16.455 -10.825 -26.955 1.00 98.19 545 GLY A C 1
ATOM 4588 O O . GLY A 1 545 ? 16.900 -11.585 -26.093 1.00 98.19 545 GLY A O 1
ATOM 4589 N N . VAL A 1 546 ? 17.226 -10.189 -27.827 1.00 98.56 546 VAL A N 1
ATOM 4590 C CA . VAL A 1 546 ? 18.688 -10.192 -27.807 1.00 98.56 546 VAL A CA 1
ATOM 4591 C C . VAL A 1 546 ? 19.147 -8.785 -27.453 1.00 98.56 546 VAL A C 1
ATOM 4593 O O . VAL A 1 546 ? 18.777 -7.820 -28.121 1.00 98.56 546 VAL A O 1
ATOM 4596 N N . ALA A 1 547 ? 19.923 -8.665 -26.380 1.00 98.56 547 ALA A N 1
ATOM 4597 C CA . ALA A 1 547 ? 20.374 -7.397 -25.820 1.00 98.56 547 ALA A CA 1
ATOM 4598 C C . ALA A 1 547 ? 21.898 -7.339 -25.689 1.00 98.56 547 ALA A C 1
ATOM 4600 O O . ALA A 1 547 ? 22.585 -8.360 -25.742 1.00 98.56 547 ALA A O 1
ATOM 4601 N N . GLU A 1 548 ? 22.431 -6.134 -25.506 1.00 97.50 548 GLU A N 1
ATOM 4602 C CA . GLU A 1 548 ? 23.836 -5.960 -25.127 1.00 97.50 548 GLU A CA 1
ATOM 4603 C C . GLU A 1 548 ? 24.102 -6.535 -23.719 1.00 97.50 548 GLU A C 1
ATOM 4605 O O . GLU A 1 548 ? 23.261 -6.422 -22.824 1.00 97.50 548 GLU A O 1
ATOM 4610 N N . GLU A 1 549 ? 25.277 -7.129 -23.496 1.00 96.88 549 GLU A N 1
ATOM 4611 C CA . GLU A 1 549 ? 25.611 -7.840 -22.249 1.00 96.88 549 GLU A CA 1
ATOM 4612 C C . GLU A 1 549 ? 25.507 -6.982 -20.979 1.00 96.88 549 GLU A C 1
ATOM 4614 O O . GLU A 1 549 ? 25.041 -7.464 -19.942 1.00 96.88 549 GLU A O 1
ATOM 4619 N N . GLU A 1 550 ? 25.886 -5.701 -21.050 1.00 96.94 550 GLU A N 1
ATOM 4620 C CA . GLU A 1 550 ? 25.912 -4.811 -19.880 1.00 96.94 550 GLU A CA 1
ATOM 4621 C C . GLU A 1 550 ? 24.547 -4.658 -19.200 1.00 96.94 550 GLU A C 1
ATOM 4623 O O . GLU A 1 550 ? 24.492 -4.354 -18.006 1.00 96.94 550 GLU A O 1
ATOM 4628 N N . VAL A 1 551 ? 23.439 -4.927 -19.904 1.00 97.88 551 VAL A N 1
ATOM 4629 C CA . VAL A 1 551 ? 22.098 -4.888 -19.303 1.00 97.88 551 VAL A CA 1
ATOM 4630 C C . VAL A 1 551 ? 21.957 -5.868 -18.131 1.00 97.88 551 VAL A C 1
ATOM 4632 O O . VAL A 1 551 ? 21.175 -5.628 -17.214 1.00 97.88 551 VAL A O 1
ATOM 4635 N N . LEU A 1 552 ? 22.748 -6.946 -18.087 1.00 97.56 552 LEU A N 1
ATOM 4636 C CA . LEU A 1 552 ? 22.718 -7.919 -16.990 1.00 97.56 552 LEU A CA 1
ATOM 4637 C C . LEU A 1 552 ? 23.219 -7.359 -15.651 1.00 97.56 552 LEU A C 1
ATOM 4639 O O . LEU A 1 552 ? 23.011 -7.996 -14.615 1.00 97.56 552 LEU A O 1
ATOM 4643 N N . LYS A 1 553 ? 23.886 -6.199 -15.661 1.00 96.38 553 LYS A N 1
ATOM 4644 C CA . LYS A 1 553 ? 24.325 -5.475 -14.458 1.00 96.38 553 LYS A CA 1
ATOM 4645 C C . LYS A 1 553 ? 23.287 -4.456 -13.977 1.00 96.38 553 LYS A C 1
ATOM 4647 O O . LYS A 1 553 ? 23.434 -3.912 -12.881 1.00 96.38 553 LYS A O 1
ATOM 4652 N N . ALA A 1 554 ? 22.257 -4.185 -14.780 1.00 96.62 554 ALA A N 1
ATOM 4653 C CA . ALA A 1 554 ? 21.255 -3.181 -14.473 1.00 96.62 554 ALA A CA 1
ATOM 4654 C C . ALA A 1 554 ? 20.370 -3.581 -13.283 1.00 96.62 554 ALA A C 1
ATOM 4656 O O . ALA A 1 554 ? 20.196 -4.756 -12.958 1.00 96.62 554 ALA A O 1
ATOM 4657 N N . LYS A 1 555 ? 19.790 -2.572 -12.631 1.00 95.19 555 LYS A N 1
ATOM 4658 C CA . LYS A 1 555 ? 18.832 -2.716 -11.530 1.00 95.19 555 LYS A CA 1
ATOM 4659 C C . LYS A 1 555 ? 17.723 -1.683 -11.692 1.00 95.19 555 LYS A C 1
ATOM 4661 O O . LYS A 1 555 ? 17.950 -0.627 -12.276 1.00 95.19 555 LYS A O 1
ATOM 4666 N N . GLY A 1 556 ? 16.555 -1.958 -11.118 1.00 95.94 556 GLY A N 1
ATOM 4667 C CA . GLY A 1 556 ? 15.422 -1.037 -11.180 1.00 95.94 556 GLY A CA 1
ATOM 4668 C C . GLY A 1 556 ? 14.846 -0.949 -12.590 1.00 95.94 556 GLY A C 1
ATOM 4669 O O . GLY A 1 556 ? 14.687 -1.971 -13.248 1.00 95.94 556 GLY A O 1
ATOM 4670 N N . VAL A 1 557 ? 14.507 0.254 -13.047 1.00 98.00 557 VAL A N 1
ATOM 4671 C CA . VAL A 1 557 ? 13.949 0.467 -14.387 1.00 98.00 557 VAL A CA 1
ATOM 4672 C C . VAL A 1 557 ? 15.057 0.865 -15.363 1.00 98.00 557 VAL A C 1
ATOM 4674 O O . VAL A 1 557 ? 15.905 1.702 -15.060 1.00 98.00 557 VAL A O 1
ATOM 4677 N N . VAL A 1 558 ? 15.038 0.262 -16.547 1.00 98.12 558 VAL A N 1
ATOM 4678 C CA . VAL A 1 558 ? 15.881 0.604 -17.696 1.00 98.12 558 VAL A CA 1
ATOM 4679 C C . VAL A 1 558 ? 15.007 1.023 -18.868 1.00 98.12 558 VAL A C 1
ATOM 4681 O O . VAL A 1 558 ? 13.830 0.677 -18.924 1.00 98.12 558 VAL A O 1
ATOM 4684 N N . GLN A 1 559 ? 15.573 1.734 -19.837 1.00 98.12 559 GLN A N 1
ATOM 4685 C CA . GLN A 1 559 ? 14.931 1.911 -21.136 1.00 98.12 559 GLN A CA 1
ATOM 4686 C C . GLN A 1 559 ? 15.699 1.114 -22.185 1.00 98.12 559 GLN A C 1
ATOM 4688 O O . GLN A 1 559 ? 16.897 1.332 -22.370 1.00 98.12 559 GLN A O 1
ATOM 4693 N N . PHE A 1 560 ? 14.992 0.260 -22.920 1.00 98.06 560 PHE A N 1
ATOM 4694 C CA . PHE A 1 560 ? 15.482 -0.252 -24.192 1.00 98.06 560 PHE A CA 1
ATOM 4695 C C . PHE A 1 560 ? 15.166 0.770 -25.284 1.00 98.06 560 PHE A C 1
ATOM 4697 O O . PHE A 1 560 ? 14.010 1.152 -25.497 1.00 98.06 560 PHE A O 1
ATOM 4704 N N . GLU A 1 561 ? 16.213 1.283 -25.925 1.00 95.38 561 GLU A N 1
ATOM 4705 C CA . GLU A 1 561 ? 16.116 2.368 -26.898 1.00 95.38 561 GLU A CA 1
ATOM 4706 C C . GLU A 1 561 ? 15.161 2.007 -28.037 1.00 95.38 561 GLU A C 1
ATOM 4708 O O . GLU A 1 561 ? 15.280 0.952 -28.648 1.00 95.38 561 GLU A O 1
ATOM 4713 N N . ARG A 1 562 ? 14.206 2.896 -28.341 1.00 92.88 562 ARG A N 1
ATOM 4714 C CA . ARG A 1 562 ? 13.162 2.687 -29.365 1.00 92.88 562 ARG A CA 1
ATOM 4715 C C . ARG A 1 562 ? 12.209 1.508 -29.096 1.00 92.88 562 ARG A C 1
ATOM 4717 O O . ARG A 1 562 ? 11.448 1.151 -29.993 1.00 92.88 562 ARG A O 1
ATOM 4724 N N . MET A 1 563 ? 12.216 0.929 -27.893 1.00 94.81 563 MET A N 1
ATOM 4725 C CA . MET A 1 563 ? 11.258 -0.100 -27.470 1.00 94.81 563 MET A CA 1
ATOM 4726 C C . MET A 1 563 ? 10.340 0.422 -26.364 1.00 94.81 563 MET A C 1
ATOM 4728 O O . MET A 1 563 ? 9.132 0.524 -26.555 1.00 94.81 563 MET A O 1
ATOM 4732 N N . GLY A 1 564 ? 10.900 0.791 -25.212 1.00 96.31 564 GLY A N 1
ATOM 4733 C CA . GLY A 1 564 ? 10.126 1.161 -24.028 1.00 96.31 564 GLY A CA 1
ATOM 4734 C C . GLY A 1 564 ? 10.941 1.046 -22.747 1.00 96.31 564 GLY A C 1
ATOM 4735 O O . GLY A 1 564 ? 12.158 0.857 -22.791 1.00 96.31 564 GLY A O 1
ATOM 4736 N N . TYR A 1 565 ? 10.269 1.169 -21.606 1.00 98.38 565 TYR A N 1
ATOM 4737 C CA . TYR A 1 565 ? 10.895 1.061 -20.292 1.00 98.38 565 TYR A CA 1
ATOM 4738 C C . TYR A 1 565 ? 10.546 -0.283 -19.683 1.00 98.38 565 TYR A C 1
ATOM 4740 O O . TYR A 1 565 ? 9.420 -0.753 -19.812 1.00 98.38 565 TYR A O 1
ATOM 4748 N N . TYR A 1 566 ? 11.513 -0.888 -19.010 1.00 98.50 566 TYR A N 1
ATOM 4749 C CA . TYR A 1 566 ? 11.393 -2.219 -18.452 1.00 98.50 566 TYR A CA 1
ATOM 4750 C C . TYR A 1 566 ? 11.970 -2.257 -17.042 1.00 98.50 566 TYR A C 1
ATOM 4752 O O . TYR A 1 566 ? 13.054 -1.735 -16.791 1.00 98.50 566 TYR A O 1
ATOM 4760 N N . TYR A 1 567 ? 11.254 -2.884 -16.118 1.00 98.50 567 TYR A N 1
ATOM 4761 C CA . TYR A 1 567 ? 11.741 -3.184 -14.780 1.00 98.50 567 TYR A CA 1
ATOM 4762 C C . TYR A 1 567 ? 12.559 -4.476 -14.797 1.00 98.50 567 TYR A C 1
ATOM 4764 O O . TYR A 1 567 ? 12.097 -5.494 -15.309 1.00 98.50 567 TYR A O 1
ATOM 4772 N N . VAL A 1 568 ? 13.763 -4.443 -14.229 1.00 98.25 568 VAL A N 1
ATOM 4773 C CA . VAL A 1 568 ? 14.619 -5.618 -14.042 1.00 98.25 568 VAL A CA 1
ATOM 4774 C C . VAL A 1 568 ? 14.019 -6.484 -12.935 1.00 98.25 568 VAL A C 1
ATOM 4776 O O . VAL A 1 568 ? 14.217 -6.206 -11.753 1.00 98.25 568 VAL A O 1
ATOM 4779 N N . ASP A 1 569 ? 13.280 -7.524 -13.320 1.00 97.31 569 ASP A N 1
ATOM 4780 C CA . ASP A 1 569 ? 12.627 -8.442 -12.382 1.00 97.31 569 ASP A CA 1
ATOM 4781 C C . ASP A 1 569 ? 13.636 -9.398 -11.749 1.00 97.31 569 ASP A C 1
ATOM 4783 O O . ASP A 1 569 ? 13.708 -9.582 -10.535 1.00 97.31 569 ASP A O 1
ATOM 4787 N N . GLN A 1 570 ? 14.443 -10.002 -12.615 1.00 96.00 570 GLN A N 1
ATOM 4788 C CA . GLN A 1 570 ? 15.545 -10.892 -12.285 1.00 96.00 570 GLN A CA 1
ATOM 4789 C C . GLN A 1 570 ? 16.641 -10.694 -13.331 1.00 96.00 570 GLN A C 1
ATOM 4791 O O . GLN A 1 570 ? 16.420 -10.077 -14.375 1.00 96.00 570 GLN A O 1
ATOM 4796 N N . LYS A 1 571 ? 17.837 -11.235 -13.089 1.00 96.19 571 LYS A N 1
ATOM 4797 C CA . LYS A 1 571 ? 18.917 -11.179 -14.079 1.00 96.19 571 LYS A CA 1
ATOM 4798 C C . LYS A 1 571 ? 18.445 -11.827 -15.390 1.00 96.19 571 LYS A C 1
ATOM 4800 O O . LYS A 1 571 ? 18.203 -13.028 -15.426 1.00 96.19 571 LYS A O 1
ATOM 4805 N N . GLY A 1 572 ? 18.316 -11.025 -16.448 1.00 97.38 572 GLY A N 1
ATOM 4806 C CA . GLY A 1 572 ? 17.838 -11.481 -17.757 1.00 97.38 572 GLY A CA 1
ATOM 4807 C C . GLY A 1 572 ? 16.313 -11.518 -17.933 1.00 97.38 572 GLY A C 1
ATOM 4808 O O . GLY A 1 572 ? 15.868 -11.933 -18.998 1.00 97.38 572 GLY A O 1
ATOM 4809 N N . ILE A 1 573 ? 15.515 -11.089 -16.946 1.00 98.50 573 ILE A N 1
ATOM 4810 C CA . ILE A 1 573 ? 14.045 -11.023 -17.029 1.00 98.50 573 ILE A CA 1
ATOM 4811 C C . ILE A 1 573 ? 13.581 -9.587 -16.788 1.00 98.50 573 ILE A C 1
ATOM 4813 O O . ILE A 1 573 ? 13.902 -8.980 -15.766 1.00 98.50 573 ILE A O 1
ATOM 4817 N N . PHE A 1 574 ? 12.804 -9.061 -17.728 1.00 98.62 574 PHE A N 1
ATOM 4818 C CA . PHE A 1 574 ? 12.446 -7.653 -17.801 1.00 98.62 574 PHE A CA 1
ATOM 4819 C C . PHE A 1 574 ? 10.936 -7.489 -17.976 1.00 98.62 574 PHE A C 1
ATOM 4821 O O . PHE A 1 574 ? 10.371 -7.944 -18.966 1.00 98.62 574 PHE A O 1
ATOM 4828 N N . ASN A 1 575 ? 10.284 -6.798 -17.044 1.00 98.50 575 ASN A N 1
ATOM 4829 C CA . ASN A 1 575 ? 8.849 -6.524 -17.090 1.00 98.50 575 ASN A CA 1
ATOM 4830 C C . ASN A 1 575 ? 8.605 -5.183 -17.791 1.00 98.50 575 ASN A C 1
ATOM 4832 O O . ASN A 1 575 ? 9.099 -4.159 -17.324 1.00 98.50 575 ASN A O 1
ATOM 4836 N N . LEU A 1 576 ? 7.846 -5.159 -18.885 1.00 98.31 576 LEU A N 1
ATOM 4837 C CA . LEU A 1 576 ? 7.468 -3.933 -19.585 1.00 98.31 576 LEU A CA 1
ATOM 4838 C C . LEU A 1 576 ? 6.673 -3.019 -18.647 1.00 98.31 576 LEU A C 1
ATOM 4840 O O . LEU A 1 576 ? 5.633 -3.403 -18.109 1.00 98.31 576 LEU A O 1
ATOM 4844 N N . VAL A 1 577 ? 7.145 -1.784 -18.489 1.00 98.00 577 VAL A N 1
ATOM 4845 C CA . VAL A 1 577 ? 6.428 -0.760 -17.734 1.00 98.00 577 VAL A CA 1
ATOM 4846 C C . VAL A 1 577 ? 5.226 -0.298 -18.571 1.00 98.00 577 VAL A C 1
ATOM 4848 O O . VAL A 1 577 ? 5.415 0.126 -19.720 1.00 98.00 577 VAL A O 1
ATOM 4851 N N . PRO A 1 578 ? 3.992 -0.333 -18.037 1.00 95.50 578 PRO A N 1
ATOM 4852 C CA . PRO A 1 578 ? 2.792 0.013 -18.798 1.00 95.50 578 PRO A CA 1
ATOM 4853 C C . PRO A 1 578 ? 2.825 1.419 -19.408 1.00 95.50 578 PRO A C 1
ATOM 4855 O O . PRO A 1 578 ? 3.368 2.354 -18.821 1.00 95.50 578 PRO A O 1
ATOM 4858 N N . TYR A 1 579 ? 2.209 1.580 -20.586 1.00 90.69 579 TYR A N 1
ATOM 4859 C CA . TYR A 1 579 ? 2.120 2.849 -21.336 1.00 90.69 579 TYR A CA 1
ATOM 4860 C C . TYR A 1 579 ? 3.471 3.470 -21.733 1.00 90.69 579 TYR A C 1
ATOM 4862 O O . TYR A 1 579 ? 3.566 4.661 -22.059 1.00 90.69 579 TYR A O 1
ATOM 4870 N N . THR A 1 580 ? 4.541 2.671 -21.735 1.00 93.44 580 THR A N 1
ATOM 4871 C CA . THR A 1 580 ? 5.879 3.156 -22.083 1.00 93.44 580 THR A CA 1
ATOM 4872 C C . THR A 1 580 ? 6.403 2.694 -23.436 1.00 93.44 580 THR A C 1
ATOM 4874 O O . THR A 1 580 ? 7.425 3.233 -23.872 1.00 93.44 580 THR A O 1
ATOM 4877 N N . VAL A 1 581 ? 5.689 1.791 -24.122 1.00 90.56 581 VAL A N 1
ATOM 4878 C CA . VAL A 1 581 ? 6.023 1.368 -25.489 1.00 90.56 581 VAL A CA 1
ATOM 4879 C C . VAL A 1 581 ? 6.168 2.603 -26.370 1.00 90.56 581 VAL A C 1
ATOM 4881 O O . VAL A 1 581 ? 5.292 3.472 -26.428 1.00 90.56 581 VAL A O 1
ATOM 4884 N N . GLN A 1 582 ? 7.320 2.721 -27.015 1.00 83.12 582 GLN A N 1
ATOM 4885 C CA . GLN A 1 582 ? 7.615 3.846 -27.881 1.00 83.12 582 GLN A CA 1
ATOM 4886 C C . GLN A 1 582 ? 6.982 3.579 -29.242 1.00 83.12 582 GLN A C 1
ATOM 4888 O O . GLN A 1 582 ? 7.399 2.687 -29.975 1.00 83.12 582 GLN A O 1
ATOM 4893 N N . VAL A 1 583 ? 5.953 4.364 -29.577 1.00 66.81 583 VAL A N 1
ATOM 4894 C CA . VAL A 1 583 ? 5.332 4.312 -30.902 1.00 66.81 583 VAL A CA 1
ATOM 4895 C C . VAL A 1 583 ? 6.384 4.710 -31.931 1.00 66.81 583 VAL A C 1
ATOM 4897 O O . VAL A 1 583 ? 6.819 5.864 -31.985 1.00 66.81 583 VAL A O 1
ATOM 4900 N N . LYS A 1 584 ? 6.795 3.740 -32.746 1.00 64.75 584 LYS A N 1
ATOM 4901 C CA . LYS A 1 584 ? 7.656 3.966 -33.901 1.00 64.75 584 LYS A CA 1
ATOM 4902 C C . LYS A 1 584 ? 6.831 4.754 -34.924 1.00 64.75 584 LYS A C 1
ATOM 4904 O O . LYS A 1 584 ? 5.964 4.198 -35.589 1.00 64.75 584 LYS A O 1
ATOM 4909 N N . LYS A 1 585 ? 7.026 6.077 -34.987 1.00 47.34 585 LYS A N 1
ATOM 4910 C CA . LYS A 1 585 ? 6.521 6.886 -36.105 1.00 47.34 585 LYS A CA 1
ATOM 4911 C C . LYS A 1 585 ? 7.377 6.529 -37.319 1.00 47.34 585 LYS A C 1
ATOM 4913 O O . LYS A 1 585 ? 8.506 7.011 -37.414 1.00 47.34 585 LYS A O 1
ATOM 4918 N N . TYR A 1 586 ? 6.871 5.608 -38.132 1.00 48.06 586 TYR A N 1
ATOM 4919 C CA . TYR A 1 586 ? 7.441 5.255 -39.429 1.00 48.06 586 TYR A CA 1
ATOM 4920 C C . TYR A 1 586 ? 7.215 6.386 -40.430 1.00 48.06 586 TYR A C 1
ATOM 4922 O O . TYR A 1 586 ? 6.109 6.977 -40.399 1.00 48.06 586 TYR A O 1
#